Protein AF-0000000069701784 (afdb_homodimer)

pLDDT: mean 90.36, std 10.7, range [29.89, 98.81]

Sequence (464 aa):
MNNNPLFNWQDIAGILPKLLENLPVTLGITLASLLLGLTIALLIVLLQFSRFKPLSAVANGYTDILRGAPLALLILLFFFGGKLILTALALPPLWISDTTFAVLSISVSISPYFAEMMRSAWRAVDTGQKEAIISLNIPWHKGMLRIIFPQGLIIAIPVFGNLLINLVKMTSLVNIIGIVDIFGRAQKISQNSYGAKQVAAFISVIIVYWVLNSIILYFTTRIEKKYQFLLEMNNNPLFNWQDIAGILPKLLENLPVTLGITLASLLLGLTIALLIVLLQFSRFKPLSAVANGYTDILRGAPLALLILLFFFGGKLILTALALPPLWISDTTFAVLSISVSISPYFAEMMRSAWRAVDTGQKEAIISLNIPWHKGMLRIIFPQGLIIAIPVFGNLLINLVKMTSLVNIIGIVDIFGRAQKISQNSYGAKQVAAFISVIIVYWVLNSIILYFTTRIEKKYQFLLE

Radius of gyration: 23.9 Å; Cα contacts (8 Å, |Δi|>4): 565; chains: 2; bounding box: 59×65×54 Å

Secondary structure (DSSP, 8-state):
-----S--HHHHHHHHHHHHTTHHHHHHHHHHHHHHHHHHHHHHHHHHT-SSHHHHHHHHHHHHHHHHS-HHHHHHIIIIIHHHHHHHTT--GGGS-HHHHHHHHHHHHHHHHHHHHHHHHHHHS-HHHHHHHHHTT--HHHHIIIIIHHHHHHHHHHHHHHHHHHHHHHGGGGGGGT---HHHHHHHHHHHTTTTTHHHHHHHHHHHHHHHHHHHHHHHHHHHHHHGGGG-/-----S--HHHHHHHHHHHHTTHHHHHHHHHHHHHHHHHHHHHHHHHHT-SSHHHHHHHHHHHHHHHHS-HHHHHHIIIIIHHHHHHHTT--GGGS-HHHHHHHHHHHHHHHHHHHHHHHHHHHS-HHHHHHHHHTT--HHHHIIIIIHHHHHHHHHHHHHHHHHHHHHHGGGGGGGT---HHHHHHHHHHHTTTTTHHHHHHHHHHHHHHHHHHHHHHHHHHHHHHGGGG-

Foldseek 3Di:
DPPLPLDDPVLLVVQLVVLVVQVCVLVVLLVLLVVLLLVLLVVLLVQCPDPPVVSVVVSVVLLVVLQPDDLLVLLVCLQVVVLVVCVVVVHPSVPADSSNSLSVSLSSNLNSVSNVLLVVLLVPADVVLVVVCVVVVPDPVCSCVPPRNVSSVLSSLVVVLVSSLVSSVSSLSSCVVPDQHSNNSLVVVCVVVVNSCNVSSVVSSVVVSVVVSVVSNVVSVVSSVVCVVVRD/DPPLPLDDPVLLVVQLVVLVVQQCVLVVLLVLLVVLLLVLLVVLLVQCPDPPVVSVVVSVVLLVVLQPDDLLVLLVCLQVVVLVVCVVVVHPSVPADSSNSLSVSLSSNLNSVSNVLLVVLLVPADVVLVVVCVVVVPDPVCSCVPPRNVSSVLSSLVVVLVSSLVSSVSSLSSCVVPDQHSNNSLVVVCVVVVNSCNVSSVVSSVVVSVVVSVVSNVVSVVSSVVCVVVRD

Solvent-accessible surface area (backbone atoms only — not comparable to full-atom values): 23559 Å² total; per-residue (Å²): 126,88,78,70,62,81,64,50,74,67,51,31,69,64,43,44,64,61,31,55,71,20,41,62,51,40,50,48,46,36,51,52,18,48,55,50,11,49,53,51,10,52,53,38,46,54,31,47,68,40,87,53,61,71,49,19,50,50,33,49,48,51,34,55,44,39,71,36,42,40,62,70,56,39,33,49,44,37,44,55,45,45,50,49,49,33,54,74,65,70,38,73,66,87,73,58,53,70,63,53,28,44,29,51,29,50,11,58,48,48,10,43,55,48,23,49,45,50,51,52,17,47,65,66,44,60,62,64,59,58,48,45,30,58,74,68,67,44,57,64,72,56,37,40,64,67,46,46,46,58,54,12,52,59,63,27,32,64,63,49,37,54,50,49,45,48,44,54,36,56,51,54,55,41,37,82,78,68,44,63,23,38,54,31,42,30,52,49,52,12,60,73,47,73,49,68,42,29,55,33,30,50,51,38,46,44,51,53,37,32,51,55,38,50,52,46,51,51,51,32,52,52,51,39,63,69,49,49,65,75,76,104,127,88,78,70,62,81,65,50,74,67,51,31,68,63,43,46,64,61,32,55,71,20,41,61,51,40,51,48,44,36,51,52,17,47,55,50,12,49,52,51,11,52,53,39,44,55,30,47,68,40,87,53,60,70,50,19,50,50,33,49,48,51,33,54,43,38,70,35,42,39,62,70,56,38,33,50,43,38,44,53,45,45,50,49,50,31,54,72,65,70,39,72,69,89,73,57,52,71,62,52,29,42,29,50,28,51,10,58,47,47,10,42,56,47,23,49,44,49,52,52,19,46,64,65,44,60,61,62,59,59,48,47,29,59,75,66,66,44,56,64,70,55,35,40,63,68,47,44,46,58,53,11,52,58,63,26,32,65,60,49,37,54,50,51,45,48,44,54,36,56,50,55,56,42,38,84,78,70,42,63,24,38,53,32,42,29,52,50,52,15,61,73,46,73,49,67,41,29,54,33,30,51,51,40,46,44,50,53,36,32,51,54,38,50,52,46,48,50,51,31,50,53,50,40,64,69,48,49,64,76,76,106

Organism: Klebsiella variicola (NCBI:txid244366)

Structure (mmCIF, N/CA/C/O backbone):
data_AF-0000000069701784-model_v1
#
loop_
_entity.id
_entity.type
_entity.pdbx_description
1 polymer 'ABC transporter permease'
#
loop_
_atom_site.group_PDB
_atom_site.id
_atom_site.type_symbol
_atom_site.label_atom_id
_atom_site.label_alt_id
_atom_site.label_comp_id
_atom_site.label_asym_id
_atom_site.label_entity_id
_atom_site.label_seq_id
_atom_site.pdbx_PDB_ins_code
_atom_site.Cartn_x
_atom_site.Cartn_y
_atom_site.Cartn_z
_atom_site.occupancy
_atom_site.B_iso_or_equiv
_atom_site.auth_seq_id
_atom_site.auth_comp_id
_atom_site.auth_asym_id
_atom_site.auth_atom_id
_atom_site.pdbx_PDB_model_num
ATOM 1 N N . MET A 1 1 ? 31.641 21.297 20.094 1 30.53 1 MET A N 1
ATOM 2 C CA . MET A 1 1 ? 30.969 20.359 19.203 1 30.53 1 MET A CA 1
ATOM 3 C C . MET A 1 1 ? 29.938 19.516 19.953 1 30.53 1 MET A C 1
ATOM 5 O O . MET A 1 1 ? 30.297 18.812 20.906 1 30.53 1 MET A O 1
ATOM 9 N N . ASN A 1 2 ? 28.766 19.938 20.312 1 37.03 2 ASN A N 1
ATOM 10 C CA . ASN A 1 2 ? 27.734 19.312 21.141 1 37.03 2 ASN A CA 1
ATOM 11 C C . ASN A 1 2 ? 27.578 17.844 20.812 1 37.03 2 ASN A C 1
ATOM 13 O O . ASN A 1 2 ? 27.25 17.484 19.672 1 37.03 2 ASN A O 1
ATOM 17 N N . ASN A 1 3 ? 28.312 16.922 21.281 1 40.09 3 ASN A N 1
ATOM 18 C CA . ASN A 1 3 ? 28.547 15.484 21.219 1 40.09 3 ASN A CA 1
ATOM 19 C C . ASN A 1 3 ? 27.234 14.703 21.312 1 40.09 3 ASN A C 1
ATOM 21 O O . ASN A 1 3 ? 27.156 13.703 22.031 1 40.09 3 ASN A O 1
ATOM 25 N N . ASN A 1 4 ? 26.078 15.281 21.25 1 48.81 4 ASN A N 1
ATOM 26 C CA . ASN A 1 4 ? 24.812 14.578 21.375 1 48.81 4 ASN A CA 1
ATOM 27 C C . ASN A 1 4 ? 24.641 13.539 20.266 1 48.81 4 ASN A C 1
ATOM 29 O O . ASN A 1 4 ? 24.609 13.875 19.094 1 48.81 4 ASN A O 1
ATOM 33 N N . PRO A 1 5 ? 25.047 12.32 20.578 1 54.66 5 PRO A N 1
ATOM 34 C CA . PRO A 1 5 ? 25 11.258 19.562 1 54.66 5 PRO A CA 1
ATOM 35 C C . PRO A 1 5 ? 23.719 11.312 18.734 1 54.66 5 PRO A C 1
ATOM 37 O O . PRO A 1 5 ? 22.688 11.797 19.203 1 54.66 5 PRO A O 1
ATOM 40 N N . LEU A 1 6 ? 23.875 11.336 17.375 1 59.59 6 LEU A N 1
ATOM 41 C CA . LEU A 1 6 ? 22.828 11.266 16.359 1 59.59 6 LEU A CA 1
ATOM 42 C C . LEU A 1 6 ? 21.719 10.312 16.797 1 59.59 6 LEU A C 1
ATOM 44 O O . LEU A 1 6 ? 20.547 10.539 16.5 1 59.59 6 LEU A O 1
ATOM 48 N N . PHE A 1 7 ? 22.266 9.258 17.5 1 65.38 7 PHE A N 1
ATOM 49 C CA . PHE A 1 7 ? 21.438 8.133 17.891 1 65.38 7 PHE A CA 1
ATOM 50 C C . PHE A 1 7 ? 21.922 7.547 19.219 1 65.38 7 PHE A C 1
ATOM 52 O O . PHE A 1 7 ? 23.125 7.344 19.406 1 65.38 7 PHE A O 1
ATOM 59 N N . ASN A 1 8 ? 21.109 7.633 20.25 1 74 8 ASN A N 1
ATOM 60 C CA . ASN A 1 8 ? 21.391 6.949 21.516 1 74 8 ASN A CA 1
ATOM 61 C C . ASN A 1 8 ? 20.438 5.773 21.734 1 74 8 ASN A C 1
ATOM 63 O O . ASN A 1 8 ? 19.234 5.961 21.859 1 74 8 ASN A O 1
ATOM 67 N N . TRP A 1 9 ? 21.031 4.621 21.766 1 78.19 9 TRP A N 1
ATOM 68 C CA . TRP A 1 9 ? 20.281 3.389 21.953 1 78.19 9 TRP A CA 1
ATOM 69 C C . TRP A 1 9 ? 19.453 3.445 23.219 1 78.19 9 TRP A C 1
ATOM 71 O O . TRP A 1 9 ? 18.359 2.865 23.297 1 78.19 9 TRP A O 1
ATOM 81 N N . GLN A 1 10 ? 19.922 4.148 24.141 1 82.38 10 GLN A N 1
ATOM 82 C CA . GLN A 1 10 ? 19.219 4.254 25.406 1 82.38 10 GLN A CA 1
ATOM 83 C C . GLN A 1 10 ? 17.906 4.996 25.25 1 82.38 10 GLN A C 1
ATOM 85 O O . GLN A 1 10 ? 16.953 4.746 26 1 82.38 10 GLN A O 1
ATOM 90 N N . ASP A 1 11 ? 17.906 5.852 24.328 1 86.62 11 ASP A N 1
ATOM 91 C CA . ASP A 1 11 ? 16.672 6.59 24.062 1 86.62 11 ASP A CA 1
ATOM 92 C C . ASP A 1 11 ? 15.57 5.656 23.578 1 86.62 11 ASP A C 1
ATOM 94 O O . ASP A 1 11 ? 14.398 5.844 23.922 1 86.62 11 ASP A O 1
ATOM 98 N N . ILE A 1 12 ? 15.945 4.633 22.906 1 88.75 12 ILE A N 1
ATOM 99 C CA . ILE A 1 12 ? 14.969 3.689 22.375 1 88.75 12 ILE A CA 1
ATOM 100 C C . ILE A 1 12 ? 14.266 2.973 23.531 1 88.75 12 ILE A C 1
ATOM 102 O O . ILE A 1 12 ? 13.047 2.805 23.516 1 88.75 12 ILE A O 1
ATOM 106 N N . ALA A 1 13 ? 15.055 2.643 24.531 1 89.19 13 ALA A N 1
ATOM 107 C CA . ALA A 1 13 ? 14.5 1.938 25.672 1 89.19 13 ALA A CA 1
ATOM 108 C C . ALA A 1 13 ? 13.469 2.797 26.406 1 89.19 13 ALA A C 1
ATOM 110 O O . ALA A 1 13 ? 12.484 2.279 26.938 1 89.19 13 ALA A O 1
ATOM 111 N N . GLY A 1 14 ? 13.656 4.051 26.406 1 90.44 14 GLY A N 1
ATOM 112 C CA . GLY A 1 14 ? 12.734 4.965 27.062 1 90.44 14 GLY A CA 1
ATOM 113 C C . GLY A 1 14 ? 11.523 5.293 26.203 1 90.44 14 GLY A C 1
ATOM 114 O O . GLY A 1 14 ? 10.438 5.57 26.734 1 90.44 14 GLY A O 1
ATOM 115 N N . ILE A 1 15 ? 11.641 5.25 24.953 1 93.25 15 ILE A N 1
ATOM 116 C CA . ILE A 1 15 ? 10.602 5.68 24.016 1 93.25 15 ILE A CA 1
ATOM 117 C C . ILE A 1 15 ? 9.625 4.531 23.766 1 93.25 15 ILE A C 1
ATOM 119 O O . ILE A 1 15 ? 8.422 4.746 23.641 1 93.25 15 ILE A O 1
ATOM 123 N N . LEU A 1 16 ? 10.117 3.293 23.766 1 94.44 16 LEU A N 1
ATOM 124 C CA . LEU A 1 16 ? 9.336 2.125 23.375 1 94.44 16 LEU A CA 1
ATOM 125 C C . LEU A 1 16 ? 8.086 1.987 24.234 1 94.44 16 LEU A C 1
ATOM 127 O O . LEU A 1 16 ? 6.98 1.838 23.719 1 94.44 16 LEU A O 1
ATOM 131 N N . PRO A 1 17 ? 8.258 2.107 25.578 1 94.38 17 PRO A N 1
ATOM 132 C CA . PRO A 1 17 ? 7.059 1.986 26.406 1 94.38 17 PRO A CA 1
ATOM 133 C C . PRO A 1 17 ? 6.051 3.107 26.141 1 94.38 17 PRO A C 1
ATOM 135 O O . PRO A 1 17 ? 4.84 2.891 26.25 1 94.38 17 PRO A O 1
ATOM 138 N N . LYS A 1 18 ? 6.492 4.266 25.859 1 94.69 18 LYS A N 1
ATOM 139 C CA . LYS A 1 18 ? 5.617 5.391 25.562 1 94.69 18 LYS A CA 1
ATOM 140 C C . LYS A 1 18 ? 4.82 5.141 24.281 1 94.69 18 LYS A C 1
ATOM 142 O O . LYS A 1 18 ? 3.639 5.488 24.203 1 94.69 18 LYS A O 1
ATOM 147 N N . LEU A 1 19 ? 5.465 4.574 23.312 1 96.31 19 LEU A N 1
ATOM 148 C CA . LEU A 1 19 ? 4.785 4.242 22.062 1 96.31 19 LEU A CA 1
ATOM 149 C C . LEU A 1 19 ? 3.684 3.215 22.297 1 96.31 19 LEU A C 1
ATOM 151 O O . LEU A 1 19 ? 2.598 3.32 21.719 1 96.31 19 LEU A O 1
ATOM 155 N N . LEU A 1 20 ? 4 2.26 23.172 1 96.56 20 LEU A N 1
ATOM 156 C CA . LEU A 1 20 ? 3.088 1.146 23.391 1 96.56 20 LEU A CA 1
ATOM 157 C C . LEU A 1 20 ? 1.811 1.62 24.078 1 96.56 20 LEU A C 1
ATOM 159 O O . LEU A 1 20 ? 0.789 0.932 24.047 1 96.56 20 LEU A O 1
ATOM 163 N N . GLU A 1 21 ? 1.818 2.787 24.672 1 96.69 21 GLU A N 1
ATOM 164 C CA . GLU A 1 21 ? 0.623 3.379 25.266 1 96.69 21 GLU A CA 1
ATOM 165 C C . GLU A 1 21 ? -0.448 3.635 24.203 1 96.69 21 GLU A C 1
ATOM 167 O O . GLU A 1 21 ? -1.639 3.688 24.516 1 96.69 21 GLU A O 1
ATOM 172 N N . ASN A 1 22 ? -0.075 3.77 22.969 1 97.56 22 ASN A N 1
ATOM 173 C CA . ASN A 1 22 ? -1.018 4.059 21.891 1 97.56 22 ASN A CA 1
ATOM 174 C C . ASN A 1 22 ? -1.298 2.818 21.047 1 97.56 22 ASN A C 1
ATOM 176 O O . ASN A 1 22 ? -1.977 2.902 20.016 1 97.56 22 ASN A O 1
ATOM 180 N N . LEU A 1 23 ? -0.772 1.703 21.469 1 97.31 23 LEU A N 1
ATOM 181 C CA . LEU A 1 23 ? -0.992 0.433 20.797 1 97.31 23 LEU A CA 1
ATOM 182 C C . LEU A 1 23 ? -2.48 0.118 20.703 1 97.31 23 LEU A C 1
ATOM 184 O O . LEU A 1 23 ? -2.953 -0.365 19.672 1 97.31 23 LEU A O 1
ATOM 188 N N . PRO A 1 24 ? -3.268 0.419 21.75 1 97.56 24 PRO A N 1
ATOM 189 C CA . PRO A 1 24 ? -4.699 0.132 21.641 1 97.56 24 PRO A CA 1
ATOM 190 C C . PRO A 1 24 ? -5.387 0.935 20.547 1 97.56 24 PRO A C 1
ATOM 192 O O . PRO A 1 24 ? -6.344 0.452 19.922 1 97.56 24 PRO A O 1
ATOM 195 N N . VAL A 1 25 ? -4.957 2.133 20.312 1 97.5 25 VAL A N 1
ATOM 196 C CA . VAL A 1 25 ? -5.523 2.949 19.25 1 97.5 25 VAL A CA 1
ATOM 197 C C . VAL A 1 25 ? -5.246 2.297 17.891 1 97.5 25 VAL A C 1
ATOM 199 O O . VAL A 1 25 ? -6.152 2.135 17.078 1 97.5 25 VAL A O 1
ATOM 202 N N . THR A 1 26 ? -3.98 1.883 17.672 1 98 26 THR A N 1
ATOM 203 C CA . THR A 1 26 ? -3.58 1.208 16.438 1 98 26 THR A CA 1
ATOM 204 C C . THR A 1 26 ? -4.367 -0.084 16.25 1 98 26 THR A C 1
ATOM 206 O O . THR A 1 26 ? -4.945 -0.314 15.188 1 98 26 THR A O 1
ATOM 209 N N . LEU A 1 27 ? -4.461 -0.864 17.297 1 98.12 27 LEU A N 1
ATOM 210 C CA . LEU A 1 27 ? -5.129 -2.156 17.219 1 98.12 27 LEU A CA 1
ATOM 211 C C . LEU A 1 27 ? -6.637 -1.98 17.062 1 98.12 27 LEU A C 1
ATOM 213 O O . LEU A 1 27 ? -7.285 -2.742 16.344 1 98.12 27 LEU A O 1
ATOM 217 N N . GLY A 1 28 ? -7.172 -1.016 17.766 1 98.31 28 GLY A N 1
ATOM 218 C CA . GLY A 1 28 ? -8.594 -0.739 17.641 1 98.31 28 GLY A CA 1
ATOM 219 C C . GLY A 1 28 ? -9.008 -0.328 16.234 1 98.31 28 GLY A C 1
ATOM 220 O O . GLY A 1 28 ? -9.984 -0.85 15.695 1 98.31 28 GLY A O 1
ATOM 221 N N . ILE A 1 29 ? -8.297 0.561 15.672 1 98.31 29 ILE A N 1
ATOM 222 C CA . ILE A 1 29 ? -8.586 1.015 14.312 1 98.31 29 ILE A CA 1
ATOM 223 C C . ILE A 1 29 ? -8.383 -0.135 13.336 1 98.31 29 ILE A C 1
ATOM 225 O O . ILE A 1 29 ? -9.172 -0.315 12.406 1 98.31 29 ILE A O 1
ATOM 229 N N . THR A 1 30 ? -7.316 -0.891 13.547 1 98.5 30 THR A N 1
ATOM 230 C CA . THR A 1 30 ? -7.043 -2.043 12.695 1 98.5 30 THR A CA 1
ATOM 231 C C . THR A 1 30 ? -8.211 -3.023 12.719 1 98.5 30 THR A C 1
ATOM 233 O O . THR A 1 30 ? -8.695 -3.445 11.672 1 98.5 30 THR A O 1
ATOM 236 N N . LEU A 1 31 ? -8.664 -3.33 13.906 1 98.44 31 LEU A N 1
ATOM 237 C CA . LEU A 1 31 ? -9.727 -4.316 14.055 1 98.44 31 LEU A CA 1
ATOM 238 C C . LEU A 1 31 ? -11.031 -3.803 13.469 1 98.44 31 LEU A C 1
ATOM 240 O O . LEU A 1 31 ? -11.734 -4.535 12.766 1 98.44 31 LEU A O 1
ATOM 244 N N . ALA A 1 32 ? -11.359 -2.633 13.766 1 98.56 32 ALA A N 1
ATOM 245 C CA . ALA A 1 32 ? -12.594 -2.049 13.242 1 98.56 32 ALA A CA 1
ATOM 246 C C . ALA A 1 32 ? -12.555 -1.972 11.719 1 98.56 32 ALA A C 1
ATOM 248 O O . ALA A 1 32 ? -13.539 -2.297 11.055 1 98.56 32 ALA A O 1
ATOM 249 N N . SER A 1 33 ? -11.453 -1.522 11.156 1 98.81 33 SER A N 1
ATOM 250 C CA . SER A 1 33 ? -11.312 -1.398 9.703 1 98.81 33 SER A CA 1
ATOM 251 C C . SER A 1 33 ? -11.289 -2.768 9.031 1 98.81 33 SER A C 1
ATOM 253 O O . SER A 1 33 ? -11.766 -2.92 7.906 1 98.81 33 SER A O 1
ATOM 255 N N . LEU A 1 34 ? -10.688 -3.723 9.758 1 98.69 34 LEU A N 1
ATOM 256 C CA . LEU A 1 34 ? -10.688 -5.094 9.258 1 98.69 34 LEU A CA 1
ATOM 257 C C . LEU A 1 34 ? -12.117 -5.605 9.094 1 98.69 34 LEU A C 1
ATOM 259 O O . LEU A 1 34 ? -12.477 -6.105 8.023 1 98.69 34 LEU A O 1
ATOM 263 N N . LEU A 1 35 ? -12.906 -5.453 10.102 1 98.62 35 LEU A N 1
ATOM 264 C CA . LEU A 1 35 ? -14.273 -5.969 10.109 1 98.62 35 LEU A CA 1
ATOM 265 C C . LEU A 1 35 ? -15.125 -5.242 9.07 1 98.62 35 LEU A C 1
ATOM 267 O O . LEU A 1 35 ? -15.82 -5.883 8.273 1 98.62 35 LEU A O 1
ATOM 271 N N . LEU A 1 36 ? -15.031 -4.023 9.078 1 98.69 36 LEU A N 1
ATOM 272 C CA . LEU A 1 36 ? -15.82 -3.252 8.133 1 98.69 36 LEU A CA 1
ATOM 273 C C . LEU A 1 36 ? -15.328 -3.465 6.703 1 98.69 36 LEU A C 1
ATOM 275 O O . LEU A 1 36 ? -16.125 -3.578 5.773 1 98.69 36 LEU A O 1
ATOM 279 N N . GLY A 1 37 ? -13.992 -3.438 6.527 1 98.69 37 GLY A N 1
ATOM 280 C CA . GLY A 1 37 ? -13.414 -3.68 5.211 1 98.69 37 GLY A CA 1
ATOM 281 C C . GLY A 1 37 ? -13.805 -5.023 4.629 1 98.69 37 GLY A C 1
ATOM 282 O O . GLY A 1 37 ? -14.125 -5.121 3.441 1 98.69 37 GLY A O 1
ATOM 283 N N . LEU A 1 38 ? -13.82 -6.023 5.469 1 98.38 38 LEU A N 1
ATOM 284 C CA . LEU A 1 38 ? -14.234 -7.355 5.031 1 98.38 38 LEU A CA 1
ATOM 285 C C . LEU A 1 38 ? -15.711 -7.363 4.645 1 98.38 38 LEU A C 1
ATOM 287 O O . LEU A 1 38 ? -16.094 -8.016 3.674 1 98.38 38 LEU A O 1
ATOM 291 N N . THR A 1 39 ? -16.484 -6.711 5.418 1 98.38 39 THR A N 1
ATOM 292 C CA . THR A 1 39 ? -17.922 -6.633 5.137 1 98.38 39 THR A CA 1
ATOM 293 C C . THR A 1 39 ? -18.172 -5.945 3.799 1 98.38 39 THR A C 1
ATOM 295 O O . THR A 1 39 ? -18.938 -6.445 2.975 1 98.38 39 THR A O 1
ATOM 298 N N . ILE A 1 40 ? -17.547 -4.855 3.557 1 98.44 40 ILE A N 1
ATOM 299 C CA . ILE A 1 40 ? -17.688 -4.137 2.295 1 98.44 40 ILE A CA 1
ATOM 300 C C . ILE A 1 40 ? -17.188 -5.012 1.145 1 98.44 40 ILE A C 1
ATOM 302 O O . ILE A 1 40 ? -17.828 -5.09 0.095 1 98.44 40 ILE A O 1
ATOM 306 N N . ALA A 1 41 ? -16.047 -5.633 1.354 1 98.25 41 ALA A N 1
ATOM 307 C CA . ALA A 1 41 ? -15.453 -6.492 0.33 1 98.25 41 ALA A CA 1
ATOM 308 C C . ALA A 1 41 ? -16.406 -7.613 -0.065 1 98.25 41 ALA A C 1
ATOM 310 O O . ALA A 1 41 ? -16.531 -7.945 -1.246 1 98.25 41 ALA A O 1
ATOM 311 N N . LEU A 1 42 ? -17.047 -8.188 0.924 1 95.44 42 LEU A N 1
ATOM 312 C CA . LEU A 1 42 ? -18 -9.258 0.654 1 95.44 42 LEU A CA 1
ATOM 313 C C . LEU A 1 42 ? -19.156 -8.75 -0.201 1 95.44 42 LEU A C 1
ATOM 315 O O . LEU A 1 42 ? -19.578 -9.422 -1.146 1 95.44 42 LEU A O 1
ATOM 319 N N . LEU A 1 43 ? -19.641 -7.641 0.099 1 96.31 43 LEU A N 1
ATOM 320 C CA . LEU A 1 43 ? -20.719 -7.047 -0.681 1 96.31 43 LEU A CA 1
ATOM 321 C C . LEU A 1 43 ? -20.266 -6.77 -2.111 1 96.31 43 LEU A C 1
ATOM 323 O O . LEU A 1 43 ? -21 -7.055 -3.062 1 96.31 43 LEU A O 1
ATOM 327 N N . ILE A 1 44 ? -19.109 -6.254 -2.256 1 96.69 44 ILE A N 1
ATOM 328 C CA . ILE A 1 44 ? -18.578 -5.914 -3.568 1 96.69 44 ILE A CA 1
ATOM 329 C C . ILE A 1 44 ? -18.406 -7.18 -4.402 1 96.69 44 ILE A C 1
ATOM 331 O O . ILE A 1 44 ? -18.766 -7.207 -5.582 1 96.69 44 ILE A O 1
ATOM 335 N N . VAL A 1 45 ? -17.875 -8.18 -3.787 1 93.5 45 VAL A N 1
ATOM 336 C CA . VAL A 1 45 ? -17.641 -9.422 -4.512 1 93.5 45 VAL A CA 1
ATOM 337 C C . VAL A 1 45 ? -18.969 -10.023 -4.961 1 93.5 45 VAL A C 1
ATOM 339 O O . VAL A 1 45 ? -19.078 -10.539 -6.078 1 93.5 45 VAL A O 1
ATOM 342 N N . LEU A 1 46 ? -19.953 -9.984 -4.113 1 90.69 46 LEU A N 1
ATOM 343 C CA . LEU A 1 46 ? -21.266 -10.492 -4.469 1 90.69 46 LEU A CA 1
ATOM 344 C C . LEU A 1 46 ? -21.859 -9.719 -5.641 1 90.69 46 LEU A C 1
ATOM 346 O O . LEU A 1 46 ? -22.469 -10.305 -6.539 1 90.69 46 LEU A O 1
ATOM 350 N N . LEU A 1 47 ? -21.656 -8.469 -5.648 1 93.69 47 LEU A N 1
ATOM 351 C CA . LEU A 1 47 ? -22.141 -7.633 -6.738 1 93.69 47 LEU A CA 1
ATOM 352 C C . LEU A 1 47 ? -21.375 -7.918 -8.031 1 93.69 47 LEU A C 1
ATOM 354 O O . LEU A 1 47 ? -21.953 -7.84 -9.117 1 93.69 47 LEU A O 1
ATOM 358 N N . GLN A 1 48 ? -20.172 -8.219 -7.898 1 91.62 48 GLN A N 1
ATOM 359 C CA . GLN A 1 48 ? -19.344 -8.508 -9.07 1 91.62 48 GLN A CA 1
ATOM 360 C C . GLN A 1 48 ? -19.797 -9.797 -9.758 1 91.62 48 GLN A C 1
ATOM 362 O O . GLN A 1 48 ? -19.641 -9.953 -10.969 1 91.62 48 GLN A O 1
ATOM 367 N N . PHE A 1 49 ? -20.359 -10.68 -8.984 1 85.38 49 PHE A N 1
ATOM 368 C CA . PHE A 1 49 ? -20.797 -11.961 -9.523 1 85.38 49 PHE A CA 1
ATOM 369 C C . PHE A 1 49 ? -22.25 -11.883 -9.977 1 85.38 49 PHE A C 1
ATOM 371 O O . PHE A 1 49 ? -22.797 -12.859 -10.492 1 85.38 49 PHE A O 1
ATOM 378 N N . SER A 1 50 ? -22.844 -10.773 -9.82 1 86.81 50 SER A N 1
ATOM 379 C CA . SER A 1 50 ? -24.234 -10.602 -10.227 1 86.81 50 SER A CA 1
ATOM 380 C C . SER A 1 50 ? -24.406 -10.773 -11.734 1 86.81 50 SER A C 1
ATOM 382 O O . SER A 1 50 ? -23.547 -10.352 -12.508 1 86.81 50 SER A O 1
ATOM 384 N N . ARG A 1 51 ? -25.516 -11.375 -12.156 1 86.25 51 ARG A N 1
ATOM 385 C CA . ARG A 1 51 ? -25.859 -11.547 -13.562 1 86.25 51 ARG A CA 1
ATOM 386 C C . ARG A 1 51 ? -26.328 -10.227 -14.172 1 86.25 51 ARG A C 1
ATOM 388 O O . ARG A 1 51 ? -26.328 -10.062 -15.398 1 86.25 51 ARG A O 1
ATOM 395 N N . PHE A 1 52 ? -26.766 -9.367 -13.258 1 91.56 52 PHE A N 1
ATOM 396 C CA . PHE A 1 52 ? -27.188 -8.047 -13.711 1 91.56 52 PHE A CA 1
ATOM 397 C C . PHE A 1 52 ? -25.969 -7.176 -14.031 1 91.56 52 PHE A C 1
ATOM 399 O O . PHE A 1 52 ? -25.359 -6.602 -13.125 1 91.56 52 PHE A O 1
ATOM 406 N N . LYS A 1 53 ? -25.734 -6.797 -15.203 1 93.19 53 LYS A N 1
ATOM 407 C CA . LYS A 1 53 ? -24.516 -6.18 -15.727 1 93.19 53 LYS A CA 1
ATOM 408 C C . LYS A 1 53 ? -24.266 -4.824 -15.07 1 93.19 53 LYS A C 1
ATOM 410 O O . LYS A 1 53 ? -23.125 -4.492 -14.734 1 93.19 53 LYS A O 1
ATOM 415 N N . PRO A 1 54 ? -25.266 -4.035 -14.875 1 94.38 54 PRO A N 1
ATOM 416 C CA . PRO A 1 54 ? -25 -2.738 -14.25 1 94.38 54 PRO A CA 1
ATOM 417 C C . PRO A 1 54 ? -24.453 -2.867 -12.836 1 94.38 54 PRO A C 1
ATOM 419 O O . PRO A 1 54 ? -23.625 -2.059 -12.414 1 94.38 54 PRO A O 1
ATOM 422 N N . LEU A 1 55 ? -24.875 -3.832 -12.141 1 93.62 55 LEU A N 1
ATOM 423 C CA . LEU A 1 55 ? -24.391 -4.031 -10.781 1 93.62 55 LEU A CA 1
ATOM 424 C C . LEU A 1 55 ? -22.922 -4.469 -10.781 1 93.62 55 LEU A C 1
ATOM 426 O O . LEU A 1 55 ? -22.125 -3.982 -9.984 1 93.62 55 LEU A O 1
ATOM 430 N N . SER A 1 56 ? -22.672 -5.359 -11.617 1 93.75 56 SER A N 1
ATOM 431 C CA . SER A 1 56 ? -21.281 -5.816 -11.734 1 93.75 56 SER A CA 1
ATOM 432 C C . SER A 1 56 ? -20.375 -4.691 -12.211 1 93.75 56 SER A C 1
ATOM 434 O O . SER A 1 56 ? -19.234 -4.586 -11.758 1 93.75 56 SER A O 1
ATOM 436 N N . ALA A 1 57 ? -20.859 -3.857 -13.016 1 94.75 57 ALA A N 1
ATOM 437 C CA . ALA A 1 57 ? -20.078 -2.74 -13.523 1 94.75 57 ALA A CA 1
ATOM 438 C C . ALA A 1 57 ? -19.781 -1.727 -12.422 1 94.75 57 ALA A C 1
ATOM 440 O O . ALA A 1 57 ? -18.672 -1.204 -12.336 1 94.75 57 ALA A O 1
ATOM 441 N N . VAL A 1 58 ? -20.688 -1.514 -11.602 1 95.75 58 VAL A N 1
ATOM 442 C CA . VAL A 1 58 ? -20.516 -0.579 -10.5 1 95.75 58 VAL A CA 1
ATOM 443 C C . VAL A 1 58 ? -19.5 -1.128 -9.508 1 95.75 58 VAL A C 1
ATOM 445 O O . VAL A 1 58 ? -18.625 -0.391 -9.023 1 95.75 58 VAL A O 1
ATOM 448 N N . ALA A 1 59 ? -19.609 -2.373 -9.242 1 96.12 59 ALA A N 1
ATOM 449 C CA . ALA A 1 59 ? -18.688 -3.016 -8.312 1 96.12 59 ALA A CA 1
ATOM 450 C C . ALA A 1 59 ? -17.266 -2.986 -8.852 1 96.12 59 ALA A C 1
ATOM 452 O O . ALA A 1 59 ? -16.312 -2.723 -8.102 1 96.12 59 ALA A O 1
ATOM 453 N N . ASN A 1 60 ? -17.156 -3.176 -10.086 1 93.94 60 ASN A N 1
ATOM 454 C CA . ASN A 1 60 ? -15.836 -3.129 -10.711 1 93.94 60 ASN A CA 1
ATOM 455 C C . ASN A 1 60 ? -15.281 -1.706 -10.75 1 93.94 60 ASN A C 1
ATOM 457 O O . ASN A 1 60 ? -14.086 -1.498 -10.555 1 93.94 60 ASN A O 1
ATOM 461 N N . GLY A 1 61 ? -16.141 -0.783 -11.016 1 94.56 61 GLY A N 1
ATOM 462 C CA . GLY A 1 61 ? -15.734 0.613 -10.961 1 94.56 61 GLY A CA 1
ATOM 463 C C . GLY A 1 61 ? -15.273 1.05 -9.578 1 94.56 61 GLY A C 1
ATOM 464 O O . GLY A 1 61 ? -14.266 1.75 -9.453 1 94.56 61 GLY A O 1
ATOM 465 N N . TYR A 1 62 ? -16.016 0.597 -8.602 1 96.06 62 TYR A N 1
ATOM 466 C CA . TYR A 1 62 ? -15.648 0.844 -7.207 1 96.06 62 TYR A CA 1
ATOM 467 C C . TYR A 1 62 ? -14.242 0.344 -6.922 1 96.06 62 TYR A C 1
ATOM 469 O O . TYR A 1 62 ? -13.406 1.081 -6.383 1 96.06 62 TYR A O 1
ATOM 477 N N . THR A 1 63 ? -13.969 -0.826 -7.301 1 95.12 63 THR A N 1
ATOM 478 C CA . THR A 1 63 ? -12.688 -1.46 -7.02 1 95.12 63 THR A CA 1
ATOM 479 C C . THR A 1 63 ? -11.562 -0.772 -7.797 1 95.12 63 THR A C 1
ATOM 481 O O . THR A 1 63 ? -10.492 -0.508 -7.242 1 95.12 63 THR A O 1
ATOM 484 N N . ASP A 1 64 ? -11.875 -0.386 -9 1 92.5 64 ASP A N 1
ATOM 485 C CA . ASP A 1 64 ? -10.867 0.232 -9.859 1 92.5 64 ASP A CA 1
ATOM 486 C C . ASP A 1 64 ? -10.492 1.625 -9.352 1 92.5 64 ASP A C 1
ATOM 488 O O . ASP A 1 64 ? -9.312 1.98 -9.305 1 92.5 64 ASP A O 1
ATOM 492 N N . ILE A 1 65 ? -11.398 2.33 -8.992 1 94.94 65 ILE A N 1
ATOM 493 C CA . ILE A 1 65 ? -11.18 3.703 -8.547 1 94.94 65 ILE A CA 1
ATOM 494 C C . ILE A 1 65 ? -10.477 3.703 -7.191 1 94.94 65 ILE A C 1
ATOM 496 O O . ILE A 1 65 ? -9.484 4.41 -6.996 1 94.94 65 ILE A O 1
ATOM 500 N N . LEU A 1 66 ? -10.945 2.855 -6.316 1 95.94 66 LEU A N 1
ATOM 501 C CA . LEU A 1 66 ? -10.445 2.893 -4.945 1 95.94 66 LEU A CA 1
ATOM 502 C C . LEU A 1 66 ? -9.055 2.277 -4.855 1 95.94 66 LEU A C 1
ATOM 504 O O . LEU A 1 66 ? -8.25 2.674 -4.008 1 95.94 66 LEU A O 1
ATOM 508 N N . ARG A 1 67 ? -8.734 1.394 -5.684 1 92.75 67 ARG A N 1
ATOM 509 C CA . ARG A 1 67 ? -7.398 0.807 -5.691 1 92.75 67 ARG A CA 1
ATOM 510 C C . ARG A 1 67 ? -6.359 1.819 -6.16 1 92.75 67 ARG A C 1
ATOM 512 O O . ARG A 1 67 ? -5.168 1.667 -5.883 1 92.75 67 ARG A O 1
ATOM 519 N N . GLY A 1 68 ? -6.871 2.855 -6.812 1 92.81 68 GLY A N 1
ATOM 520 C CA . GLY A 1 68 ? -5.953 3.859 -7.328 1 92.81 68 GLY A CA 1
ATOM 521 C C . GLY A 1 68 ? -5.922 5.125 -6.496 1 92.81 68 GLY A C 1
ATOM 522 O O . GLY A 1 68 ? -5.109 6.02 -6.738 1 92.81 68 GLY A O 1
ATOM 523 N N . ALA A 1 69 ? -6.723 5.191 -5.512 1 95.81 69 ALA A N 1
ATOM 524 C CA . ALA A 1 69 ? -6.836 6.402 -4.707 1 95.81 69 ALA A CA 1
ATOM 525 C C . ALA A 1 69 ? -5.891 6.359 -3.51 1 95.81 69 ALA A C 1
ATOM 527 O O . ALA A 1 69 ? -5.902 5.395 -2.74 1 95.81 69 ALA A O 1
ATOM 528 N N . PRO A 1 70 ? -5.074 7.367 -3.346 1 96.25 70 PRO A N 1
ATOM 529 C CA . PRO A 1 70 ? -4.211 7.406 -2.162 1 96.25 70 PRO A CA 1
ATOM 530 C C . PRO A 1 70 ? -5.004 7.422 -0.856 1 96.25 70 PRO A C 1
ATOM 532 O O . PRO A 1 70 ? -6.004 8.141 -0.744 1 96.25 70 PRO A O 1
ATOM 535 N N . LEU A 1 71 ? -4.543 6.676 0.087 1 97.31 71 LEU A N 1
ATOM 536 C CA . LEU A 1 71 ? -5.258 6.582 1.356 1 97.31 71 LEU A CA 1
ATOM 537 C C . LEU A 1 71 ? -5.293 7.934 2.062 1 97.31 71 LEU A C 1
ATOM 539 O O . LEU A 1 71 ? -6.312 8.297 2.654 1 97.31 71 LEU A O 1
ATOM 543 N N . ALA A 1 72 ? -4.176 8.656 2.055 1 96.56 72 ALA A N 1
ATOM 544 C CA . ALA A 1 72 ? -4.141 9.961 2.709 1 96.56 72 ALA A CA 1
ATOM 545 C C . ALA A 1 72 ? -5.25 10.867 2.188 1 96.56 72 ALA A C 1
ATOM 547 O O . ALA A 1 72 ? -5.898 11.578 2.961 1 96.56 72 ALA A O 1
ATOM 548 N N . LEU A 1 73 ? -5.434 10.766 0.916 1 95.75 73 LEU A N 1
ATOM 549 C CA . LEU A 1 73 ? -6.492 11.531 0.27 1 95.75 73 LEU A CA 1
ATOM 550 C C . LEU A 1 73 ? -7.863 11.086 0.761 1 95.75 73 LEU A C 1
ATOM 552 O O . LEU A 1 73 ? -8.719 11.922 1.062 1 95.75 73 LEU A O 1
ATOM 556 N N . LEU A 1 74 ? -8.094 9.836 0.839 1 97.12 74 LEU A N 1
ATOM 557 C CA . LEU A 1 74 ? -9.383 9.305 1.262 1 97.12 74 LEU A CA 1
ATOM 558 C C . LEU A 1 74 ? -9.68 9.688 2.707 1 97.12 74 LEU A C 1
ATOM 560 O O . LEU A 1 74 ? -10.828 10 3.051 1 97.12 74 LEU A O 1
ATOM 564 N N . ILE A 1 75 ? -8.656 9.648 3.498 1 96.81 75 ILE A N 1
ATOM 565 C CA . ILE A 1 75 ? -8.836 10.016 4.898 1 96.81 75 ILE A CA 1
ATOM 566 C C . ILE A 1 75 ? -9.305 11.469 4.992 1 96.81 75 ILE A C 1
ATOM 568 O O . ILE A 1 75 ? -10.281 11.766 5.684 1 96.81 75 ILE A O 1
AT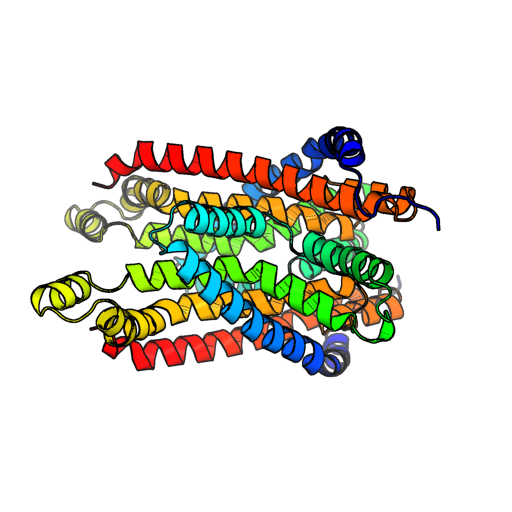OM 572 N N . LEU A 1 76 ? -8.656 12.305 4.293 1 94.38 76 LEU A N 1
ATOM 573 C CA . LEU A 1 76 ? -9.008 13.719 4.336 1 94.38 76 LEU A CA 1
ATOM 574 C C . LEU A 1 76 ? -10.391 13.953 3.723 1 94.38 76 LEU A C 1
ATOM 576 O O . LEU A 1 76 ? -11.172 14.75 4.238 1 94.38 76 LEU A O 1
ATOM 580 N N . LEU A 1 77 ? -10.617 13.273 2.643 1 93.38 77 LEU A N 1
ATOM 581 C CA . LEU A 1 77 ? -11.906 13.406 1.976 1 93.38 77 LEU A CA 1
ATOM 582 C C . LEU A 1 77 ? -13.039 12.969 2.896 1 93.38 77 LEU A C 1
ATOM 584 O O . LEU A 1 77 ? -14.055 13.664 3.008 1 93.38 77 LEU A O 1
ATOM 588 N N . PHE A 1 78 ? -12.906 11.844 3.537 1 94.38 78 PHE A N 1
ATOM 589 C CA . PHE A 1 78 ? -13.938 11.352 4.441 1 94.38 78 PHE A CA 1
ATOM 590 C C . PHE A 1 78 ? -14.055 12.25 5.668 1 94.38 78 PHE A C 1
ATOM 592 O O . PHE A 1 78 ? -15.156 12.445 6.191 1 94.38 78 PHE A O 1
ATOM 599 N N . PHE A 1 79 ? -12.938 12.742 6.152 1 92.81 79 PHE A N 1
ATOM 600 C CA . PHE A 1 79 ? -12.922 13.594 7.34 1 92.81 79 PHE A CA 1
ATOM 601 C C . PHE A 1 79 ? -13.625 14.922 7.059 1 92.81 79 PHE A C 1
ATOM 603 O O . PHE A 1 79 ? -14.625 15.25 7.699 1 92.81 79 PHE A O 1
ATOM 610 N N . PHE A 1 80 ? -13.172 15.594 6.086 1 87.62 80 PHE A N 1
ATOM 611 C CA . PHE A 1 80 ? -13.703 16.922 5.789 1 87.62 80 PHE A CA 1
ATOM 612 C C . PHE A 1 80 ? -15.039 16.812 5.059 1 87.62 80 PHE A C 1
ATOM 614 O O . PHE A 1 80 ? -15.969 17.578 5.34 1 87.62 80 PHE A O 1
ATOM 621 N N . GLY A 1 81 ? -15.102 15.953 4.043 1 86.25 81 GLY A N 1
ATOM 622 C CA . GLY A 1 81 ? -16.359 15.734 3.355 1 86.25 81 GLY A CA 1
ATOM 623 C C . GLY A 1 81 ? -17.469 15.242 4.273 1 86.25 81 GLY A C 1
ATOM 624 O O . GLY A 1 81 ? -18.609 15.672 4.164 1 86.25 81 GLY A O 1
ATOM 625 N N . GLY A 1 82 ? -17.094 14.289 5.109 1 85.5 82 GLY A N 1
ATOM 626 C CA . GLY A 1 82 ? -18.062 13.789 6.07 1 85.5 82 GLY A CA 1
ATOM 627 C C . GLY A 1 82 ? -18.594 14.859 7 1 85.5 82 GLY A C 1
ATOM 628 O O . GLY A 1 82 ? -19.797 14.922 7.273 1 85.5 82 GLY A O 1
ATOM 629 N N . LYS A 1 83 ? -17.734 15.633 7.473 1 84.88 83 LYS A N 1
ATOM 630 C CA . LYS A 1 83 ? -18.156 16.719 8.352 1 84.88 83 LYS A CA 1
ATOM 631 C C . LYS A 1 83 ? -19.062 17.703 7.625 1 84.88 83 LYS A C 1
ATOM 633 O O . LYS A 1 83 ? -20.031 18.203 8.203 1 84.88 83 LYS A O 1
ATOM 638 N N . LEU A 1 84 ? -18.719 17.922 6.367 1 83.19 84 LEU A N 1
ATOM 639 C CA . LEU A 1 84 ? -19.562 18.797 5.551 1 83.19 84 LEU A CA 1
ATOM 640 C C . LEU A 1 84 ? -20.953 18.219 5.371 1 83.19 84 LEU A C 1
ATOM 642 O O . LEU A 1 84 ? -21.953 18.938 5.434 1 83.19 84 LEU A O 1
ATOM 646 N N . ILE A 1 85 ? -20.984 16.953 5.148 1 81.69 85 ILE A N 1
ATOM 647 C CA . ILE A 1 85 ? -22.266 16.281 4.949 1 81.69 85 ILE A CA 1
ATOM 648 C C . ILE A 1 85 ? -23.062 16.297 6.25 1 81.69 85 ILE A C 1
ATOM 650 O O . ILE A 1 85 ? -24.266 16.547 6.238 1 81.69 85 ILE A O 1
ATOM 654 N N . LEU A 1 86 ? -22.391 16.016 7.305 1 80.75 86 LEU A N 1
ATOM 655 C CA . LEU A 1 86 ? -23.062 16.016 8.602 1 80.75 86 LEU A CA 1
ATOM 656 C C . LEU A 1 86 ? -23.594 17.406 8.922 1 80.75 86 LEU A C 1
ATOM 658 O O . LEU A 1 86 ? -24.703 17.547 9.461 1 80.75 86 LEU A O 1
ATOM 662 N N . THR A 1 87 ? -22.828 18.438 8.641 1 78.38 87 THR A N 1
ATOM 663 C CA . THR A 1 87 ? -23.266 19.797 8.859 1 78.38 87 THR A CA 1
ATOM 664 C C . THR A 1 87 ? -24.453 20.141 7.961 1 78.38 87 THR A C 1
ATOM 666 O O . THR A 1 87 ? -25.422 20.75 8.406 1 78.38 87 THR A O 1
ATOM 669 N N . ALA A 1 88 ? -24.359 19.688 6.746 1 79.81 88 ALA A N 1
ATOM 670 C CA . ALA A 1 88 ? -25.422 19.938 5.789 1 79.81 88 ALA A CA 1
ATOM 671 C C . ALA A 1 88 ? -26.719 19.266 6.227 1 79.81 88 ALA A C 1
ATOM 673 O O . ALA A 1 88 ? -27.812 19.797 5.984 1 79.81 88 ALA A O 1
ATOM 674 N N . LEU A 1 89 ? -26.484 18.125 6.82 1 78.31 89 LEU A N 1
ATOM 675 C CA . LEU A 1 89 ? -27.656 17.375 7.25 1 78.31 89 LEU A CA 1
ATOM 676 C C . LEU A 1 89 ? -28.078 17.781 8.656 1 78.31 89 LEU A C 1
ATOM 678 O O . LEU A 1 89 ? -28.984 17.188 9.234 1 78.31 89 LEU A O 1
ATOM 682 N N . ALA A 1 90 ? -27.5 18.859 9.211 1 77.5 90 ALA A N 1
ATOM 683 C CA . ALA A 1 90 ? -27.812 19.375 10.539 1 77.5 90 ALA A CA 1
ATOM 684 C C . ALA A 1 90 ? -27.688 18.297 11.602 1 77.5 90 ALA A C 1
ATOM 686 O O . ALA A 1 90 ? -28.5 18.234 12.539 1 77.5 90 ALA A O 1
ATOM 687 N N . LEU A 1 91 ? -26.797 17.375 11.203 1 71.88 91 LEU A N 1
ATOM 688 C CA . LEU A 1 91 ? -26.547 16.344 12.211 1 71.88 91 LEU A CA 1
ATOM 689 C C . LEU A 1 91 ? -25.453 16.781 13.18 1 71.88 91 LEU A C 1
ATOM 691 O O . LEU A 1 91 ? -24.516 17.5 12.797 1 71.88 91 LEU A O 1
ATOM 695 N N . PRO A 1 92 ? -25.734 16.672 14.516 1 64.5 92 PRO A N 1
ATOM 696 C CA . PRO A 1 92 ? -24.719 17.125 15.477 1 64.5 92 PRO A CA 1
ATOM 697 C C . PRO A 1 92 ? -23.344 16.531 15.211 1 64.5 92 PRO A C 1
ATOM 699 O O . PRO A 1 92 ? -23.219 15.344 14.938 1 64.5 92 PRO A O 1
ATOM 702 N N . PRO A 1 93 ? -22.406 17.406 14.891 1 60.31 93 PRO A N 1
ATOM 703 C CA . PRO A 1 93 ? -21.031 16.969 14.602 1 60.31 93 PRO A CA 1
ATOM 704 C C . PRO A 1 93 ? -20.484 16.016 15.656 1 60.31 93 PRO A C 1
ATOM 706 O O . PRO A 1 93 ? -19.656 15.156 15.344 1 60.31 93 PRO A O 1
ATOM 709 N N . LEU A 1 94 ? -20.922 16.281 16.984 1 57.81 94 LEU A N 1
ATOM 710 C CA . LEU A 1 94 ? -20.328 15.664 18.156 1 57.81 94 LEU A CA 1
ATOM 711 C C . LEU A 1 94 ? -20.547 14.156 18.156 1 57.81 94 LEU A C 1
ATOM 713 O O . LEU A 1 94 ? -19.906 13.422 18.922 1 57.81 94 LEU A O 1
ATOM 717 N N . TRP A 1 95 ? -21.25 13.703 17.156 1 59.25 95 TRP A N 1
ATOM 718 C CA . TRP A 1 95 ? -21.625 12.305 17.344 1 59.25 95 TRP A CA 1
ATOM 719 C C . TRP A 1 95 ? -20.703 11.383 16.578 1 59.25 95 TRP A C 1
ATOM 721 O O . TRP A 1 95 ? -20.562 10.203 16.906 1 59.25 95 TRP A O 1
ATOM 731 N N . ILE A 1 96 ? -19.891 11.984 15.758 1 76.44 96 ILE A N 1
ATOM 732 C CA . ILE A 1 96 ? -19.062 11.047 15.023 1 76.44 96 ILE A CA 1
ATOM 733 C C . ILE A 1 96 ? -17.578 11.352 15.289 1 76.44 96 ILE A C 1
ATOM 735 O O . ILE A 1 96 ? -17.125 12.469 15.039 1 76.44 96 ILE A O 1
ATOM 739 N N . SER A 1 97 ? -17.016 10.516 16.031 1 87.19 97 SER A N 1
ATOM 740 C CA . SER A 1 97 ? -15.602 10.672 16.375 1 87.19 97 SER A CA 1
ATOM 741 C C . SER A 1 97 ? -14.727 10.695 15.133 1 87.19 97 SER A C 1
ATOM 743 O O . SER A 1 97 ? -15.109 10.156 14.086 1 87.19 97 SER A O 1
ATOM 745 N N . ASP A 1 98 ? -13.625 11.461 15.188 1 92.06 98 ASP A N 1
ATOM 746 C CA . ASP A 1 98 ? -12.641 11.469 14.109 1 92.06 98 ASP A CA 1
ATOM 747 C C . ASP A 1 98 ? -12.203 10.047 13.758 1 92.06 98 ASP A C 1
ATOM 749 O O . ASP A 1 98 ? -11.922 9.75 12.594 1 92.06 98 ASP A O 1
ATOM 753 N N . THR A 1 99 ? -12.297 9.219 14.781 1 94.62 99 THR A N 1
ATOM 754 C CA . THR A 1 99 ? -11.914 7.82 14.602 1 94.62 99 THR A CA 1
ATOM 755 C C . THR A 1 99 ? -12.852 7.121 13.625 1 94.62 99 THR A C 1
ATOM 757 O O . THR A 1 99 ? -12.43 6.25 12.859 1 94.62 99 THR A O 1
ATOM 760 N N . THR A 1 100 ? -14.07 7.516 13.602 1 95.06 100 THR A N 1
ATOM 761 C CA . THR A 1 100 ? -15.047 6.93 12.688 1 95.06 100 THR A CA 1
ATOM 762 C C . THR A 1 100 ? -14.648 7.199 11.234 1 95.06 100 THR A C 1
ATOM 764 O O . THR A 1 100 ? -14.711 6.301 10.391 1 95.06 100 THR A O 1
ATOM 767 N N . PHE A 1 101 ? -14.234 8.414 10.945 1 95.44 101 PHE A N 1
ATOM 768 C CA . PHE A 1 101 ? -13.828 8.766 9.594 1 95.44 101 PHE A CA 1
ATOM 769 C C . PHE A 1 101 ? -12.562 8.023 9.188 1 95.44 101 PHE A C 1
ATOM 771 O O . PHE A 1 101 ? -12.414 7.625 8.031 1 95.44 101 PHE A O 1
ATOM 778 N N . ALA A 1 102 ? -11.664 7.863 10.164 1 97.31 102 ALA A N 1
ATOM 779 C CA . ALA A 1 102 ? -10.445 7.094 9.914 1 97.31 102 ALA A CA 1
ATOM 780 C C . ALA A 1 102 ? -10.773 5.648 9.562 1 97.31 102 ALA A C 1
ATOM 782 O O . ALA A 1 102 ? -10.273 5.117 8.562 1 97.31 102 ALA A O 1
ATOM 783 N N . VAL A 1 103 ? -11.656 5.062 10.344 1 98.12 103 VAL A N 1
ATOM 784 C CA . VAL A 1 103 ? -12.039 3.668 10.141 1 98.12 103 VAL A CA 1
ATOM 785 C C . VAL A 1 103 ? -12.758 3.516 8.805 1 98.12 103 VAL A C 1
ATOM 787 O O . VAL A 1 103 ? -12.469 2.59 8.039 1 98.12 103 VAL A O 1
ATOM 790 N N . LEU A 1 104 ? -13.617 4.387 8.5 1 97.62 104 LEU A N 1
ATOM 791 C CA . LEU A 1 104 ? -14.359 4.328 7.25 1 97.62 104 LEU A CA 1
ATOM 792 C C . LEU A 1 104 ? -13.422 4.441 6.055 1 97.62 104 LEU A C 1
ATOM 794 O O . LEU A 1 104 ? -13.539 3.672 5.094 1 97.62 104 LEU A O 1
ATOM 798 N N . SER A 1 105 ? -12.539 5.418 6.078 1 98.06 105 SER A N 1
ATOM 799 C CA . SER A 1 105 ? -11.633 5.652 4.965 1 98.06 105 SER A CA 1
ATOM 800 C C . SER A 1 105 ? -10.703 4.461 4.75 1 98.06 105 SER A C 1
ATOM 802 O O . SER A 1 105 ? -10.5 4.02 3.619 1 98.06 105 SER A O 1
ATOM 804 N N . ILE A 1 106 ? -10.172 3.9 5.852 1 98.62 106 ILE A N 1
ATOM 805 C CA . ILE A 1 106 ? -9.266 2.758 5.766 1 98.62 106 ILE A CA 1
ATOM 806 C C . ILE A 1 106 ? -10.031 1.531 5.273 1 98.62 106 ILE A C 1
ATOM 808 O O . ILE A 1 106 ? -9.539 0.778 4.434 1 98.62 106 ILE A O 1
ATOM 812 N N . SER A 1 107 ? -11.227 1.375 5.75 1 98.75 107 SER A N 1
ATOM 813 C CA . SER A 1 107 ? -12.055 0.245 5.344 1 98.75 107 SER A CA 1
ATOM 814 C C . SER A 1 107 ? -12.367 0.291 3.854 1 98.75 107 SER A C 1
ATOM 816 O O . SER A 1 107 ? -12.242 -0.72 3.156 1 98.75 107 SER A O 1
ATOM 818 N N . VAL A 1 108 ? -12.734 1.416 3.406 1 98.25 108 VAL A N 1
ATOM 819 C CA . VAL A 1 108 ? -13.062 1.601 1.996 1 98.25 108 VAL A CA 1
ATOM 820 C C . VAL A 1 108 ? -11.812 1.397 1.145 1 98.25 108 VAL A C 1
ATOM 822 O O . VAL A 1 108 ? -11.883 0.848 0.043 1 98.25 108 VAL A O 1
ATOM 825 N N . SER A 1 109 ? -10.719 1.82 1.667 1 98.19 109 SER A N 1
ATOM 826 C CA . SER A 1 109 ? -9.461 1.744 0.93 1 98.19 109 SER A CA 1
ATOM 827 C C . SER A 1 109 ? -8.977 0.303 0.811 1 98.19 109 SER A C 1
ATOM 829 O O . SER A 1 109 ? -8.43 -0.089 -0.222 1 98.19 109 SER A O 1
ATOM 831 N N . ILE A 1 110 ? -9.156 -0.509 1.834 1 98.31 110 ILE A N 1
ATOM 832 C CA . ILE A 1 110 ? -8.602 -1.856 1.85 1 98.31 110 ILE A CA 1
ATOM 833 C C . ILE A 1 110 ? -9.602 -2.838 1.252 1 98.31 110 ILE A C 1
ATOM 835 O O . ILE A 1 110 ? -9.234 -3.939 0.837 1 98.31 110 ILE A O 1
ATOM 839 N N . SER A 1 111 ? -10.859 -2.486 1.165 1 98.56 111 SER A N 1
ATOM 840 C CA . SER A 1 111 ? -11.93 -3.398 0.786 1 98.56 111 SER A CA 1
ATOM 841 C C . SER A 1 111 ? -11.734 -3.932 -0.628 1 98.56 111 SER A C 1
ATOM 843 O O . SER A 1 111 ? -12.008 -5.102 -0.9 1 98.56 111 SER A O 1
ATOM 845 N N . PRO A 1 112 ? -11.312 -3.109 -1.585 1 97.62 112 PRO A N 1
ATOM 846 C CA . PRO A 1 112 ? -11.094 -3.672 -2.92 1 97.62 112 PRO A CA 1
ATOM 847 C C . PRO A 1 112 ? -10.031 -4.77 -2.932 1 97.62 112 PRO A C 1
ATOM 849 O O . PRO A 1 112 ? -10.109 -5.703 -3.73 1 97.62 112 PRO A O 1
ATOM 852 N N . TYR A 1 113 ? -9.078 -4.66 -2.102 1 96.81 113 TYR A N 1
ATOM 853 C CA . TYR A 1 113 ? -8.039 -5.68 -2.018 1 96.81 113 TYR A CA 1
ATOM 854 C C . TYR A 1 113 ? -8.57 -6.953 -1.375 1 96.81 113 TYR A C 1
ATOM 856 O O . TYR A 1 113 ? -8.227 -8.062 -1.798 1 96.81 113 TYR A O 1
ATOM 864 N N . PHE A 1 114 ? -9.383 -6.766 -0.386 1 98 114 PHE A N 1
ATOM 865 C CA . PHE A 1 114 ? -10.062 -7.922 0.188 1 98 114 PHE A CA 1
ATOM 866 C C . PHE A 1 114 ? -10.938 -8.602 -0.851 1 98 114 PHE A C 1
ATOM 868 O O . PHE A 1 114 ? -10.992 -9.836 -0.918 1 98 114 PHE A O 1
ATOM 875 N N . ALA A 1 115 ? -11.625 -7.828 -1.61 1 97.06 115 ALA A N 1
ATOM 876 C CA . ALA A 1 115 ? -12.492 -8.375 -2.652 1 97.06 115 ALA A CA 1
ATOM 877 C C . ALA A 1 115 ? -11.672 -9.156 -3.684 1 97.06 115 ALA A C 1
ATOM 879 O O . ALA A 1 115 ? -12.062 -10.258 -4.082 1 97.06 115 ALA A O 1
ATOM 880 N N . GLU A 1 116 ? -10.609 -8.555 -4.062 1 94.31 116 GLU A N 1
ATOM 881 C CA . GLU A 1 116 ? -9.734 -9.227 -5.012 1 94.31 116 GLU A CA 1
ATOM 882 C C . GLU A 1 116 ? -9.18 -10.523 -4.43 1 94.31 116 GLU A C 1
ATOM 884 O O . GLU A 1 116 ? -9.055 -11.523 -5.137 1 94.31 116 GLU A O 1
ATOM 889 N N . MET A 1 117 ? -8.781 -10.492 -3.205 1 95.62 117 MET A N 1
ATOM 890 C CA . MET A 1 117 ? -8.312 -11.695 -2.518 1 95.62 117 MET A CA 1
ATOM 891 C C . MET A 1 117 ? -9.383 -12.789 -2.545 1 95.62 117 MET A C 1
ATOM 893 O O . MET A 1 117 ? -9.086 -13.938 -2.863 1 95.62 117 MET A O 1
ATOM 897 N N . MET A 1 118 ? -10.594 -12.414 -2.309 1 95.12 118 MET A N 1
ATOM 898 C CA . MET A 1 118 ? -11.695 -13.367 -2.295 1 95.12 118 MET A CA 1
ATOM 899 C C . MET A 1 118 ? -11.938 -13.938 -3.688 1 95.12 118 MET A C 1
ATOM 901 O O . MET A 1 118 ? -12.047 -15.156 -3.852 1 95.12 118 MET A O 1
ATOM 905 N N . ARG A 1 119 ? -11.961 -13.094 -4.562 1 92.44 119 ARG A N 1
ATOM 906 C CA . ARG A 1 119 ? -12.195 -13.531 -5.934 1 92.44 119 ARG A CA 1
ATOM 907 C C . ARG A 1 119 ? -11.086 -14.461 -6.414 1 92.44 119 ARG A C 1
ATOM 909 O O . ARG A 1 119 ? -11.352 -15.508 -6.996 1 92.44 119 ARG A O 1
ATOM 916 N N . SER A 1 120 ? -9.883 -14.031 -6.191 1 91 120 SER A N 1
ATOM 917 C CA . SER A 1 120 ? -8.742 -14.836 -6.613 1 91 120 SER A CA 1
ATOM 918 C C . SER A 1 120 ? -8.719 -16.188 -5.902 1 91 120 SER A C 1
ATOM 920 O O . SER A 1 120 ? -8.43 -17.203 -6.516 1 91 120 SER A O 1
ATOM 922 N N . ALA A 1 121 ? -9.016 -16.188 -4.668 1 92.44 121 ALA A N 1
ATOM 923 C CA . ALA A 1 121 ? -9.023 -17.422 -3.879 1 92.44 121 ALA A CA 1
ATOM 924 C C . ALA A 1 121 ? -10.133 -18.359 -4.344 1 92.44 121 ALA A C 1
ATOM 926 O O . ALA A 1 121 ? -9.922 -19.562 -4.453 1 92.44 121 ALA A O 1
ATOM 927 N N . TRP A 1 122 ? -11.242 -17.828 -4.648 1 90 122 TRP A N 1
ATOM 928 C CA . TRP A 1 122 ? -12.383 -18.625 -5.098 1 90 122 TRP A CA 1
ATOM 929 C C . TRP A 1 122 ? -12.125 -19.203 -6.484 1 90 122 TRP A C 1
ATOM 931 O O . TRP A 1 122 ? -12.492 -20.344 -6.762 1 90 122 TRP A O 1
ATOM 941 N N . ARG A 1 123 ? -11.461 -18.469 -7.25 1 88.25 123 ARG A N 1
ATOM 942 C CA . ARG A 1 123 ? -11.141 -18.922 -8.594 1 88.25 123 ARG A CA 1
ATOM 943 C C . ARG A 1 123 ? -10.039 -19.984 -8.57 1 88.25 123 ARG A C 1
ATOM 945 O O . ARG A 1 123 ? -9.969 -20.828 -9.453 1 88.25 123 ARG A O 1
ATOM 952 N N . ALA A 1 124 ? -9.281 -19.906 -7.555 1 89.38 124 ALA A N 1
ATOM 953 C CA . ALA A 1 124 ? -8.141 -20.812 -7.457 1 89.38 124 ALA A CA 1
ATOM 954 C C . ALA A 1 124 ? -8.578 -22.203 -7.004 1 89.38 124 ALA A C 1
ATOM 956 O O . ALA A 1 124 ? -7.82 -23.172 -7.117 1 89.38 124 ALA A O 1
ATOM 957 N N . VAL A 1 125 ? -9.812 -22.344 -6.594 1 91.12 125 VAL A N 1
ATOM 958 C CA . VAL A 1 125 ? -10.328 -23.656 -6.215 1 91.12 125 VAL A CA 1
ATOM 959 C C . VAL A 1 125 ? -10.406 -24.547 -7.445 1 91.12 125 VAL A C 1
ATOM 961 O O . VAL A 1 125 ? -10.758 -24.094 -8.531 1 91.12 125 VAL A O 1
ATOM 964 N N . ASP A 1 126 ? -10.109 -25.812 -7.27 1 90.06 126 ASP A N 1
ATOM 965 C CA . ASP A 1 126 ? -10.039 -26.797 -8.344 1 90.06 126 ASP A CA 1
ATOM 966 C C . ASP A 1 126 ? -11.312 -26.781 -9.188 1 90.06 126 ASP A C 1
ATOM 968 O O . ASP A 1 126 ? -12.422 -26.797 -8.641 1 90.06 126 ASP A O 1
ATOM 972 N N . THR A 1 127 ? -11.039 -26.797 -10.391 1 88.94 127 THR A N 1
ATOM 973 C CA . THR A 1 127 ? -12.164 -26.781 -11.32 1 88.94 127 THR A CA 1
ATOM 974 C C . THR A 1 127 ? -13.016 -28.031 -11.172 1 88.94 127 THR A C 1
ATOM 976 O O . THR A 1 127 ? -14.219 -28 -11.414 1 88.94 127 THR A O 1
ATOM 979 N N . GLY A 1 128 ? -12.352 -29.062 -10.852 1 89.62 128 GLY A N 1
ATOM 980 C CA . GLY A 1 128 ? -13.07 -30.312 -10.633 1 89.62 128 GLY A CA 1
ATOM 981 C C . GLY A 1 128 ? -14.18 -30.188 -9.602 1 89.62 128 GLY A C 1
ATOM 982 O O . GLY A 1 128 ? -15.234 -30.797 -9.734 1 89.62 128 GLY A O 1
ATOM 983 N N . GLN A 1 129 ? -13.914 -29.422 -8.609 1 91 129 GLN A N 1
ATOM 984 C CA . GLN A 1 129 ? -14.93 -29.172 -7.586 1 91 129 GLN A CA 1
ATOM 985 C C . GLN A 1 129 ? -16.141 -28.469 -8.18 1 91 129 GLN A C 1
ATOM 987 O O . GLN A 1 129 ? -17.281 -28.828 -7.879 1 91 129 GLN A O 1
ATOM 992 N N . LYS A 1 130 ? -15.906 -27.516 -9.023 1 89.69 130 LYS A N 1
ATOM 993 C CA . LYS A 1 130 ? -16.984 -26.781 -9.68 1 89.69 130 LYS A CA 1
ATOM 994 C C . LYS A 1 130 ? -17.766 -27.672 -10.633 1 89.69 130 LYS A C 1
ATOM 996 O O . LYS A 1 130 ? -19 -27.625 -10.688 1 89.69 130 LYS A O 1
ATOM 1001 N N . GLU A 1 131 ? -16.984 -28.516 -11.32 1 92.69 131 GLU A N 1
ATOM 1002 C CA . GLU A 1 131 ? -17.609 -29.484 -12.227 1 92.69 131 GLU A CA 1
ATOM 1003 C C . GLU A 1 131 ? -18.438 -30.5 -11.453 1 92.69 131 GLU A C 1
ATOM 1005 O O . GLU A 1 131 ? -19.516 -30.891 -11.906 1 92.69 131 GLU A O 1
ATOM 1010 N N . ALA A 1 132 ? -17.891 -30.891 -10.406 1 93.31 132 ALA A N 1
ATOM 1011 C CA . ALA A 1 132 ? -18.609 -31.859 -9.57 1 93.31 132 ALA A CA 1
ATOM 1012 C C . ALA A 1 132 ? -19.922 -31.281 -9.07 1 93.31 132 ALA A C 1
ATOM 1014 O O . ALA A 1 132 ? -20.938 -32 -9.008 1 93.31 132 ALA A O 1
ATOM 1015 N N . ILE A 1 133 ? -19.938 -30.094 -8.727 1 91.88 133 ILE A N 1
ATOM 1016 C CA . ILE A 1 133 ? -21.156 -29.438 -8.25 1 91.88 133 ILE A CA 1
ATOM 1017 C C . ILE A 1 133 ? -22.219 -29.453 -9.344 1 91.88 133 ILE A C 1
ATOM 1019 O O . ILE A 1 133 ? -23.375 -29.766 -9.078 1 91.88 133 ILE A O 1
ATOM 1023 N N . ILE A 1 134 ? -21.766 -29.266 -10.547 1 91.44 134 ILE A N 1
ATOM 1024 C CA . ILE A 1 134 ? -22.672 -29.25 -11.695 1 91.44 134 ILE A CA 1
ATOM 1025 C C . ILE A 1 134 ? -23.109 -30.672 -12.016 1 91.44 134 ILE A C 1
ATOM 1027 O O . ILE A 1 134 ? -24.297 -30.922 -12.211 1 91.44 134 ILE A O 1
ATOM 1031 N N . SER A 1 135 ? -22.203 -31.516 -12.078 1 95.06 135 SER A N 1
ATOM 1032 C CA . SER A 1 135 ? -22.484 -32.906 -12.453 1 95.06 135 SER A CA 1
ATOM 1033 C C . SER A 1 135 ? -23.422 -33.562 -11.469 1 95.06 135 SER A C 1
ATOM 1035 O O . SER A 1 135 ? -24.234 -34.438 -11.844 1 95.06 135 SER A O 1
ATOM 1037 N N . LEU A 1 136 ? -23.312 -33.25 -10.227 1 95.25 136 LEU A N 1
ATOM 1038 C CA . LEU A 1 136 ? -24.109 -33.875 -9.172 1 95.25 136 LEU A CA 1
ATOM 1039 C C . LEU A 1 136 ? -25.391 -33.125 -8.93 1 95.25 136 LEU A C 1
ATOM 1041 O O . LEU A 1 136 ? -26.156 -33.438 -8.016 1 95.25 136 LEU A O 1
ATOM 1045 N N . ASN A 1 137 ? -25.656 -32.094 -9.711 1 93.69 137 ASN A N 1
ATOM 1046 C CA . ASN A 1 137 ? -26.859 -31.281 -9.648 1 93.69 137 ASN A CA 1
ATOM 1047 C C . ASN A 1 137 ? -27.047 -30.656 -8.273 1 93.69 137 ASN A C 1
ATOM 1049 O O . ASN A 1 137 ? -28.156 -30.609 -7.754 1 93.69 137 ASN A O 1
ATOM 1053 N N . ILE A 1 138 ? -25.969 -30.344 -7.691 1 93 138 ILE A N 1
ATOM 1054 C CA . ILE A 1 138 ? -26.016 -29.562 -6.465 1 93 138 ILE A CA 1
ATOM 1055 C C . ILE A 1 138 ? -26.359 -28.109 -6.793 1 93 138 ILE A C 1
ATOM 1057 O O . ILE A 1 138 ? -25.781 -27.516 -7.715 1 93 138 ILE A O 1
ATOM 1061 N N . PRO A 1 139 ? -27.359 -27.609 -6.039 1 92.81 139 PRO A N 1
ATOM 1062 C CA . PRO A 1 139 ? -27.625 -26.188 -6.27 1 92.81 139 PRO A CA 1
ATOM 1063 C C . PRO A 1 139 ? -26.391 -25.312 -6.098 1 92.81 139 PRO A C 1
ATOM 1065 O O . PRO A 1 139 ? -25.625 -25.5 -5.148 1 92.81 139 PRO A O 1
ATOM 1068 N N . TRP A 1 140 ? -26.188 -24.328 -6.98 1 87.19 140 TRP A N 1
ATOM 1069 C CA . TRP A 1 140 ? -24.969 -23.547 -7.066 1 87.19 140 TRP A CA 1
ATOM 1070 C C . TRP A 1 140 ? -24.688 -22.828 -5.75 1 87.19 140 TRP A C 1
ATOM 1072 O O . TRP A 1 140 ? -23.547 -22.812 -5.273 1 87.19 140 TRP A O 1
ATOM 1082 N N . HIS A 1 141 ? -25.734 -22.312 -5.168 1 87.06 141 HIS A N 1
ATOM 1083 C CA . HIS A 1 141 ? -25.547 -21.562 -3.926 1 87.06 141 HIS A CA 1
ATOM 1084 C C . HIS A 1 141 ? -25.062 -22.484 -2.805 1 87.06 141 HIS A C 1
ATOM 1086 O O . HIS A 1 141 ? -24.266 -22.078 -1.959 1 87.06 141 HIS A O 1
ATOM 1092 N N . LYS A 1 142 ? -25.484 -23.75 -2.842 1 91.5 142 LYS A N 1
ATOM 1093 C CA . LYS A 1 142 ? -25.047 -24.719 -1.849 1 91.5 142 LYS A CA 1
ATOM 1094 C C . LYS A 1 142 ? -23.594 -25.141 -2.109 1 91.5 142 LYS A C 1
ATOM 1096 O O . LYS A 1 142 ? -22.812 -25.297 -1.174 1 91.5 142 LYS A O 1
ATOM 1101 N N . GLY A 1 143 ? -23.344 -25.328 -3.34 1 91.44 143 GLY A N 1
ATOM 1102 C CA . GLY A 1 143 ? -21.984 -25.672 -3.727 1 91.44 143 GLY A CA 1
ATOM 1103 C C . GLY A 1 143 ? -20.969 -24.594 -3.4 1 91.44 143 GLY A C 1
ATOM 1104 O O . GLY A 1 143 ? -19.906 -24.891 -2.855 1 91.44 143 GLY A O 1
ATOM 1105 N N . MET A 1 144 ? -21.375 -23.391 -3.664 1 87.88 144 MET A N 1
ATOM 1106 C CA . MET A 1 144 ? -20.5 -22.266 -3.389 1 87.88 144 MET A CA 1
ATOM 1107 C C . MET A 1 144 ? -20.25 -22.125 -1.891 1 87.88 144 MET A C 1
ATOM 1109 O O . MET A 1 144 ? -19.109 -21.969 -1.456 1 87.88 144 MET A O 1
ATOM 1113 N N . LEU A 1 145 ? -21.281 -22.234 -1.143 1 89.44 145 LEU A N 1
ATOM 1114 C CA . LEU A 1 145 ? -21.203 -21.953 0.289 1 89.44 145 LEU A CA 1
ATOM 1115 C C . LEU A 1 145 ? -20.547 -23.109 1.029 1 89.44 145 LEU A C 1
ATOM 1117 O O . LEU A 1 145 ? -19.828 -22.891 2.008 1 89.44 145 LEU A O 1
ATOM 1121 N N . ARG A 1 146 ? -20.688 -24.359 0.511 1 91.31 146 ARG A N 1
ATOM 1122 C CA . ARG A 1 146 ? -20.266 -25.516 1.285 1 91.31 146 ARG A CA 1
ATOM 1123 C C . ARG A 1 146 ? -18.953 -26.078 0.759 1 91.31 146 ARG A C 1
ATOM 1125 O O . ARG A 1 146 ? -18.234 -26.797 1.474 1 91.31 146 ARG A O 1
ATOM 1132 N N . ILE A 1 147 ? -18.688 -25.75 -0.401 1 91.12 147 ILE A N 1
ATOM 1133 C CA . ILE A 1 147 ? -17.516 -26.406 -0.989 1 91.12 147 ILE A CA 1
ATOM 1134 C C . ILE A 1 147 ? -16.5 -25.344 -1.417 1 91.12 147 ILE A C 1
ATOM 1136 O O . ILE A 1 147 ? -15.391 -25.297 -0.879 1 91.12 147 ILE A O 1
ATOM 1140 N N . ILE A 1 148 ? -16.875 -24.438 -2.234 1 90.44 148 ILE A N 1
ATOM 1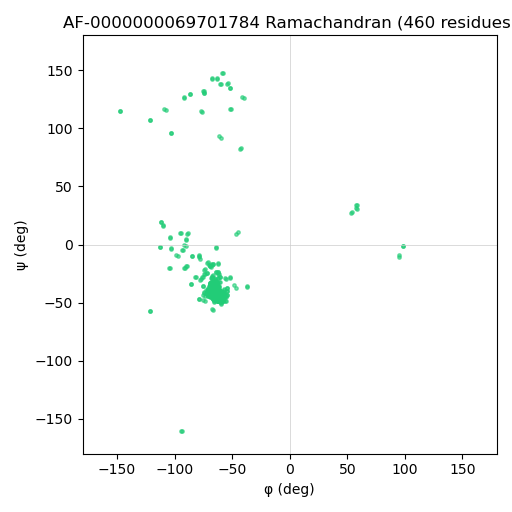141 C CA . ILE A 1 148 ? -15.938 -23.516 -2.873 1 90.44 148 ILE A CA 1
ATOM 1142 C C . ILE A 1 148 ? -15.461 -22.484 -1.861 1 90.44 148 ILE A C 1
ATOM 1144 O O . ILE A 1 148 ? -14.258 -22.25 -1.718 1 90.44 148 ILE A O 1
ATOM 1148 N N . PHE A 1 149 ? -16.359 -21.953 -1.096 1 89.56 149 PHE A N 1
ATOM 1149 C CA . PHE A 1 149 ? -16 -20.859 -0.201 1 89.56 149 PHE A CA 1
ATOM 1150 C C . PHE A 1 149 ? -15.086 -21.328 0.912 1 89.56 149 PHE A C 1
ATOM 1152 O O . PHE A 1 149 ? -14.047 -20.719 1.176 1 89.56 149 PHE A O 1
ATOM 1159 N N . PRO A 1 150 ? -15.414 -22.453 1.503 1 90.69 150 PRO A N 1
ATOM 1160 C CA . PRO A 1 150 ? -14.508 -22.938 2.549 1 90.69 150 PRO A CA 1
ATOM 1161 C C . PRO A 1 150 ? -13.102 -23.25 2.023 1 90.69 150 PRO A C 1
ATOM 1163 O O . PRO A 1 150 ? -12.109 -22.906 2.676 1 90.69 150 PRO A O 1
ATOM 1166 N N . GLN A 1 151 ? -13 -23.828 0.899 1 92.56 151 GLN A N 1
ATOM 1167 C CA . GLN A 1 151 ? -11.703 -24.125 0.3 1 92.56 151 GLN A CA 1
ATOM 1168 C C . GLN A 1 151 ? -10.984 -22.844 -0.101 1 92.56 151 GLN A C 1
ATOM 1170 O O . GLN A 1 151 ? -9.766 -22.734 0.079 1 92.56 151 GLN A O 1
ATOM 1175 N N . GLY A 1 152 ? -11.766 -21.922 -0.591 1 93.81 152 GLY A N 1
ATOM 1176 C CA . GLY A 1 152 ? -11.211 -20.625 -0.958 1 93.81 152 GLY A CA 1
ATOM 1177 C C . GLY A 1 152 ? -10.641 -19.859 0.222 1 93.81 152 GLY A C 1
ATOM 1178 O O . GLY A 1 152 ? -9.641 -19.156 0.083 1 93.81 152 GLY A O 1
ATOM 1179 N N . LEU A 1 153 ? -11.25 -20.047 1.338 1 92.19 153 LEU A N 1
ATOM 1180 C CA . LEU A 1 153 ? -10.781 -19.359 2.541 1 92.19 153 LEU A CA 1
ATOM 1181 C C . LEU A 1 153 ? -9.383 -19.844 2.926 1 92.19 153 LEU A C 1
ATOM 1183 O O . LEU A 1 153 ? -8.555 -19.062 3.389 1 92.19 153 LEU A O 1
ATOM 1187 N N . ILE A 1 154 ? -9.172 -21.078 2.717 1 92.5 154 ILE A N 1
ATOM 1188 C CA . ILE A 1 154 ? -7.867 -21.656 3.029 1 92.5 154 ILE A CA 1
ATOM 1189 C C . ILE A 1 154 ? -6.824 -21.125 2.045 1 92.5 154 ILE A C 1
ATOM 1191 O O . ILE A 1 154 ? -5.719 -20.75 2.443 1 92.5 154 ILE A O 1
ATOM 1195 N N . ILE A 1 155 ? -7.238 -21.031 0.839 1 92.19 155 ILE A N 1
ATOM 1196 C CA . ILE A 1 155 ? -6.352 -20.562 -0.217 1 92.19 155 ILE A CA 1
ATOM 1197 C C . ILE A 1 155 ? -6.012 -19.078 0.02 1 92.19 155 ILE A C 1
ATOM 1199 O O . ILE A 1 155 ? -4.898 -18.641 -0.271 1 92.19 155 ILE A O 1
ATOM 1203 N N . ALA A 1 156 ? -6.859 -18.375 0.668 1 95.44 156 ALA A N 1
ATOM 1204 C CA . ALA A 1 156 ? -6.746 -16.922 0.835 1 95.44 156 ALA A CA 1
ATOM 1205 C C . ALA A 1 156 ? -5.852 -16.578 2.02 1 95.44 156 ALA A C 1
ATOM 1207 O O . ALA A 1 156 ? -5.43 -15.422 2.17 1 95.44 156 ALA A O 1
ATOM 1208 N N . ILE A 1 157 ? -5.48 -17.5 2.82 1 94.69 157 ILE A N 1
ATOM 1209 C CA . ILE A 1 157 ? -4.871 -17.266 4.121 1 94.69 157 ILE A CA 1
ATOM 1210 C C . ILE A 1 157 ? -3.574 -16.484 3.947 1 94.69 157 ILE A C 1
ATOM 1212 O O . ILE A 1 157 ? -3.371 -15.453 4.602 1 94.69 157 ILE A O 1
ATOM 1216 N N . PRO A 1 158 ? -2.66 -16.844 3.076 1 92.81 158 PRO A N 1
ATOM 1217 C CA . PRO A 1 158 ? -1.411 -16.094 2.943 1 92.81 158 PRO A CA 1
ATOM 1218 C C . PRO A 1 158 ? -1.638 -14.648 2.49 1 92.81 158 PRO A C 1
ATOM 1220 O O . PRO A 1 158 ? -1.029 -13.727 3.035 1 92.81 158 PRO A O 1
ATOM 1223 N N . VAL A 1 159 ? -2.5 -14.492 1.529 1 94.12 159 VAL A N 1
ATOM 1224 C CA . VAL A 1 159 ? -2.807 -13.156 1.02 1 94.12 159 VAL A CA 1
ATOM 1225 C C . VAL A 1 159 ? -3.48 -12.328 2.111 1 94.12 159 VAL A C 1
ATOM 1227 O O . VAL A 1 159 ? -3.223 -11.133 2.238 1 94.12 159 VAL A O 1
ATOM 1230 N N . PHE A 1 160 ? -4.316 -12.992 2.887 1 96.81 160 PHE A N 1
ATOM 1231 C CA . PHE A 1 160 ? -4.988 -12.32 3.994 1 96.81 160 PHE A CA 1
ATOM 1232 C C . PHE A 1 160 ? -3.971 -11.789 5 1 96.81 160 PHE A C 1
ATOM 1234 O O . PHE A 1 160 ? -4.094 -10.664 5.484 1 96.81 160 PHE A O 1
ATOM 1241 N N . GLY A 1 161 ? -3.014 -12.617 5.344 1 96.06 161 GLY A N 1
ATOM 1242 C CA . GLY A 1 161 ? -1.95 -12.18 6.23 1 96.06 161 GLY A CA 1
ATOM 1243 C C . GLY A 1 161 ? -1.241 -10.93 5.742 1 96.06 161 GLY A C 1
ATOM 1244 O O . GLY A 1 161 ? -1.011 -9.992 6.516 1 96.06 161 GLY A O 1
ATOM 1245 N N . ASN A 1 162 ? -0.944 -10.875 4.465 1 94.62 162 ASN A N 1
ATOM 1246 C CA . ASN A 1 162 ? -0.288 -9.719 3.875 1 94.62 162 ASN A CA 1
ATOM 1247 C C . ASN A 1 162 ? -1.179 -8.477 3.936 1 94.62 162 ASN A C 1
ATOM 1249 O O . ASN A 1 162 ? -0.693 -7.367 4.172 1 94.62 162 ASN A O 1
ATOM 1253 N N . LEU A 1 163 ? -2.451 -8.672 3.711 1 97.38 163 LEU A N 1
ATOM 1254 C CA . LEU A 1 163 ? -3.381 -7.551 3.762 1 97.38 163 LEU A CA 1
ATOM 1255 C C . LEU A 1 163 ? -3.541 -7.043 5.191 1 97.38 163 LEU A C 1
ATOM 1257 O O . LEU A 1 163 ? -3.732 -5.844 5.41 1 97.38 163 LEU A O 1
ATOM 1261 N N . LEU A 1 164 ? -3.451 -7.957 6.133 1 97.69 164 LEU A N 1
ATOM 1262 C CA . LEU A 1 164 ? -3.492 -7.547 7.531 1 97.69 164 LEU A CA 1
ATOM 1263 C C . LEU A 1 164 ? -2.283 -6.688 7.883 1 97.69 164 LEU A C 1
ATOM 1265 O O . LEU A 1 164 ? -2.406 -5.699 8.609 1 97.69 164 LEU A O 1
ATOM 1269 N N . ILE A 1 165 ? -1.156 -7.09 7.438 1 96.75 165 ILE A N 1
ATOM 1270 C CA . ILE A 1 165 ? 0.06 -6.312 7.641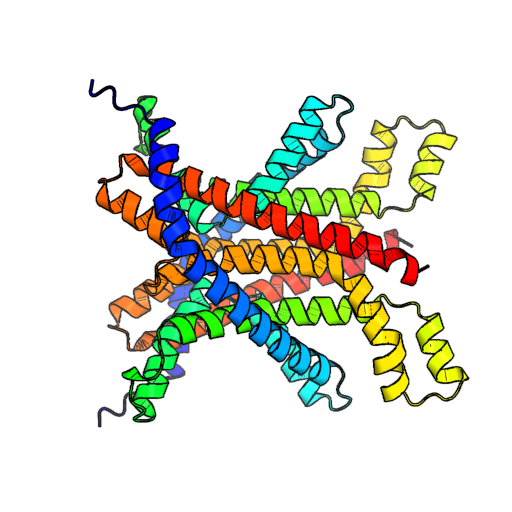 1 96.75 165 ILE A CA 1
ATOM 1271 C C . ILE A 1 165 ? -0.102 -4.93 7.02 1 96.75 165 ILE A C 1
ATOM 1273 O O . ILE A 1 165 ? 0.267 -3.92 7.629 1 96.75 165 ILE A O 1
ATOM 1277 N N . ASN A 1 166 ? -0.648 -4.836 5.844 1 96.5 166 ASN A N 1
ATOM 1278 C CA . ASN A 1 166 ? -0.917 -3.566 5.184 1 96.5 166 ASN A CA 1
ATOM 1279 C C . ASN A 1 166 ? -1.882 -2.705 5.992 1 96.5 166 ASN A C 1
ATOM 1281 O O . ASN A 1 166 ? -1.71 -1.488 6.082 1 96.5 166 ASN A O 1
ATOM 1285 N N . LEU A 1 167 ? -2.871 -3.365 6.508 1 97.81 167 LEU A N 1
ATOM 1286 C CA . LEU A 1 167 ? -3.871 -2.668 7.309 1 97.81 167 LEU A CA 1
ATOM 1287 C C . LEU A 1 167 ? -3.229 -1.993 8.516 1 97.81 167 LEU A C 1
ATOM 1289 O O . LEU A 1 167 ? -3.557 -0.85 8.844 1 97.81 167 LEU A O 1
ATOM 1293 N N . VAL A 1 168 ? -2.355 -2.689 9.164 1 97.38 168 VAL A N 1
ATOM 1294 C CA . VAL A 1 168 ? -1.648 -2.137 10.312 1 97.38 168 VAL A CA 1
ATOM 1295 C C . VAL A 1 168 ? -0.861 -0.9 9.891 1 97.38 168 VAL A C 1
ATOM 1297 O O . VAL A 1 168 ? -0.914 0.136 10.562 1 97.38 168 VAL A O 1
ATOM 1300 N N . LYS A 1 169 ? -0.189 -0.951 8.812 1 95.94 169 LYS A N 1
ATOM 1301 C CA . LYS A 1 169 ? 0.615 0.171 8.336 1 95.94 169 LYS A CA 1
ATOM 1302 C C . LYS A 1 169 ? -0.268 1.341 7.91 1 95.94 169 LYS A C 1
ATOM 1304 O O . LYS A 1 169 ? 0.114 2.502 8.062 1 95.94 169 LYS A O 1
ATOM 1309 N N . MET A 1 170 ? -1.424 0.987 7.406 1 97.5 170 MET A N 1
ATOM 1310 C CA . MET A 1 170 ? -2.359 2.02 6.969 1 97.5 170 MET A CA 1
ATOM 1311 C C . MET A 1 170 ? -2.787 2.898 8.141 1 97.5 170 MET A C 1
ATOM 1313 O O . MET A 1 170 ? -3.039 4.094 7.965 1 97.5 170 MET A O 1
ATOM 1317 N N . THR A 1 171 ? -2.799 2.328 9.359 1 97.69 171 THR A N 1
ATOM 1318 C CA . THR A 1 171 ? -3.215 3.092 10.531 1 97.69 171 THR A CA 1
ATOM 1319 C C . THR A 1 171 ? -2.254 4.246 10.789 1 97.69 171 THR A C 1
ATOM 1321 O O . THR A 1 171 ? -2.623 5.238 11.422 1 97.69 171 THR A O 1
ATOM 1324 N N . SER A 1 172 ? -1.052 4.145 10.32 1 97.06 172 SER A N 1
ATOM 1325 C CA . SER A 1 172 ? -0.047 5.172 10.562 1 97.06 172 SER A CA 1
ATOM 1326 C C . SER A 1 172 ? -0.465 6.508 9.953 1 97.06 172 SER A C 1
ATOM 1328 O O . SER A 1 172 ? 0.046 7.559 10.336 1 97.06 172 SER A O 1
ATOM 1330 N N . LEU A 1 173 ? -1.42 6.543 9.055 1 97.5 173 LEU A N 1
ATOM 1331 C CA . LEU A 1 173 ? -1.772 7.754 8.32 1 97.5 173 LEU A CA 1
ATOM 1332 C C . LEU A 1 173 ? -2.898 8.508 9.023 1 97.5 173 LEU A C 1
ATOM 1334 O O . LEU A 1 173 ? -3.238 9.625 8.633 1 97.5 173 LEU A O 1
ATOM 1338 N N . VAL A 1 174 ? -3.426 7.93 10.078 1 97.25 174 VAL A N 1
ATOM 1339 C CA . VAL A 1 174 ? -4.586 8.555 10.703 1 97.25 174 VAL A CA 1
ATOM 1340 C C . VAL A 1 174 ? -4.164 9.836 11.414 1 97.25 174 VAL A C 1
ATOM 1342 O O . VAL A 1 174 ? -5.004 10.68 11.742 1 97.25 174 VAL A O 1
ATOM 1345 N N . ASN A 1 175 ? -2.906 10.016 11.633 1 94.88 175 ASN A N 1
ATOM 1346 C CA . ASN A 1 175 ? -2.422 11.211 12.32 1 94.88 175 ASN A CA 1
ATOM 1347 C C . ASN A 1 175 ? -2.645 12.469 11.484 1 94.88 175 ASN A C 1
ATOM 1349 O O . ASN A 1 175 ? -2.562 13.586 12 1 94.88 175 ASN A O 1
ATOM 1353 N N . ILE A 1 176 ? -2.893 12.305 10.203 1 93.19 176 ILE A N 1
ATOM 1354 C CA . ILE A 1 176 ? -3.131 13.453 9.328 1 93.19 176 ILE A CA 1
ATOM 1355 C C . ILE A 1 176 ? -4.375 14.203 9.797 1 93.19 176 ILE A C 1
ATOM 1357 O O . ILE A 1 176 ? -4.523 15.398 9.531 1 93.19 176 ILE A O 1
ATOM 1361 N N . ILE A 1 177 ? -5.266 13.453 10.477 1 94.19 177 ILE A N 1
ATOM 1362 C CA . ILE A 1 177 ? -6.461 14.117 10.977 1 94.19 177 ILE A CA 1
ATOM 1363 C C . ILE A 1 177 ? -6.402 14.219 12.5 1 94.19 177 ILE A C 1
ATOM 1365 O O . ILE A 1 177 ? -7.438 14.32 13.164 1 94.19 177 ILE A O 1
ATOM 1369 N N . GLY A 1 178 ? -5.254 14.047 13.078 1 94 178 GLY A N 1
ATOM 1370 C CA . GLY A 1 178 ? -5.02 14.383 14.477 1 94 178 GLY A CA 1
ATOM 1371 C C . GLY A 1 178 ? -5.109 13.188 15.406 1 94 178 GLY A C 1
ATOM 1372 O O . GLY A 1 178 ? -4.965 13.328 16.625 1 94 178 GLY A O 1
ATOM 1373 N N . ILE A 1 179 ? -5.398 12.016 14.906 1 96.44 179 ILE A N 1
ATOM 1374 C CA . ILE A 1 179 ? -5.453 10.812 15.734 1 96.44 179 ILE A CA 1
ATOM 1375 C C . ILE A 1 179 ? -4.035 10.352 16.0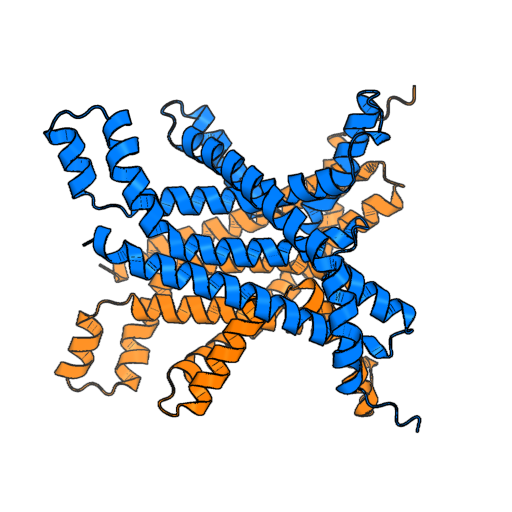78 1 96.44 179 ILE A C 1
ATOM 1377 O O . ILE A 1 179 ? -3.176 10.281 15.188 1 96.44 179 ILE A O 1
ATOM 1381 N N . VAL A 1 180 ? -3.822 10.078 17.344 1 96.88 180 VAL A N 1
ATOM 1382 C CA . VAL A 1 180 ? -2.479 9.719 17.781 1 96.88 180 VAL A CA 1
ATOM 1383 C C . VAL A 1 180 ? -2.391 8.211 18 1 96.88 180 VAL A C 1
ATOM 1385 O O . VAL A 1 180 ? -2.721 7.707 19.078 1 96.88 180 VAL A O 1
ATOM 1388 N N . ASP A 1 181 ? -1.924 7.562 17 1 97.5 181 ASP A N 1
ATOM 1389 C CA . ASP A 1 181 ? -1.597 6.145 17.125 1 97.5 181 ASP A CA 1
ATOM 1390 C C . ASP A 1 181 ? -0.122 5.949 17.484 1 97.5 181 ASP A C 1
ATOM 1392 O O . ASP A 1 181 ? 0.523 6.863 18 1 97.5 181 ASP A O 1
ATOM 1396 N N . ILE A 1 182 ? 0.429 4.797 17.266 1 96.88 182 ILE A N 1
ATOM 1397 C CA . ILE A 1 182 ? 1.821 4.52 17.609 1 96.88 182 ILE A CA 1
ATOM 1398 C C . ILE A 1 182 ? 2.736 5.477 16.844 1 96.88 182 ILE A C 1
ATOM 1400 O O . ILE A 1 182 ? 3.643 6.074 17.438 1 96.88 182 ILE A O 1
ATOM 1404 N N . PHE A 1 183 ? 2.494 5.598 15.547 1 95.62 183 PHE A N 1
ATOM 1405 C CA . PHE A 1 183 ? 3.309 6.496 14.727 1 95.62 183 PHE A CA 1
ATOM 1406 C C . PHE A 1 183 ? 3.094 7.945 15.141 1 95.62 183 PHE A C 1
ATOM 1408 O O . PHE A 1 183 ? 4.051 8.719 15.234 1 95.62 183 PHE A O 1
ATOM 1415 N N . GLY A 1 184 ? 1.886 8.305 15.383 1 95.44 184 GLY A N 1
ATOM 1416 C CA . GLY A 1 184 ? 1.594 9.648 15.852 1 95.44 184 GLY A CA 1
ATOM 1417 C C . GLY A 1 184 ? 2.287 9.992 17.156 1 95.44 184 GLY A C 1
ATOM 1418 O O . GLY A 1 184 ? 2.746 11.117 17.359 1 95.44 184 GLY A O 1
ATOM 1419 N N . ARG A 1 185 ? 2.289 9.07 18.031 1 95.62 185 ARG A N 1
ATOM 1420 C CA . ARG A 1 185 ? 2.975 9.289 19.297 1 95.62 185 ARG A CA 1
ATOM 1421 C C . ARG A 1 185 ? 4.465 9.539 19.078 1 95.62 185 ARG A C 1
ATOM 1423 O O . ARG A 1 185 ? 5.059 10.383 19.75 1 95.62 185 ARG A O 1
ATOM 1430 N N . ALA A 1 186 ? 5.055 8.781 18.203 1 94.19 186 ALA A N 1
ATOM 1431 C CA . ALA A 1 186 ? 6.461 8.992 17.875 1 94.19 186 ALA A CA 1
ATOM 1432 C C . ALA A 1 186 ? 6.695 10.391 17.312 1 94.19 186 ALA A C 1
ATOM 1434 O O . ALA A 1 186 ? 7.695 11.031 17.625 1 94.19 186 ALA A O 1
ATOM 1435 N N . GLN A 1 187 ? 5.777 10.805 16.453 1 92.81 187 GLN A N 1
ATOM 1436 C CA . GLN A 1 187 ? 5.883 12.148 15.898 1 92.81 187 GLN A CA 1
ATOM 1437 C C . GLN A 1 187 ? 5.801 13.203 17 1 92.81 187 GLN A C 1
ATOM 1439 O O . GLN A 1 187 ? 6.531 14.203 16.969 1 92.81 187 GLN A O 1
ATOM 1444 N N . LYS A 1 188 ? 4.945 13.008 17.922 1 93.06 188 LYS A N 1
ATOM 1445 C CA . LYS A 1 188 ? 4.809 13.938 19.031 1 93.06 188 LYS A CA 1
ATOM 1446 C C . LYS A 1 188 ? 6.074 13.961 19.891 1 93.06 188 LYS A C 1
ATOM 1448 O O . LYS A 1 188 ? 6.523 15.031 20.312 1 93.06 188 LYS A O 1
ATOM 1453 N N . ILE A 1 189 ? 6.559 12.797 20.172 1 90.88 189 ILE A N 1
ATOM 1454 C CA . ILE A 1 189 ? 7.789 12.695 20.938 1 90.88 189 ILE A CA 1
ATOM 1455 C C . ILE A 1 189 ? 8.914 13.43 20.219 1 90.88 189 ILE A C 1
ATOM 1457 O O . ILE A 1 189 ? 9.695 14.148 20.844 1 90.88 189 ILE A O 1
ATOM 1461 N N . SER A 1 190 ? 9.008 13.234 18.891 1 86.81 190 SER A N 1
ATOM 1462 C CA . SER A 1 190 ? 10.008 13.914 18.078 1 86.81 190 SER A CA 1
ATOM 1463 C C . SER A 1 190 ? 9.836 15.43 18.141 1 86.81 190 SER A C 1
ATOM 1465 O O . SER A 1 190 ? 10.812 16.172 18.297 1 86.81 190 SER A O 1
ATOM 1467 N N . GLN A 1 191 ? 8.633 15.891 18.047 1 85.38 191 GLN A N 1
ATOM 1468 C CA . GLN A 1 191 ? 8.336 17.312 18.062 1 85.38 191 GLN A CA 1
ATOM 1469 C C . GLN A 1 191 ? 8.633 17.922 19.438 1 85.38 191 GLN A C 1
ATOM 1471 O O . GLN A 1 191 ? 9.18 19.031 19.531 1 85.38 191 GLN A O 1
ATOM 1476 N N . ASN A 1 192 ? 8.305 17.172 20.438 1 84.5 192 ASN A N 1
ATOM 1477 C CA . ASN A 1 192 ? 8.469 17.656 21.797 1 84.5 192 ASN A CA 1
ATOM 1478 C C . ASN A 1 192 ? 9.938 17.719 22.203 1 84.5 192 ASN A C 1
ATOM 1480 O O . ASN A 1 192 ? 10.305 18.438 23.141 1 84.5 192 ASN A O 1
ATOM 1484 N N . SER A 1 193 ? 10.719 16.953 21.594 1 78.5 193 SER A N 1
ATOM 1485 C CA . SER A 1 193 ? 12.141 16.969 21.906 1 78.5 193 SER A CA 1
ATOM 1486 C C . SER A 1 193 ? 12.914 17.891 20.953 1 78.5 193 SER A C 1
ATOM 1488 O O . SER A 1 193 ? 14.133 17.781 20.828 1 78.5 193 SER A O 1
ATOM 1490 N N . TYR A 1 194 ? 12.211 18.578 20.25 1 73.75 194 TYR A N 1
ATOM 1491 C CA . TYR A 1 194 ? 12.773 19.516 19.281 1 73.75 194 TYR A CA 1
ATOM 1492 C C . TYR A 1 194 ? 13.672 18.781 18.297 1 73.75 194 TYR A C 1
ATOM 1494 O O . TYR A 1 194 ? 14.75 19.266 17.953 1 73.75 194 TYR A O 1
ATOM 1502 N N . GLY A 1 195 ? 13.328 17.625 18.078 1 74.81 195 GLY A N 1
ATOM 1503 C CA . GLY A 1 195 ? 13.992 16.859 17.031 1 74.81 195 GLY A CA 1
ATOM 1504 C C . GLY A 1 195 ? 15.133 16 17.547 1 74.81 195 GLY A C 1
ATOM 1505 O O . GLY A 1 195 ? 15.633 15.133 16.844 1 74.81 195 GLY A O 1
ATOM 1506 N N . ALA A 1 196 ? 15.555 16.125 18.766 1 73.62 196 ALA A N 1
ATOM 1507 C CA . ALA A 1 196 ? 16.734 15.445 19.312 1 73.62 196 ALA A CA 1
ATOM 1508 C C . ALA A 1 196 ? 16.516 13.938 19.359 1 73.62 196 ALA A C 1
ATOM 1510 O O . ALA A 1 196 ? 17.453 13.164 19.188 1 73.62 196 ALA A O 1
ATOM 1511 N N . LYS A 1 197 ? 15.312 13.578 19.5 1 83.69 197 LYS A N 1
ATOM 1512 C CA . LYS A 1 197 ? 15.031 12.148 19.656 1 83.69 197 LYS A CA 1
ATOM 1513 C C . LYS A 1 197 ? 14.289 11.602 18.453 1 83.69 197 LYS A C 1
ATOM 1515 O O . LYS A 1 197 ? 13.703 10.516 18.5 1 83.69 197 LYS A O 1
ATOM 1520 N N . GLN A 1 198 ? 14.359 12.281 17.422 1 85.44 198 GLN A N 1
ATOM 1521 C CA . GLN A 1 198 ? 13.539 11.969 16.25 1 85.44 198 GLN A CA 1
ATOM 1522 C C . GLN A 1 198 ? 13.93 10.617 15.648 1 85.44 198 GLN A C 1
ATOM 1524 O O . GLN A 1 198 ? 13.078 9.758 15.438 1 85.44 198 GLN A O 1
ATOM 1529 N N . VAL A 1 199 ? 15.227 10.453 15.453 1 86.38 199 VAL A N 1
ATOM 1530 C CA . VAL A 1 199 ? 15.703 9.227 14.82 1 86.38 199 VAL A CA 1
ATOM 1531 C C . VAL A 1 199 ? 15.414 8.031 15.727 1 86.38 199 VAL A C 1
ATOM 1533 O O . VAL A 1 199 ? 14.922 6.996 15.266 1 86.38 199 VAL A O 1
ATOM 1536 N N . ALA A 1 200 ? 15.617 8.219 16.984 1 89 200 ALA A N 1
ATOM 1537 C CA . ALA A 1 200 ? 15.344 7.16 17.953 1 89 200 ALA A CA 1
ATOM 1538 C C . ALA A 1 200 ? 13.852 6.816 17.984 1 89 200 ALA A C 1
ATOM 1540 O O . ALA A 1 200 ? 13.484 5.645 18.078 1 89 200 ALA A O 1
ATOM 1541 N N . ALA A 1 201 ? 13.031 7.848 17.938 1 91.56 201 ALA A N 1
ATOM 1542 C CA . ALA A 1 201 ? 11.578 7.648 17.953 1 91.56 201 ALA A CA 1
ATOM 1543 C C . ALA A 1 201 ? 11.125 6.867 16.719 1 91.56 201 ALA A C 1
ATOM 1545 O O . ALA A 1 201 ? 10.328 5.93 16.828 1 91.56 201 ALA A O 1
ATOM 1546 N N . PHE A 1 202 ? 11.688 7.199 15.617 1 92.38 202 PHE A N 1
ATOM 1547 C CA . PHE A 1 202 ? 11.258 6.574 14.367 1 92.38 202 PHE A CA 1
ATOM 1548 C C . PHE A 1 202 ? 11.789 5.148 14.266 1 92.38 202 PHE A C 1
ATOM 1550 O O . PHE A 1 202 ? 11.094 4.254 13.773 1 92.38 202 PHE A O 1
ATOM 1557 N N . ILE A 1 203 ? 12.93 4.891 14.734 1 92.25 203 ILE A N 1
ATOM 1558 C CA . ILE A 1 203 ? 13.461 3.531 14.781 1 92.25 203 ILE A CA 1
ATOM 1559 C C . ILE A 1 203 ? 12.609 2.678 15.719 1 92.25 203 ILE A C 1
ATOM 1561 O O . ILE A 1 203 ? 12.352 1.505 15.438 1 92.25 203 ILE A O 1
ATOM 1565 N N . SER A 1 204 ? 12.234 3.299 16.812 1 94.06 204 SER A N 1
ATOM 1566 C CA . SER A 1 204 ? 11.375 2.594 17.75 1 94.06 204 SER A CA 1
ATOM 1567 C C . SER A 1 204 ? 10.07 2.168 17.094 1 94.06 204 SER A C 1
ATOM 1569 O O . SER A 1 204 ? 9.57 1.071 17.359 1 94.06 204 SER A O 1
ATOM 1571 N N . VAL A 1 205 ? 9.508 3.021 16.281 1 95.81 205 VAL A N 1
ATOM 1572 C CA . VAL A 1 205 ? 8.273 2.697 15.562 1 95.81 205 VAL A CA 1
ATOM 1573 C C . VAL A 1 205 ? 8.523 1.512 14.633 1 95.81 205 VAL A C 1
ATOM 1575 O O . VAL A 1 205 ? 7.688 0.605 14.539 1 95.81 205 VAL A O 1
ATOM 1578 N N . ILE A 1 206 ? 9.641 1.497 13.938 1 95.38 206 ILE A N 1
ATOM 1579 C CA . ILE A 1 206 ? 9.992 0.409 13.031 1 95.38 206 ILE A CA 1
ATOM 1580 C C . ILE A 1 206 ? 10.023 -0.911 13.797 1 95.38 206 ILE A C 1
ATOM 1582 O O . ILE A 1 206 ? 9.516 -1.928 13.312 1 95.38 206 ILE A O 1
ATOM 1586 N N . ILE A 1 207 ? 10.57 -0.868 14.93 1 94.81 207 ILE A N 1
ATOM 1587 C CA . ILE A 1 207 ? 10.68 -2.062 15.758 1 94.81 207 ILE A CA 1
ATOM 1588 C C . ILE A 1 207 ? 9.289 -2.549 16.141 1 94.81 207 ILE A C 1
ATOM 1590 O O . ILE A 1 207 ? 8.984 -3.738 16.031 1 94.81 207 ILE A O 1
ATOM 1594 N N . VAL A 1 208 ? 8.461 -1.66 16.609 1 96.5 208 VAL A N 1
ATOM 1595 C CA . VAL A 1 208 ? 7.117 -2.025 17.047 1 96.5 208 VAL A CA 1
ATOM 1596 C C . VAL A 1 208 ? 6.336 -2.617 15.883 1 96.5 208 VAL A C 1
ATOM 1598 O O . VAL A 1 208 ? 5.695 -3.664 16.016 1 96.5 208 VAL A O 1
ATOM 1601 N N . TYR A 1 209 ? 6.391 -1.937 14.766 1 96.31 209 TYR A N 1
ATOM 1602 C CA . TYR A 1 209 ? 5.668 -2.436 13.602 1 96.31 209 TYR A CA 1
ATOM 1603 C C . TYR A 1 209 ? 6.23 -3.779 13.148 1 96.31 209 TYR A C 1
ATOM 1605 O O . TYR A 1 209 ? 5.477 -4.66 12.727 1 96.31 209 TYR A O 1
ATOM 1613 N N . TRP A 1 210 ? 7.492 -3.891 13.18 1 95.44 210 TRP A N 1
ATOM 1614 C CA . TRP A 1 210 ? 8.117 -5.152 12.789 1 95.44 210 TRP A CA 1
ATOM 1615 C C . TRP A 1 210 ? 7.641 -6.289 13.688 1 95.44 210 TRP A C 1
ATOM 1617 O O . TRP A 1 210 ? 7.359 -7.391 13.203 1 95.44 210 TRP A O 1
ATOM 1627 N N . VAL A 1 211 ? 7.598 -6.047 14.945 1 95.81 211 VAL A N 1
ATOM 1628 C CA . VAL A 1 211 ? 7.133 -7.051 15.898 1 95.81 211 VAL A CA 1
ATOM 1629 C C . VAL A 1 211 ? 5.676 -7.406 15.602 1 95.81 211 VAL A C 1
ATOM 1631 O O . VAL A 1 211 ? 5.316 -8.586 15.555 1 95.81 211 VAL A O 1
ATOM 1634 N N . LEU A 1 212 ? 4.832 -6.434 15.445 1 96.19 212 LEU A N 1
ATOM 1635 C CA . LEU A 1 212 ? 3.426 -6.668 15.141 1 96.19 212 LEU A CA 1
ATOM 1636 C C . LEU A 1 212 ? 3.279 -7.5 13.867 1 96.19 212 LEU A C 1
ATOM 1638 O O . LEU A 1 212 ? 2.502 -8.453 13.836 1 96.19 212 LEU A O 1
ATOM 1642 N N . ASN A 1 213 ? 4.02 -7.141 12.891 1 94.62 213 ASN A N 1
ATOM 1643 C CA . ASN A 1 213 ? 3.941 -7.852 11.617 1 94.62 213 ASN A CA 1
ATOM 1644 C C . ASN A 1 213 ? 4.453 -9.289 11.75 1 94.62 213 ASN A C 1
ATOM 1646 O O . ASN A 1 213 ? 3.939 -10.195 11.086 1 94.62 213 ASN A O 1
ATOM 1650 N N . SER A 1 214 ? 5.5 -9.438 12.562 1 95.12 214 SER A N 1
ATOM 1651 C CA . SER A 1 214 ? 6.027 -10.773 12.812 1 95.12 214 SER A CA 1
ATOM 1652 C C . SER A 1 214 ? 4.988 -11.656 13.492 1 95.12 214 SER A C 1
ATOM 1654 O O . SER A 1 214 ? 4.895 -12.852 13.203 1 95.12 214 SER A O 1
ATOM 1656 N N . ILE A 1 215 ? 4.242 -11.086 14.32 1 96.44 215 ILE A N 1
ATOM 1657 C CA . ILE A 1 215 ? 3.174 -11.812 15 1 96.44 215 ILE A CA 1
ATOM 1658 C C . ILE A 1 215 ? 2.111 -12.234 13.984 1 96.44 215 ILE A C 1
ATOM 1660 O O . ILE A 1 215 ? 1.664 -13.383 13.984 1 96.44 215 ILE A O 1
ATOM 1664 N N . ILE A 1 216 ? 1.739 -11.359 13.125 1 96 216 ILE A N 1
ATOM 1665 C CA . ILE A 1 216 ? 0.74 -11.641 12.102 1 96 216 ILE A CA 1
ATOM 1666 C C . ILE A 1 216 ? 1.242 -12.758 11.18 1 96 216 ILE A C 1
ATOM 1668 O O . ILE A 1 216 ? 0.511 -13.703 10.891 1 96 216 ILE A O 1
ATOM 1672 N N . LEU A 1 217 ? 2.465 -12.594 10.766 1 93.06 217 LEU A N 1
ATOM 1673 C CA . LEU A 1 217 ? 3.051 -13.586 9.875 1 93.06 217 LEU A CA 1
ATOM 1674 C C . LEU A 1 217 ? 3.109 -14.953 10.547 1 93.06 217 LEU A C 1
ATOM 1676 O O . LEU A 1 217 ? 2.865 -15.977 9.898 1 93.06 217 LEU A O 1
ATOM 1680 N N . TYR A 1 218 ? 3.453 -14.93 11.797 1 94.12 218 TYR A N 1
ATOM 1681 C CA . TYR A 1 218 ? 3.533 -16.172 12.547 1 94.12 218 TYR A CA 1
ATOM 1682 C C . TYR A 1 218 ? 2.184 -16.875 12.57 1 94.12 218 TYR A C 1
ATOM 1684 O O . TYR A 1 218 ? 2.092 -18.062 12.234 1 94.12 218 TYR A O 1
ATOM 1692 N N . PHE A 1 219 ? 1.192 -16.203 12.852 1 94.88 219 PHE A N 1
ATOM 1693 C CA . PHE A 1 219 ? -0.131 -16.812 12.953 1 94.88 219 PHE A CA 1
ATOM 1694 C C . PHE A 1 219 ? -0.659 -17.203 11.578 1 94.88 219 PHE A C 1
ATOM 1696 O O . PHE A 1 219 ? -1.282 -18.25 11.422 1 94.88 219 PHE A O 1
ATOM 1703 N N . THR A 1 220 ? -0.473 -16.359 10.648 1 93.88 220 THR A N 1
ATOM 1704 C CA . THR A 1 220 ? -0.946 -16.672 9.297 1 93.88 220 THR A CA 1
ATOM 1705 C C . THR A 1 220 ? -0.267 -17.922 8.758 1 93.88 220 THR A C 1
ATOM 1707 O O . THR A 1 220 ? -0.923 -18.797 8.18 1 93.88 220 THR A O 1
ATOM 1710 N N . THR A 1 221 ? 1.022 -18.016 8.961 1 92.12 221 THR A N 1
ATOM 1711 C CA . THR A 1 221 ? 1.765 -19.188 8.492 1 92.12 221 THR A CA 1
ATOM 1712 C C . THR A 1 221 ? 1.323 -20.438 9.242 1 92.12 221 THR A C 1
ATOM 1714 O O . THR A 1 221 ? 1.209 -21.516 8.648 1 92.12 221 THR A O 1
ATOM 1717 N N . ARG A 1 222 ? 1.109 -20.344 10.477 1 93.44 222 ARG A N 1
ATOM 1718 C CA . ARG A 1 222 ? 0.666 -21.484 11.281 1 93.44 222 ARG A CA 1
ATOM 1719 C C . ARG A 1 222 ? -0.706 -21.969 10.828 1 93.44 222 ARG A C 1
ATOM 1721 O O . ARG A 1 222 ? -0.943 -23.172 10.742 1 93.44 222 ARG A O 1
ATOM 1728 N N . ILE A 1 223 ? -1.548 -21.062 10.562 1 93.25 223 ILE A N 1
ATOM 1729 C CA . ILE A 1 223 ? -2.891 -21.406 10.109 1 93.25 223 ILE A CA 1
ATOM 1730 C C . ILE A 1 223 ? -2.822 -22.031 8.719 1 93.25 223 ILE A C 1
ATOM 1732 O O . ILE A 1 223 ? -3.52 -23.016 8.438 1 93.25 223 ILE A O 1
ATOM 1736 N N . GLU A 1 224 ? -2.037 -21.438 7.918 1 89.88 224 GLU A N 1
ATOM 1737 C CA . GLU A 1 224 ? -1.845 -21.984 6.574 1 89.88 224 GLU A CA 1
ATOM 1738 C C . GLU A 1 224 ? -1.378 -23.438 6.617 1 89.88 224 GLU A C 1
ATOM 1740 O O . GLU A 1 224 ? -1.915 -24.281 5.906 1 89.88 224 GLU A O 1
ATOM 1745 N N . LYS A 1 225 ? -0.453 -23.75 7.441 1 90.12 225 LYS A N 1
ATOM 1746 C CA . LYS A 1 225 ? 0.104 -25.094 7.547 1 90.12 225 LYS A CA 1
ATOM 1747 C C . LYS A 1 225 ? -0.915 -26.062 8.133 1 90.12 225 LYS A C 1
ATOM 1749 O O . LYS A 1 225 ? -0.958 -27.234 7.746 1 90.12 225 LYS A O 1
ATOM 1754 N N . LYS A 1 226 ? -1.669 -25.578 8.984 1 90.38 226 LYS A N 1
ATOM 1755 C CA . LYS A 1 226 ? -2.66 -26.422 9.641 1 90.38 226 LYS A CA 1
ATOM 1756 C C . LYS A 1 226 ? -3.744 -26.859 8.664 1 90.38 226 LYS A C 1
ATOM 1758 O O . LYS A 1 226 ? -4.258 -27.984 8.766 1 90.38 226 LYS A O 1
ATOM 1763 N N . TYR A 1 227 ? -4.047 -26.016 7.727 1 86.75 227 TYR A N 1
ATOM 1764 C CA . TYR A 1 227 ? -5.211 -26.312 6.898 1 86.75 227 TYR A CA 1
ATOM 1765 C C . TYR A 1 227 ? -4.797 -26.625 5.465 1 86.75 227 TYR A C 1
ATOM 1767 O O . TYR A 1 227 ? -5.637 -26.953 4.625 1 86.75 227 TYR A O 1
ATOM 1775 N N . GLN A 1 228 ? -3.586 -26.531 5.234 1 81.88 228 GLN A N 1
ATOM 1776 C CA . GLN A 1 228 ? -3.086 -26.766 3.885 1 81.88 228 GLN A CA 1
ATOM 1777 C C . GLN A 1 228 ? -3.408 -28.188 3.422 1 81.88 228 GLN A C 1
ATOM 1779 O O . GLN A 1 228 ? -3.625 -28.422 2.23 1 81.88 228 GLN A O 1
ATOM 1784 N N . PHE A 1 229 ? -3.531 -29.141 4.379 1 77.38 229 PHE A N 1
ATOM 1785 C CA . PHE A 1 229 ? -3.801 -30.531 4.051 1 77.38 229 PHE A CA 1
ATOM 1786 C C . PHE A 1 229 ? -5.211 -30.703 3.502 1 77.38 229 PHE A C 1
ATOM 1788 O O . PHE A 1 229 ? -5.484 -31.641 2.748 1 77.38 229 PHE A O 1
ATOM 1795 N N . LEU A 1 230 ? -6.059 -29.719 3.762 1 74.44 230 LEU A N 1
ATOM 1796 C CA . LEU A 1 230 ? -7.441 -29.812 3.309 1 74.44 230 LEU A CA 1
ATOM 1797 C C . LEU A 1 230 ? -7.547 -29.469 1.824 1 74.44 230 LEU A C 1
ATOM 1799 O O . LEU A 1 230 ? -8.57 -29.766 1.19 1 74.44 230 LEU A O 1
ATOM 1803 N N . LEU A 1 231 ? -6.492 -28.953 1.265 1 73.44 231 LEU A N 1
ATOM 1804 C CA . LEU A 1 231 ? -6.484 -28.594 -0.15 1 73.44 231 LEU A CA 1
ATOM 1805 C C . LEU A 1 231 ? -5.973 -29.75 -1 1 73.44 231 LEU A C 1
ATOM 1807 O O . LEU A 1 231 ? -6.129 -29.75 -2.223 1 73.44 231 LEU A O 1
ATOM 1811 N N . GLU A 1 232 ? -5.246 -30.703 -0.449 1 65.44 232 GLU A N 1
ATOM 1812 C CA . GLU A 1 232 ? -4.762 -31.906 -1.127 1 65.44 232 GLU A CA 1
ATOM 1813 C C . GLU A 1 232 ? -5.836 -33 -1.161 1 65.44 232 GLU A C 1
ATOM 1815 O O . GLU A 1 232 ? -6.613 -33.125 -0.217 1 65.44 232 GLU A O 1
ATOM 1820 N N . MET B 1 1 ? -28.875 31.641 4.742 1 29.89 1 MET B N 1
ATOM 1821 C CA . MET B 1 1 ? -28.359 30.281 4.617 1 29.89 1 MET B CA 1
ATOM 1822 C C . MET B 1 1 ? -27.375 30.172 3.463 1 29.89 1 MET B C 1
ATOM 1824 O O . MET B 1 1 ? -27.719 30.453 2.312 1 29.89 1 MET B O 1
ATOM 1828 N N . ASN B 1 2 ? -26.125 30.609 3.498 1 36.72 2 ASN B N 1
ATOM 1829 C CA . ASN B 1 2 ? -25.109 30.734 2.459 1 36.72 2 ASN B CA 1
ATOM 1830 C C . ASN B 1 2 ? -25.078 29.484 1.565 1 36.72 2 ASN B C 1
ATOM 1832 O O . ASN B 1 2 ? -24.812 28.391 2.041 1 36.72 2 ASN B O 1
ATOM 1836 N N . ASN B 1 3 ? -25.875 29.297 0.603 1 39.75 3 ASN B N 1
ATOM 1837 C CA . ASN B 1 3 ? -26.203 28.328 -0.429 1 39.75 3 ASN B CA 1
ATOM 1838 C C . ASN B 1 3 ? -24.953 27.797 -1.124 1 39.75 3 ASN B C 1
ATOM 1840 O O . ASN B 1 3 ? -24.922 27.672 -2.352 1 39.75 3 ASN B O 1
ATOM 1844 N N . ASN B 1 4 ? -23.766 28.016 -0.707 1 48.38 4 ASN B N 1
ATOM 1845 C CA . ASN B 1 4 ? -22.547 27.562 -1.352 1 48.38 4 ASN B CA 1
ATOM 1846 C C . ASN B 1 4 ? -22.5 26.047 -1.47 1 48.38 4 ASN B C 1
ATOM 1848 O O . ASN B 1 4 ? -22.516 25.328 -0.459 1 48.38 4 ASN B O 1
ATOM 1852 N N . PRO B 1 5 ? -23 25.547 -2.6 1 54.38 5 PRO B N 1
ATOM 1853 C CA . PRO B 1 5 ? -23.062 24.094 -2.781 1 54.38 5 PRO B CA 1
ATOM 1854 C C . PRO B 1 5 ? -21.828 23.375 -2.252 1 54.38 5 PRO B C 1
ATOM 1856 O O . PRO B 1 5 ? -20.734 23.969 -2.207 1 54.38 5 PRO B O 1
ATOM 1859 N N . LEU B 1 6 ? -22.047 22.344 -1.349 1 59.19 6 LEU B N 1
ATOM 1860 C CA . LEU B 1 6 ? -21.047 21.438 -0.797 1 59.19 6 LEU B CA 1
ATOM 1861 C C . LEU B 1 6 ? -20 21.094 -1.844 1 59.19 6 LEU B C 1
ATOM 1863 O O . LEU B 1 6 ? -18.828 20.906 -1.515 1 59.19 6 LEU B O 1
ATOM 1867 N N . PHE B 1 7 ? -20.594 20.984 -3.086 1 65.38 7 PHE B N 1
ATOM 1868 C CA . PHE B 1 7 ? -19.828 20.516 -4.234 1 65.38 7 PHE B CA 1
ATOM 1869 C C . PHE B 1 7 ? -20.312 21.188 -5.516 1 65.38 7 PHE B C 1
ATOM 1871 O O . PHE B 1 7 ? -21.516 21.297 -5.758 1 65.38 7 PHE B O 1
ATOM 1878 N N . ASN B 1 8 ? -19.469 21.984 -6.141 1 73.81 8 ASN B N 1
ATOM 1879 C CA . ASN B 1 8 ? -19.75 22.531 -7.465 1 73.81 8 ASN B CA 1
ATOM 1880 C C . ASN B 1 8 ? -18.891 21.875 -8.539 1 73.81 8 ASN B C 1
ATOM 1882 O O . ASN B 1 8 ? -17.656 22 -8.516 1 73.81 8 ASN B O 1
ATOM 1886 N N . TRP B 1 9 ? -19.562 21.203 -9.422 1 77.94 9 TRP B N 1
ATOM 1887 C CA . TRP B 1 9 ? -18.891 20.5 -10.508 1 77.94 9 TRP B CA 1
ATOM 1888 C C . TRP B 1 9 ? -18.016 21.453 -11.312 1 77.94 9 TRP B C 1
ATOM 1890 O O . TRP B 1 9 ? -16.969 21.062 -11.844 1 77.94 9 TRP B O 1
ATOM 1900 N N . GLN B 1 10 ? -18.406 22.641 -11.336 1 82.06 10 GLN B N 1
ATOM 1901 C CA . GLN B 1 10 ? -17.656 23.625 -12.102 1 82.06 10 GLN B CA 1
ATOM 1902 C C . GLN B 1 10 ? -16.297 23.875 -11.469 1 82.06 10 GLN B C 1
ATOM 1904 O O . GLN B 1 10 ? -15.336 24.219 -12.172 1 82.06 10 GLN B O 1
ATOM 1909 N N . ASP B 1 11 ? -16.266 23.703 -10.227 1 86.44 11 ASP B N 1
ATOM 1910 C CA . ASP B 1 11 ? -14.992 23.891 -9.531 1 86.44 11 ASP B CA 1
ATOM 1911 C C . ASP B 1 11 ? -13.969 22.844 -9.977 1 86.44 11 ASP B C 1
ATOM 1913 O O . ASP B 1 11 ? -12.781 23.141 -10.094 1 86.44 11 ASP B O 1
ATOM 1917 N N . ILE B 1 12 ? -14.445 21.719 -10.32 1 88.56 12 ILE B N 1
ATOM 1918 C CA . ILE B 1 12 ? -13.562 20.625 -10.742 1 88.56 12 ILE B CA 1
ATOM 1919 C C . ILE B 1 12 ? -12.875 21.016 -12.047 1 88.56 12 ILE B C 1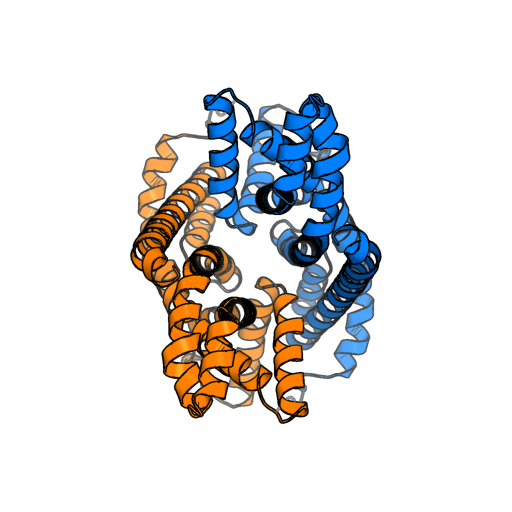
ATOM 1921 O O . ILE B 1 12 ? -11.672 20.797 -12.211 1 88.56 12 ILE B O 1
ATOM 1925 N N . ALA B 1 13 ? -13.641 21.625 -12.922 1 89 13 ALA B N 1
ATOM 1926 C CA . ALA B 1 13 ? -13.102 22.016 -14.219 1 89 13 ALA B CA 1
ATOM 1927 C C . ALA B 1 13 ? -11.984 23.047 -14.055 1 89 13 ALA B C 1
ATOM 1929 O O . ALA B 1 13 ? -11.023 23.047 -14.836 1 89 13 ALA B O 1
ATOM 1930 N N . GLY B 1 14 ? -12.078 23.844 -13.094 1 90.25 14 GLY B N 1
ATOM 1931 C CA . GLY B 1 14 ? -11.062 24.859 -12.836 1 90.25 14 GLY B CA 1
ATOM 1932 C C . GLY B 1 14 ? -9.859 24.328 -12.086 1 90.25 14 GLY B C 1
ATOM 1933 O O . GLY B 1 14 ? -8.75 24.828 -12.25 1 90.25 14 GLY B O 1
ATOM 1934 N N . ILE B 1 15 ? -10.023 23.344 -11.312 1 93.06 15 ILE B N 1
ATOM 1935 C CA . ILE B 1 15 ? -8.992 22.828 -10.422 1 93.06 15 ILE B CA 1
ATOM 1936 C C . ILE B 1 15 ? -8.117 21.828 -11.18 1 93.06 15 ILE B C 1
ATOM 1938 O O . ILE B 1 15 ? -6.898 21.781 -10.984 1 93.06 15 ILE B O 1
ATOM 1942 N N . LEU B 1 16 ? -8.695 21.078 -12.117 1 94.31 16 LEU B N 1
ATOM 1943 C CA . LEU B 1 16 ? -8.016 19.969 -12.789 1 94.31 16 LEU B CA 1
ATOM 1944 C C . LEU B 1 16 ? -6.758 20.453 -13.492 1 94.31 16 LEU B C 1
ATOM 1946 O O . LEU B 1 16 ? -5.68 19.875 -13.312 1 94.31 16 LEU B O 1
ATOM 1950 N N . PRO B 1 17 ? -6.871 21.594 -14.25 1 94.19 17 PRO B N 1
ATOM 1951 C CA . PRO B 1 17 ? -5.648 22.062 -14.914 1 94.19 17 PRO B CA 1
ATOM 1952 C C . PRO B 1 17 ? -4.57 22.5 -13.922 1 94.19 17 PRO B C 1
ATOM 1954 O O . PRO B 1 17 ? -3.379 22.344 -14.195 1 94.19 17 PRO B O 1
ATOM 1957 N N . LYS B 1 18 ? -4.934 23.047 -12.836 1 94.5 18 LYS B N 1
ATOM 1958 C CA . LYS B 1 18 ? -3.982 23.469 -11.812 1 94.5 18 LYS B CA 1
ATOM 1959 C C . LYS B 1 18 ? -3.252 22.266 -11.219 1 94.5 18 LYS B C 1
ATOM 1961 O O . LYS B 1 18 ? -2.053 22.328 -10.938 1 94.5 18 LYS B O 1
ATOM 1966 N N . LEU B 1 19 ? -3.979 21.203 -11.008 1 96.06 19 LEU B N 1
ATOM 1967 C CA . LEU B 1 19 ? -3.371 19.969 -10.484 1 96.06 19 LEU B CA 1
ATOM 1968 C C . LEU B 1 19 ? -2.346 19.422 -11.469 1 96.06 19 LEU B C 1
ATOM 1970 O O . LEU B 1 19 ? -1.277 18.953 -11.062 1 96.06 19 LEU B O 1
ATOM 1974 N N . LEU B 1 20 ? -2.695 19.5 -12.75 1 96.31 20 LEU B N 1
ATOM 1975 C CA . LEU B 1 20 ? -1.863 18.906 -13.789 1 96.31 20 LEU B CA 1
ATOM 1976 C C . LEU B 1 20 ? -0.528 19.641 -13.906 1 96.31 20 LEU B C 1
ATOM 1978 O O . LEU B 1 20 ? 0.437 19.094 -14.445 1 96.31 20 LEU B O 1
ATOM 1982 N N . GLU B 1 21 ? -0.428 20.828 -13.383 1 96.56 21 GLU B N 1
ATOM 1983 C CA . GLU B 1 21 ? 0.83 21.578 -13.344 1 96.56 21 GLU B CA 1
ATOM 1984 C C . GLU B 1 21 ? 1.877 20.844 -12.508 1 96.56 21 GLU B C 1
ATOM 1986 O O . GLU B 1 21 ? 3.078 21.016 -12.711 1 96.56 21 GLU B O 1
ATOM 1991 N N . ASN B 1 22 ? 1.47 20 -11.594 1 97.44 22 ASN B N 1
ATOM 1992 C CA . ASN B 1 22 ? 2.391 19.281 -10.719 1 97.44 22 ASN B CA 1
ATOM 1993 C C . ASN B 1 22 ? 2.543 17.828 -11.141 1 97.44 22 ASN B C 1
ATOM 1995 O O . ASN B 1 22 ? 3.188 17.031 -10.445 1 97.44 22 ASN B O 1
ATOM 1999 N N . LEU B 1 23 ? 1.95 17.484 -12.258 1 97.19 23 LEU B N 1
ATOM 2000 C CA . LEU B 1 23 ? 2.049 16.141 -12.805 1 97.19 23 LEU B CA 1
ATOM 2001 C C . LEU B 1 23 ? 3.504 15.758 -13.039 1 97.19 23 LEU B C 1
ATOM 2003 O O . LEU B 1 23 ? 3.9 14.617 -12.766 1 97.19 23 LEU B O 1
ATOM 2007 N N . PRO B 1 24 ? 4.352 16.688 -13.5 1 97.5 24 PRO B N 1
ATOM 2008 C CA . PRO B 1 24 ? 5.754 16.312 -13.703 1 97.5 24 PRO B CA 1
ATOM 2009 C C . PRO B 1 24 ? 6.461 15.93 -12.406 1 97.5 24 PRO B C 1
ATOM 2011 O O . PRO B 1 24 ? 7.355 15.078 -12.422 1 97.5 24 PRO B O 1
ATOM 2014 N N . VAL B 1 25 ? 6.109 16.547 -11.328 1 97.44 25 VAL B N 1
ATOM 2015 C CA . VAL B 1 25 ? 6.699 16.203 -10.039 1 97.44 25 VAL B CA 1
ATOM 2016 C C . VAL B 1 25 ? 6.324 14.766 -9.664 1 97.44 25 VAL B C 1
ATOM 2018 O O . VAL B 1 25 ? 7.191 13.969 -9.305 1 97.44 25 VAL B O 1
ATOM 2021 N N . THR B 1 26 ? 5.027 14.43 -9.805 1 97.94 26 THR B N 1
ATOM 2022 C CA . THR B 1 26 ? 4.535 13.086 -9.531 1 97.94 26 THR B CA 1
ATOM 2023 C C . THR B 1 26 ? 5.219 12.062 -10.43 1 97.94 26 THR B C 1
ATOM 2025 O O . THR B 1 26 ? 5.738 11.055 -9.953 1 97.94 26 THR B O 1
ATOM 2028 N N . LEU B 1 27 ? 5.285 12.367 -11.695 1 98.06 27 LEU B N 1
ATOM 2029 C CA . LEU B 1 27 ? 5.852 11.43 -12.664 1 98.06 27 LEU B CA 1
ATOM 2030 C C . LEU B 1 27 ? 7.363 11.312 -12.484 1 98.06 27 LEU B C 1
ATOM 2032 O O . LEU B 1 27 ? 7.926 10.227 -12.633 1 98.06 27 LEU B O 1
ATOM 2036 N N . GLY B 1 28 ? 7.992 12.422 -12.211 1 98.25 28 GLY B N 1
ATOM 2037 C CA . GLY B 1 28 ? 9.422 12.398 -11.977 1 98.25 28 GLY B CA 1
ATOM 2038 C C . GLY B 1 28 ? 9.82 11.555 -10.781 1 98.25 28 GLY B C 1
ATOM 2039 O O . GLY B 1 28 ? 10.734 10.727 -10.867 1 98.25 28 GLY B O 1
ATOM 2040 N N . ILE B 1 29 ? 9.156 11.734 -9.703 1 98.25 29 ILE B N 1
ATOM 2041 C CA . ILE B 1 29 ? 9.43 10.953 -8.5 1 98.25 29 ILE B CA 1
ATOM 2042 C C . ILE B 1 29 ? 9.109 9.484 -8.75 1 98.25 29 ILE B C 1
ATOM 2044 O O . ILE B 1 29 ? 9.852 8.594 -8.328 1 98.25 29 ILE B O 1
ATOM 2048 N N . THR B 1 30 ? 7.992 9.242 -9.43 1 98.5 30 THR B N 1
ATOM 2049 C CA . THR B 1 30 ? 7.605 7.879 -9.766 1 98.5 30 THR B CA 1
ATOM 2050 C C . THR B 1 30 ? 8.703 7.191 -10.578 1 98.5 30 THR B C 1
ATOM 2052 O O . THR B 1 30 ? 9.117 6.078 -10.25 1 98.5 30 THR B O 1
ATOM 2055 N N . LEU B 1 31 ? 9.164 7.875 -11.586 1 98.44 31 LEU B N 1
ATOM 2056 C CA . LEU B 1 31 ? 10.156 7.289 -12.484 1 98.44 31 LEU B CA 1
ATOM 2057 C C . LEU B 1 31 ? 11.477 7.062 -11.758 1 98.44 31 LEU B C 1
ATOM 2059 O O . LEU B 1 31 ? 12.094 6.004 -11.898 1 98.44 31 LEU B O 1
ATOM 2063 N N . ALA B 1 32 ? 11.906 8.016 -11.062 1 98.56 32 ALA B N 1
ATOM 2064 C CA . ALA B 1 32 ? 13.164 7.891 -10.32 1 98.56 32 ALA B CA 1
ATOM 2065 C C . ALA B 1 32 ? 13.078 6.766 -9.289 1 98.56 32 ALA B C 1
ATOM 2067 O O . ALA B 1 32 ? 14.008 5.973 -9.148 1 98.56 32 ALA B O 1
ATOM 2068 N N . SER B 1 33 ? 11.984 6.688 -8.547 1 98.81 33 SER B N 1
ATOM 2069 C CA . SER B 1 33 ? 11.805 5.664 -7.523 1 98.81 33 SER B CA 1
ATOM 2070 C C . SER B 1 33 ? 11.656 4.281 -8.148 1 98.81 33 SER B C 1
ATOM 2072 O O . SER B 1 33 ? 12.078 3.279 -7.566 1 98.81 33 SER B O 1
ATOM 2074 N N . LEU B 1 34 ? 11.016 4.285 -9.32 1 98.69 34 LEU B N 1
ATOM 2075 C CA . LEU B 1 34 ? 10.898 3.031 -10.062 1 98.69 34 LEU B CA 1
ATOM 2076 C C . LEU B 1 34 ? 12.273 2.471 -10.398 1 98.69 34 LEU B C 1
ATOM 2078 O O . LEU B 1 34 ? 12.562 1.305 -10.117 1 98.69 34 LEU B O 1
ATOM 2082 N N . LEU B 1 35 ? 13.102 3.291 -10.961 1 98.62 35 LEU B N 1
ATOM 2083 C CA . LEU B 1 35 ? 14.43 2.865 -11.406 1 98.62 35 LEU B CA 1
ATOM 2084 C C . LEU B 1 35 ? 15.297 2.463 -10.219 1 98.62 35 LEU B C 1
ATOM 2086 O O . LEU B 1 35 ? 15.914 1.396 -10.234 1 98.62 35 LEU B O 1
ATOM 2090 N N . LEU B 1 36 ? 15.297 3.244 -9.273 1 98.69 36 LEU B N 1
ATOM 2091 C CA . LEU B 1 36 ? 16.109 2.943 -8.102 1 98.69 36 LEU B CA 1
ATOM 2092 C C . LEU B 1 36 ? 15.555 1.747 -7.344 1 98.69 36 LEU B C 1
ATOM 2094 O O . LEU B 1 36 ? 16.312 0.897 -6.871 1 98.69 36 LEU B O 1
ATOM 2098 N N . GLY B 1 37 ? 14.211 1.733 -7.168 1 98.69 37 GLY B N 1
ATOM 2099 C CA . GLY B 1 37 ? 13.578 0.611 -6.496 1 98.69 37 GLY B CA 1
ATOM 2100 C C . GLY B 1 37 ? 13.844 -0.719 -7.172 1 98.69 37 GLY B C 1
ATOM 2101 O O . GLY B 1 37 ? 14.117 -1.719 -6.504 1 98.69 37 GLY B O 1
ATOM 2102 N N . LEU B 1 38 ? 13.812 -0.71 -8.477 1 98.38 38 LEU B N 1
ATOM 2103 C CA . LEU B 1 38 ? 14.109 -1.919 -9.242 1 98.38 38 LEU B CA 1
ATOM 2104 C C . LEU B 1 38 ? 15.562 -2.334 -9.055 1 98.38 38 LEU B C 1
ATOM 2106 O O . LEU B 1 38 ? 15.867 -3.525 -8.945 1 98.38 38 LEU B O 1
ATOM 2110 N N . THR B 1 39 ? 16.422 -1.387 -9.062 1 98.38 39 THR B N 1
ATOM 2111 C CA . THR B 1 39 ? 17.844 -1.661 -8.883 1 98.38 39 THR B CA 1
ATOM 2112 C C . THR B 1 39 ? 18.094 -2.277 -7.508 1 98.38 39 THR B C 1
ATOM 2114 O O . THR B 1 39 ? 18.797 -3.287 -7.395 1 98.38 39 THR B O 1
ATOM 2117 N N . ILE B 1 40 ? 17.547 -1.734 -6.488 1 98.44 40 ILE B N 1
ATOM 2118 C CA . ILE B 1 40 ? 17.688 -2.262 -5.137 1 98.44 40 ILE B CA 1
ATOM 2119 C C . ILE B 1 40 ? 17.094 -3.664 -5.062 1 98.44 40 ILE B C 1
ATOM 2121 O O . ILE B 1 40 ? 17.688 -4.57 -4.477 1 98.44 40 ILE B O 1
ATOM 2125 N N . ALA B 1 41 ? 15.914 -3.803 -5.633 1 98.25 41 ALA B N 1
ATOM 2126 C CA . ALA B 1 41 ? 15.227 -5.09 -5.621 1 98.25 41 ALA B CA 1
ATOM 2127 C C . ALA B 1 41 ? 16.078 -6.176 -6.27 1 98.25 41 ALA B C 1
ATOM 2129 O O . ALA B 1 41 ? 16.141 -7.305 -5.777 1 98.25 41 ALA B O 1
ATOM 2130 N N . LEU B 1 42 ? 16.703 -5.824 -7.375 1 95.38 42 LEU B N 1
ATOM 2131 C CA . LEU B 1 42 ? 17.562 -6.777 -8.062 1 95.38 42 LEU B CA 1
ATOM 2132 C C . LEU B 1 42 ? 18.719 -7.203 -7.168 1 95.38 42 LEU B C 1
ATOM 2134 O O . LEU B 1 42 ? 19.062 -8.391 -7.102 1 95.38 42 LEU B O 1
ATOM 2138 N N . LEU B 1 43 ? 19.297 -6.309 -6.516 1 96.25 43 LEU B N 1
ATOM 2139 C CA . LEU B 1 43 ? 20.391 -6.617 -5.602 1 96.25 43 LEU B CA 1
ATOM 2140 C C . LEU B 1 43 ? 19.922 -7.512 -4.461 1 96.25 43 LEU B C 1
ATOM 2142 O O . LEU B 1 43 ? 20.594 -8.477 -4.102 1 96.25 43 LEU B O 1
ATOM 2146 N N . ILE B 1 44 ? 18.781 -7.203 -3.928 1 96.69 44 ILE B N 1
ATOM 2147 C CA . ILE B 1 44 ? 18.234 -7.961 -2.811 1 96.69 44 ILE B CA 1
ATOM 2148 C C . ILE B 1 44 ? 17.938 -9.398 -3.25 1 96.69 44 ILE B C 1
ATOM 2150 O O . ILE B 1 44 ? 18.266 -10.344 -2.535 1 96.69 44 ILE B O 1
ATOM 2154 N N . VAL B 1 45 ? 17.359 -9.516 -4.395 1 93.44 45 VAL B N 1
ATOM 2155 C CA . VAL B 1 45 ? 17 -10.844 -4.887 1 93.44 45 VAL B CA 1
ATOM 2156 C C . VAL B 1 45 ? 18.266 -11.672 -5.109 1 93.44 45 VAL B C 1
ATOM 2158 O O . VAL B 1 45 ? 18.297 -12.867 -4.797 1 93.44 45 VAL B O 1
ATOM 2161 N N . LEU B 1 46 ? 19.281 -11.07 -5.656 1 90.56 46 LEU B N 1
ATOM 2162 C CA . LEU B 1 46 ? 20.547 -11.758 -5.867 1 90.56 46 LEU B CA 1
ATOM 2163 C C . LEU B 1 46 ? 21.141 -12.219 -4.543 1 90.56 46 LEU B C 1
ATOM 2165 O O . LEU B 1 46 ? 21.672 -13.328 -4.441 1 90.56 46 LEU B O 1
ATOM 2169 N N . LEU B 1 47 ? 21.031 -11.414 -3.564 1 93.69 47 LEU B N 1
ATOM 2170 C CA . LEU B 1 47 ? 21.547 -11.766 -2.244 1 93.69 47 LEU B CA 1
ATOM 2171 C C . LEU B 1 47 ? 20.719 -12.883 -1.619 1 93.69 47 LEU B C 1
ATOM 2173 O O . LEU B 1 47 ? 21.25 -13.719 -0.883 1 93.69 47 LEU B O 1
ATOM 2177 N N . GLN B 1 48 ? 19.5 -12.883 -1.898 1 91.56 48 GLN B N 1
ATOM 2178 C CA . GLN B 1 48 ? 18.609 -13.906 -1.345 1 91.56 48 GLN B CA 1
ATOM 2179 C C . GLN B 1 48 ? 18.938 -15.281 -1.919 1 91.56 48 GLN B C 1
ATOM 2181 O O . GLN B 1 48 ? 18.719 -16.297 -1.263 1 91.56 48 GLN B O 1
ATOM 2186 N N . PHE B 1 49 ? 19.453 -15.297 -3.113 1 85.25 49 PHE B N 1
ATOM 2187 C CA . PHE B 1 49 ? 19.781 -16.547 -3.77 1 85.25 49 PHE B CA 1
ATOM 2188 C C . PHE B 1 49 ? 21.203 -16.969 -3.461 1 85.25 49 PHE B C 1
ATOM 2190 O O . PHE B 1 49 ? 21.656 -18.031 -3.895 1 85.25 49 PHE B O 1
ATOM 2197 N N . SER B 1 50 ? 21.891 -16.188 -2.725 1 86.75 50 SER B N 1
ATOM 2198 C CA . SER B 1 50 ? 23.281 -16.5 -2.375 1 86.75 50 SER B CA 1
ATOM 2199 C C . SER B 1 50 ? 23.359 -17.781 -1.549 1 86.75 50 SER B C 1
ATOM 2201 O O . SER B 1 50 ? 22.516 -18.031 -0.698 1 86.75 50 SER B O 1
ATOM 2203 N N . ARG B 1 51 ? 24.406 -18.594 -1.792 1 86.06 51 ARG B N 1
ATOM 2204 C CA . ARG B 1 51 ? 24.672 -19.797 -1.033 1 86.06 51 ARG B CA 1
ATOM 2205 C C . ARG B 1 51 ? 25.219 -19.469 0.352 1 86.06 51 ARG B C 1
ATOM 2207 O O . ARG B 1 51 ? 25.188 -20.312 1.254 1 86.06 51 ARG B O 1
ATOM 2214 N N . PHE B 1 52 ? 25.75 -18.25 0.418 1 91.62 52 PHE B N 1
ATOM 2215 C CA . PHE B 1 52 ? 26.266 -17.797 1.709 1 91.62 52 PHE B CA 1
ATOM 2216 C C . PHE B 1 52 ? 25.109 -17.391 2.629 1 91.62 52 PHE B C 1
ATOM 2218 O O . PHE B 1 52 ? 24.578 -16.281 2.512 1 91.62 52 PHE B O 1
ATOM 2225 N N . LYS B 1 53 ? 24.875 -18.031 3.674 1 93.12 53 LYS B N 1
ATOM 2226 C CA . LYS B 1 53 ? 23.688 -17.953 4.527 1 93.12 53 LYS B CA 1
ATOM 2227 C C . LYS B 1 53 ? 23.562 -16.562 5.16 1 93.12 53 LYS B C 1
ATOM 2229 O O . LYS B 1 53 ? 22.469 -16.016 5.238 1 93.12 53 LYS B O 1
ATOM 2234 N N . PRO B 1 54 ? 24.625 -16 5.602 1 94.38 54 PRO B N 1
ATOM 2235 C CA . PRO B 1 54 ? 24.484 -14.68 6.211 1 94.38 54 PRO B CA 1
ATOM 2236 C C . PRO B 1 54 ? 23.984 -13.625 5.227 1 94.38 54 PRO B C 1
ATOM 2238 O O . PRO B 1 54 ? 23.219 -12.727 5.613 1 94.38 54 PRO B O 1
ATOM 2241 N N . LEU B 1 55 ? 24.359 -13.734 4.023 1 93.56 55 LEU B N 1
ATOM 2242 C CA . LEU B 1 55 ? 23.906 -12.773 3.02 1 93.56 55 LEU B CA 1
ATOM 2243 C C . LEU B 1 55 ? 22.422 -12.945 2.732 1 93.56 55 LEU B C 1
ATOM 2245 O O . LEU B 1 55 ? 21.688 -11.961 2.625 1 93.56 55 LEU B O 1
ATOM 2249 N N . SER B 1 56 ? 22.062 -14.133 2.598 1 93.69 56 SER B N 1
ATOM 2250 C CA . SER B 1 56 ? 20.641 -14.406 2.369 1 93.69 56 SER B CA 1
ATOM 2251 C C . SER B 1 56 ? 19.797 -13.992 3.568 1 93.69 56 SER B C 1
ATOM 2253 O O . SER B 1 56 ? 18.688 -13.492 3.404 1 93.69 56 SER B O 1
ATOM 2255 N N . ALA B 1 57 ? 20.328 -14.125 4.699 1 94.75 57 ALA B N 1
ATOM 2256 C CA . ALA B 1 57 ? 19.609 -13.75 5.914 1 94.75 57 ALA B CA 1
ATOM 2257 C C . ALA B 1 57 ? 19.422 -12.234 6.004 1 94.75 57 ALA B C 1
ATOM 2259 O O . ALA B 1 57 ? 18.359 -11.758 6.391 1 94.75 57 ALA B O 1
ATOM 2260 N N . VAL B 1 58 ? 20.375 -11.539 5.621 1 95.88 58 VAL B N 1
ATOM 2261 C CA . VAL B 1 58 ? 20.328 -10.078 5.641 1 95.88 58 VAL B CA 1
ATOM 2262 C C . VAL B 1 58 ? 19.297 -9.586 4.621 1 95.88 58 VAL B C 1
ATOM 2264 O O . VAL B 1 58 ? 18.516 -8.68 4.914 1 95.88 58 VAL B O 1
ATOM 2267 N N . ALA B 1 59 ? 19.328 -10.18 3.488 1 96.12 59 ALA B N 1
ATOM 2268 C CA . ALA B 1 59 ? 18.391 -9.797 2.434 1 96.12 59 ALA B CA 1
ATOM 2269 C C . ALA B 1 59 ? 16.953 -10.086 2.85 1 96.12 59 ALA B C 1
ATOM 2271 O O . ALA B 1 59 ? 16.062 -9.266 2.613 1 96.12 59 ALA B O 1
ATOM 2272 N N . ASN B 1 60 ? 16.781 -11.148 3.498 1 94.06 60 ASN B N 1
ATOM 2273 C CA . ASN B 1 60 ? 15.453 -11.5 3.98 1 94.06 60 ASN B CA 1
ATOM 2274 C C . ASN B 1 60 ? 15.008 -10.586 5.117 1 94.06 60 ASN B C 1
ATOM 2276 O O . ASN B 1 60 ? 13.836 -10.211 5.199 1 94.06 60 ASN B O 1
ATOM 2280 N N . GLY B 1 61 ? 15.914 -10.273 5.969 1 94.69 61 GLY B N 1
ATOM 2281 C CA . GLY B 1 61 ? 15.617 -9.32 7.023 1 94.69 61 GLY B CA 1
ATOM 2282 C C . GLY B 1 6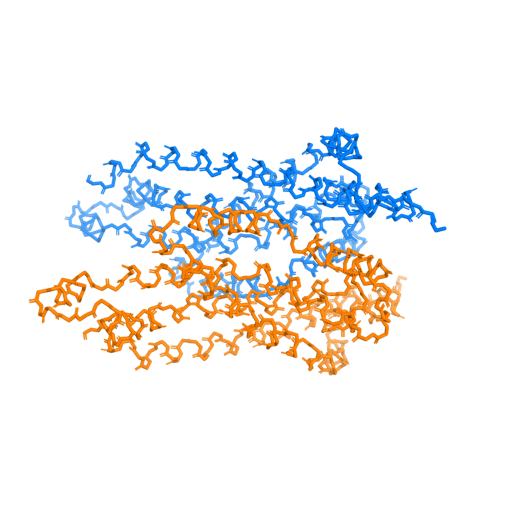1 ? 15.25 -7.945 6.5 1 94.69 61 GLY B C 1
ATOM 2283 O O . GLY B 1 61 ? 14.305 -7.324 6.988 1 94.69 61 GLY B O 1
ATOM 2284 N N . TYR B 1 62 ? 15.992 -7.531 5.496 1 96.06 62 TYR B N 1
ATOM 2285 C CA . TYR B 1 62 ? 15.695 -6.273 4.816 1 96.06 62 TYR B CA 1
ATOM 2286 C C . TYR B 1 62 ? 14.258 -6.266 4.297 1 96.06 62 TYR B C 1
ATOM 2288 O O . TYR B 1 62 ? 13.508 -5.32 4.547 1 96.06 62 TYR B O 1
ATOM 2296 N N . THR B 1 63 ? 13.891 -7.277 3.645 1 95.19 63 THR B N 1
ATOM 2297 C CA . THR B 1 63 ? 12.57 -7.363 3.023 1 95.19 63 THR B CA 1
ATOM 2298 C C . THR B 1 63 ? 11.477 -7.438 4.086 1 95.19 63 THR B C 1
ATOM 2300 O O . THR B 1 63 ? 10.453 -6.766 3.977 1 95.19 63 THR B O 1
ATOM 2303 N N . ASP B 1 64 ? 11.766 -8.148 5.145 1 92.62 64 ASP B N 1
ATOM 2304 C CA . ASP B 1 64 ? 10.773 -8.336 6.199 1 92.62 64 ASP B CA 1
ATOM 2305 C C . ASP B 1 64 ? 10.531 -7.039 6.965 1 92.62 64 ASP B C 1
ATOM 2307 O O . ASP B 1 64 ? 9.391 -6.684 7.246 1 92.62 64 ASP B O 1
ATOM 2311 N N . ILE B 1 65 ? 11.5 -6.387 7.242 1 95.06 65 ILE B N 1
ATOM 2312 C CA . ILE B 1 65 ? 11.406 -5.16 8.023 1 95.06 65 ILE B CA 1
ATOM 2313 C C . ILE B 1 65 ? 10.758 -4.059 7.188 1 95.06 65 ILE B C 1
ATOM 2315 O O . ILE B 1 65 ? 9.828 -3.385 7.645 1 95.06 65 ILE B O 1
ATOM 2319 N N . LEU B 1 66 ? 11.188 -3.955 5.961 1 96.06 66 LEU B N 1
ATOM 2320 C CA . LEU B 1 66 ? 10.75 -2.836 5.133 1 96.06 66 LEU B CA 1
ATOM 2321 C C . LEU B 1 66 ? 9.32 -3.045 4.648 1 96.06 66 LEU B C 1
ATOM 2323 O O . LEU B 1 66 ? 8.578 -2.08 4.449 1 96.06 66 LEU B O 1
ATOM 2327 N N . ARG B 1 67 ? 8.898 -4.223 4.504 1 92.94 67 ARG B N 1
ATOM 2328 C CA . ARG B 1 67 ? 7.527 -4.492 4.102 1 92.94 67 ARG B CA 1
ATOM 2329 C C . ARG B 1 67 ? 6.551 -4.141 5.219 1 92.94 67 ARG B C 1
ATOM 2331 O O . ARG B 1 67 ? 5.359 -3.936 4.969 1 92.94 67 ARG B O 1
ATOM 2338 N N . GLY B 1 68 ? 7.121 -4.027 6.41 1 93.06 68 GLY B N 1
ATOM 2339 C CA . GLY B 1 68 ? 6.266 -3.725 7.547 1 93.06 68 GLY B CA 1
ATOM 2340 C C . GLY B 1 68 ? 6.359 -2.277 7.992 1 93.06 68 GLY B C 1
ATOM 2341 O O . GLY B 1 68 ? 5.605 -1.843 8.867 1 93.06 68 GLY B O 1
ATOM 2342 N N . ALA B 1 69 ? 7.191 -1.538 7.395 1 95.94 69 ALA B N 1
ATOM 2343 C CA . ALA B 1 69 ? 7.426 -0.159 7.812 1 95.94 69 ALA B CA 1
ATOM 2344 C C . ALA B 1 69 ? 6.523 0.807 7.055 1 95.94 69 ALA B C 1
ATOM 2346 O O . ALA B 1 69 ? 6.488 0.793 5.82 1 95.94 69 ALA B O 1
ATOM 2347 N N . PRO B 1 70 ? 5.785 1.631 7.754 1 96.38 70 PRO B N 1
ATOM 2348 C CA . PRO B 1 70 ? 4.973 2.635 7.062 1 96.38 70 PRO B CA 1
ATOM 2349 C C . PRO B 1 70 ? 5.809 3.59 6.215 1 96.38 70 PRO B C 1
ATOM 2351 O O . PRO B 1 70 ? 6.863 4.055 6.66 1 96.38 70 PRO B O 1
ATOM 2354 N N . LEU B 1 71 ? 5.328 3.883 5.062 1 97.38 71 LEU B N 1
ATOM 2355 C CA . LEU B 1 71 ? 6.078 4.742 4.156 1 97.38 71 LEU B CA 1
ATOM 2356 C C . LEU B 1 71 ? 6.246 6.141 4.742 1 97.38 71 LEU B C 1
ATOM 2358 O O . LEU B 1 71 ? 7.309 6.75 4.613 1 97.38 71 LEU B O 1
ATOM 2362 N N . ALA B 1 72 ? 5.184 6.676 5.344 1 96.56 72 ALA B N 1
ATOM 2363 C CA . ALA B 1 72 ? 5.27 8.008 5.934 1 96.56 72 ALA B CA 1
ATOM 2364 C C . ALA B 1 72 ? 6.426 8.094 6.926 1 96.56 72 ALA B C 1
ATOM 2366 O O . ALA B 1 72 ? 7.152 9.094 6.957 1 96.56 72 ALA B O 1
ATOM 2367 N N . LEU B 1 73 ? 6.559 7.039 7.645 1 95.81 73 LEU B N 1
ATOM 2368 C CA . LEU B 1 73 ? 7.648 6.945 8.609 1 95.81 73 LEU B CA 1
ATOM 2369 C C . LEU B 1 73 ? 9 6.941 7.902 1 95.81 73 LEU B C 1
ATOM 2371 O O . LEU B 1 73 ? 9.93 7.633 8.328 1 95.81 73 LEU B O 1
ATOM 2375 N N . LEU B 1 74 ? 9.133 6.199 6.879 1 97.19 74 LEU B N 1
ATOM 2376 C CA . LEU B 1 74 ? 10.391 6.094 6.156 1 97.19 74 LEU B CA 1
ATOM 2377 C C . LEU B 1 74 ? 10.766 7.426 5.52 1 97.19 74 LEU B C 1
ATOM 2379 O O . LEU B 1 74 ? 11.945 7.801 5.5 1 97.19 74 LEU B O 1
ATOM 2383 N N . ILE B 1 75 ? 9.773 8.086 5.027 1 96.88 75 ILE B N 1
ATOM 2384 C CA . ILE B 1 75 ? 10.023 9.383 4.414 1 96.88 75 ILE B CA 1
ATOM 2385 C C . ILE B 1 75 ? 10.609 10.344 5.453 1 96.88 75 ILE B C 1
ATOM 2387 O O . ILE B 1 75 ? 11.625 10.992 5.207 1 96.88 75 ILE B O 1
ATOM 2391 N N . LEU B 1 76 ? 10 10.375 6.562 1 94.44 76 LEU B N 1
ATOM 2392 C CA . LEU B 1 76 ? 10.453 11.281 7.613 1 94.44 76 LEU B CA 1
ATOM 2393 C C . LEU B 1 76 ? 11.828 10.859 8.141 1 94.44 76 LEU B C 1
ATOM 2395 O O . LEU B 1 76 ? 12.688 11.703 8.398 1 94.44 76 LEU B O 1
ATOM 2399 N N . LEU B 1 77 ? 11.961 9.57 8.289 1 93.5 77 LEU B N 1
ATOM 2400 C CA . LEU B 1 77 ? 13.234 9.047 8.773 1 93.5 77 LEU B CA 1
ATOM 2401 C C . LEU B 1 77 ? 14.367 9.398 7.812 1 93.5 77 LEU B C 1
ATOM 2403 O O . LEU B 1 77 ? 15.43 9.852 8.242 1 93.5 77 LEU B O 1
ATOM 2407 N N . PHE B 1 78 ? 14.172 9.195 6.547 1 94.44 78 PHE B N 1
ATOM 2408 C CA . PHE B 1 78 ? 15.195 9.5 5.551 1 94.44 78 PHE B CA 1
ATOM 2409 C C . PHE B 1 78 ? 15.422 11.008 5.457 1 94.44 78 PHE B C 1
ATOM 2411 O O . PHE B 1 78 ? 16.547 11.453 5.242 1 94.44 78 PHE B O 1
ATOM 2418 N N . PHE B 1 79 ? 14.367 11.773 5.582 1 92.75 79 PHE B N 1
ATOM 2419 C CA . PHE B 1 79 ? 14.461 13.227 5.484 1 92.75 79 PHE B CA 1
ATOM 2420 C C . PHE B 1 79 ? 15.242 13.805 6.656 1 92.75 79 PHE B C 1
ATOM 2422 O O . PHE B 1 79 ? 16.281 14.438 6.469 1 92.75 79 PHE B O 1
ATOM 2429 N N . PHE B 1 80 ? 14.82 13.508 7.801 1 87.56 80 PHE B N 1
ATOM 2430 C CA . PHE B 1 80 ? 15.438 14.078 8.992 1 87.56 80 PHE B CA 1
ATOM 2431 C C . PHE B 1 80 ? 16.734 13.352 9.328 1 87.56 80 PHE B C 1
ATOM 2433 O O . PHE B 1 80 ? 17.719 13.977 9.703 1 87.56 80 PHE B O 1
ATOM 2440 N N . GLY B 1 81 ? 16.688 12.016 9.312 1 86.19 81 GLY B N 1
ATOM 2441 C CA . GLY B 1 81 ? 17.906 11.258 9.539 1 86.19 81 GLY B CA 1
ATOM 2442 C C . GLY B 1 81 ? 19 11.562 8.531 1 86.19 81 GLY B C 1
ATOM 2443 O O . GLY B 1 81 ? 20.172 11.672 8.891 1 86.19 81 GLY B O 1
ATOM 2444 N N . GLY B 1 82 ? 18.578 11.633 7.281 1 85.38 82 GLY B N 1
ATOM 2445 C CA . GLY B 1 82 ? 19.547 11.984 6.246 1 85.38 82 GLY B CA 1
ATOM 2446 C C . GLY B 1 82 ? 20.188 13.344 6.461 1 85.38 82 GLY B C 1
ATOM 2447 O O . GLY B 1 82 ? 21.391 13.5 6.285 1 85.38 82 GLY B O 1
ATOM 2448 N N . LYS B 1 83 ? 19.406 14.266 6.781 1 84.69 83 LYS B N 1
ATOM 2449 C CA . LYS B 1 83 ? 19.938 15.602 7.043 1 84.69 83 LYS B CA 1
ATOM 2450 C C . LYS B 1 83 ? 20.891 15.586 8.227 1 84.69 83 LYS B C 1
ATOM 2452 O O . LYS B 1 83 ? 21.922 16.281 8.211 1 84.69 83 LYS B O 1
ATOM 2457 N N . LEU B 1 84 ? 20.516 14.781 9.211 1 83.06 84 LEU B N 1
ATOM 2458 C CA . LEU B 1 84 ? 21.391 14.648 10.383 1 83.06 84 LEU B CA 1
ATOM 2459 C C . LEU B 1 84 ? 22.734 14.031 9.992 1 83.06 84 LEU B C 1
ATOM 2461 O O . LEU B 1 84 ? 23.781 14.461 10.469 1 83.06 84 LEU B O 1
ATOM 2465 N N . ILE B 1 85 ? 22.672 13.062 9.18 1 81.62 85 ILE B N 1
ATOM 2466 C CA . ILE B 1 85 ? 23.875 12.383 8.727 1 81.62 85 ILE B CA 1
ATOM 2467 C C . ILE B 1 85 ? 24.734 13.336 7.891 1 81.62 85 ILE B C 1
ATOM 2469 O O . ILE B 1 85 ? 25.953 13.391 8.047 1 81.62 85 ILE B O 1
ATOM 2473 N N . LEU B 1 86 ? 24.078 14.016 7.027 1 80.5 86 LEU B N 1
ATOM 2474 C CA . LEU B 1 86 ? 24.781 14.977 6.191 1 80.5 86 LEU B CA 1
ATOM 2475 C C . LEU B 1 86 ? 25.453 16.062 7.039 1 80.5 86 LEU B C 1
ATOM 2477 O O . LEU B 1 86 ? 26.578 16.469 6.762 1 80.5 86 LEU B O 1
ATOM 2481 N N . THR B 1 87 ? 24.734 16.531 8.023 1 78.69 87 THR B N 1
ATOM 2482 C CA . THR B 1 87 ? 25.281 17.531 8.93 1 78.69 87 THR B CA 1
ATOM 2483 C C . THR B 1 87 ? 26.453 16.953 9.719 1 78.69 87 THR B C 1
ATOM 2485 O O . THR B 1 87 ? 27.484 17.625 9.883 1 78.69 87 THR B O 1
ATOM 2488 N N . ALA B 1 88 ? 26.266 15.742 10.148 1 79 88 ALA B N 1
ATOM 2489 C CA . ALA B 1 88 ? 27.312 15.086 10.922 1 79 88 ALA B CA 1
ATOM 2490 C C . ALA B 1 88 ? 28.578 14.898 10.078 1 79 88 ALA B C 1
ATOM 2492 O O . ALA B 1 88 ? 29.688 14.953 10.602 1 79 88 ALA B O 1
ATOM 2493 N N . LEU B 1 89 ? 28.312 14.656 8.805 1 78.75 89 LEU B N 1
ATOM 2494 C CA . LEU B 1 89 ? 29.438 14.422 7.914 1 78.75 89 LEU B CA 1
ATOM 2495 C C . LEU B 1 89 ? 29.938 15.727 7.312 1 78.75 89 LEU B C 1
ATOM 2497 O O . LEU B 1 89 ? 30.828 15.727 6.457 1 78.75 89 LEU B O 1
ATOM 2501 N N . ALA B 1 90 ? 29.453 16.859 7.793 1 77 90 ALA B N 1
ATOM 2502 C CA . ALA B 1 90 ? 29.844 18.188 7.336 1 77 90 ALA B CA 1
ATOM 2503 C C . ALA B 1 90 ? 29.672 18.328 5.824 1 77 90 ALA B C 1
ATOM 2505 O O . ALA B 1 90 ? 30.5 18.953 5.152 1 77 90 ALA B O 1
ATOM 2506 N N . LEU B 1 91 ? 28.703 17.516 5.418 1 71.62 91 LEU B N 1
ATOM 2507 C CA . LEU B 1 91 ? 28.406 17.656 3.994 1 71.62 91 LEU B CA 1
ATOM 2508 C C . LEU B 1 91 ? 27.391 18.766 3.752 1 71.62 91 LEU B C 1
ATOM 2510 O O . LEU B 1 91 ? 26.5 18.984 4.578 1 71.62 91 LEU B O 1
ATOM 2514 N N . PRO B 1 92 ? 27.703 19.703 2.795 1 64.19 92 PRO B N 1
ATOM 2515 C CA . PRO B 1 92 ? 26.781 20.812 2.574 1 64.19 92 PRO B CA 1
ATOM 2516 C C . PRO B 1 92 ? 25.344 20.344 2.348 1 64.19 92 PRO B C 1
ATOM 2518 O O . PRO B 1 92 ? 25.109 19.375 1.616 1 64.19 92 PRO B O 1
ATOM 2521 N N . PRO B 1 93 ? 24.469 20.734 3.273 1 60.09 93 PRO B N 1
ATOM 2522 C CA . PRO B 1 93 ? 23.062 20.359 3.193 1 60.09 93 PRO B CA 1
ATOM 2523 C C . PRO B 1 93 ? 22.469 20.578 1.808 1 60.09 93 PRO B C 1
ATOM 2525 O O . PRO B 1 93 ? 21.562 19.859 1.392 1 60.09 93 PRO B O 1
ATOM 2528 N N . LEU B 1 94 ? 22.938 21.766 1.124 1 57.31 94 LEU B N 1
ATOM 2529 C CA . LEU B 1 94 ? 22.328 22.312 -0.083 1 57.31 94 LEU B CA 1
ATOM 2530 C C . LEU B 1 94 ? 22.453 21.328 -1.246 1 57.31 94 LEU B C 1
ATOM 2532 O O . LEU B 1 94 ? 21.781 21.484 -2.268 1 57.31 94 LEU B O 1
ATOM 2536 N N . TRP B 1 95 ? 23.125 20.219 -0.972 1 59 95 TRP B N 1
ATOM 2537 C CA . TRP B 1 95 ? 23.406 19.438 -2.176 1 59 95 TRP B CA 1
ATOM 2538 C C . TRP B 1 95 ? 22.375 18.328 -2.359 1 59 95 TRP B C 1
ATOM 2540 O O . TRP B 1 95 ? 22.156 17.859 -3.477 1 59 95 TRP B O 1
ATOM 2550 N N . ILE B 1 96 ? 21.594 18.141 -1.352 1 76.38 96 ILE B N 1
ATOM 2551 C CA . ILE B 1 96 ? 20.656 17.047 -1.584 1 76.38 96 ILE B CA 1
ATOM 2552 C C . ILE B 1 96 ? 19.219 17.562 -1.47 1 76.38 96 ILE B C 1
ATOM 2554 O O . ILE B 1 96 ? 18.828 18.109 -0.438 1 76.38 96 ILE B O 1
ATOM 2558 N N . SER B 1 97 ? 18.609 17.656 -2.562 1 87.12 97 SER B N 1
ATOM 2559 C CA . SER B 1 97 ? 17.219 18.125 -2.623 1 87.12 97 SER B CA 1
ATOM 2560 C C . SER B 1 97 ? 16.312 17.234 -1.783 1 87.12 97 SER B C 1
ATOM 2562 O O . SER B 1 97 ? 16.609 16.062 -1.538 1 87.12 97 SER B O 1
ATOM 2564 N N . ASP B 1 98 ? 15.266 17.859 -1.199 1 92.06 98 ASP B N 1
ATOM 2565 C CA . ASP B 1 98 ? 14.242 17.109 -0.478 1 92.06 98 ASP B CA 1
ATOM 2566 C C . ASP B 1 98 ? 13.695 15.969 -1.333 1 92.06 98 ASP B C 1
ATOM 2568 O O . ASP B 1 98 ? 13.344 14.906 -0.812 1 92.06 98 ASP B O 1
ATOM 2572 N N . THR B 1 99 ? 13.766 16.234 -2.619 1 94.62 99 THR B N 1
ATOM 2573 C CA . THR B 1 99 ? 13.273 15.234 -3.568 1 94.62 99 THR B CA 1
ATOM 2574 C C . THR B 1 99 ? 14.125 13.969 -3.518 1 94.62 99 THR B C 1
ATOM 2576 O O . THR B 1 99 ? 13.617 12.859 -3.688 1 94.62 99 THR B O 1
ATOM 2579 N N . THR B 1 100 ? 15.375 14.109 -3.238 1 95 100 THR B N 1
ATOM 2580 C CA . THR B 1 100 ? 16.266 12.961 -3.139 1 95 100 THR B CA 1
ATOM 2581 C C . THR B 1 100 ? 15.844 12.039 -1.995 1 95 100 THR B C 1
ATOM 2583 O O . THR B 1 100 ? 15.797 10.82 -2.154 1 95 100 THR B O 1
ATOM 2586 N N . PHE B 1 101 ? 15.5 12.625 -0.859 1 95.38 101 PHE B N 1
ATOM 2587 C CA . PHE B 1 101 ? 15.086 11.828 0.291 1 95.38 101 PHE B CA 1
ATOM 2588 C C . PHE B 1 101 ? 13.75 11.148 0.017 1 95.38 101 PHE B C 1
ATOM 2590 O O . PHE B 1 101 ? 13.523 10.016 0.449 1 95.38 101 PHE B O 1
ATOM 2597 N N . ALA B 1 102 ? 12.875 11.867 -0.694 1 97.31 102 ALA B N 1
ATOM 2598 C CA . ALA B 1 102 ? 11.594 11.281 -1.084 1 97.31 102 ALA B CA 1
ATOM 2599 C C . ALA B 1 102 ? 11.805 10.07 -1.983 1 97.31 102 ALA B C 1
ATOM 2601 O O . ALA B 1 102 ? 11.227 9 -1.74 1 97.31 102 ALA B O 1
ATOM 2602 N N . VAL B 1 103 ? 12.656 10.227 -2.969 1 98.12 103 VAL B N 1
ATOM 2603 C CA . VAL B 1 103 ? 12.922 9.164 -3.928 1 98.12 103 VAL B CA 1
ATOM 2604 C C . VAL B 1 103 ? 13.578 7.98 -3.217 1 98.12 103 VAL B C 1
ATOM 2606 O O . VAL B 1 103 ? 13.203 6.828 -3.436 1 98.12 103 VAL B O 1
ATOM 2609 N N . LEU B 1 104 ? 14.492 8.234 -2.379 1 97.62 104 LEU B N 1
ATOM 2610 C CA . LEU B 1 104 ? 15.188 7.176 -1.654 1 97.62 104 LEU B CA 1
ATOM 2611 C C . LEU B 1 104 ? 14.219 6.398 -0.772 1 97.62 104 LEU B C 1
ATOM 2613 O O . LEU B 1 104 ? 14.234 5.164 -0.759 1 97.62 104 LEU B O 1
ATOM 2617 N N . SER B 1 105 ? 13.414 7.105 -0.01 1 98.06 105 SER B N 1
ATOM 2618 C CA . SER B 1 105 ? 12.484 6.461 0.913 1 98.06 105 SER B CA 1
ATOM 2619 C C . SER B 1 105 ? 11.461 5.613 0.164 1 98.06 105 SER B C 1
ATOM 2621 O O . SER B 1 105 ? 11.188 4.477 0.554 1 98.06 105 SER B O 1
ATOM 2623 N N . ILE B 1 106 ? 10.938 6.145 -0.947 1 98.62 106 ILE B N 1
ATOM 2624 C CA . ILE B 1 106 ? 9.945 5.422 -1.74 1 98.62 106 ILE B CA 1
ATOM 2625 C C . ILE B 1 106 ? 10.602 4.207 -2.398 1 98.62 106 ILE B C 1
ATOM 2627 O O . ILE B 1 106 ? 10.016 3.121 -2.424 1 98.62 106 ILE B O 1
ATOM 2631 N N . SER B 1 107 ? 11.797 4.391 -2.869 1 98.75 107 SER B N 1
ATOM 2632 C CA . SER B 1 107 ? 12.523 3.301 -3.512 1 98.75 107 SER B CA 1
ATOM 2633 C C . SER B 1 107 ? 12.781 2.158 -2.537 1 98.75 107 SER B C 1
ATOM 2635 O O . SER B 1 107 ? 12.562 0.991 -2.867 1 98.75 107 SER B O 1
ATOM 2637 N N . VAL B 1 108 ? 13.211 2.502 -1.397 1 98.31 108 VAL B N 1
ATOM 2638 C CA . VAL B 1 108 ? 13.508 1.509 -0.369 1 98.31 108 VAL B CA 1
ATOM 2639 C C . VAL B 1 108 ? 12.211 0.817 0.061 1 98.31 108 VAL B C 1
ATOM 2641 O O . VAL B 1 108 ? 12.211 -0.385 0.336 1 98.31 108 VAL B O 1
ATOM 2644 N N . SER B 1 109 ? 11.18 1.566 0.093 1 98.19 109 SER B N 1
ATOM 2645 C CA . SER B 1 109 ? 9.898 1.042 0.546 1 98.19 109 SER B CA 1
ATOM 2646 C C . SER B 1 109 ? 9.305 0.074 -0.472 1 98.19 109 SER B C 1
ATOM 2648 O O . SER B 1 109 ? 8.695 -0.933 -0.099 1 98.19 109 SER B O 1
ATOM 2650 N N . ILE B 1 110 ? 9.445 0.332 -1.755 1 98.31 110 ILE B N 1
ATOM 2651 C CA . ILE B 1 110 ? 8.789 -0.467 -2.785 1 98.31 110 ILE B CA 1
ATOM 2652 C C . ILE B 1 110 ? 9.695 -1.626 -3.193 1 98.31 110 ILE B C 1
ATOM 2654 O O . ILE B 1 110 ? 9.234 -2.615 -3.764 1 98.31 110 ILE B O 1
ATOM 2658 N N . SER B 1 111 ? 10.977 -1.561 -2.912 1 98.56 111 SER B N 1
ATOM 2659 C CA . SER B 1 111 ? 11.969 -2.51 -3.408 1 98.56 111 SER B CA 1
ATOM 2660 C C . SER B 1 111 ? 11.68 -3.922 -2.912 1 98.56 111 SER B C 1
ATOM 2662 O O . SER B 1 111 ? 11.852 -4.895 -3.65 1 98.56 111 SER B O 1
ATOM 2664 N N . PRO B 1 112 ? 11.273 -4.105 -1.654 1 97.69 112 PRO B N 1
ATOM 2665 C CA . PRO B 1 112 ? 10.969 -5.473 -1.229 1 97.69 112 PRO B CA 1
ATOM 2666 C C . PRO B 1 112 ? 9.828 -6.098 -2.027 1 97.69 112 PRO B C 1
ATOM 2668 O O . PRO B 1 112 ? 9.812 -7.312 -2.246 1 97.69 112 PRO B O 1
ATOM 2671 N N . TYR B 1 113 ? 8.914 -5.32 -2.439 1 96.88 113 TYR B N 1
ATOM 2672 C CA . TYR B 1 113 ? 7.809 -5.824 -3.242 1 96.88 113 TYR B CA 1
ATOM 2673 C C . TYR B 1 113 ? 8.273 -6.18 -4.648 1 96.88 113 TYR B C 1
ATOM 2675 O O . TYR B 1 113 ? 7.832 -7.184 -5.219 1 96.88 113 TYR B O 1
ATOM 2683 N N . PHE B 1 114 ? 9.125 -5.355 -5.164 1 98.06 114 PHE B N 1
ATOM 2684 C CA . PHE B 1 114 ? 9.734 -5.695 -6.441 1 98.06 114 PHE B CA 1
ATOM 2685 C C . PHE B 1 114 ? 10.523 -6.996 -6.336 1 98.06 114 PHE B C 1
ATOM 2687 O O . PHE B 1 114 ? 10.477 -7.828 -7.242 1 98.06 114 PHE B O 1
ATOM 2694 N N . ALA B 1 115 ? 11.242 -7.145 -5.273 1 97.12 115 ALA B N 1
ATOM 2695 C CA . ALA B 1 115 ? 12.023 -8.359 -5.062 1 97.12 115 ALA B CA 1
ATOM 2696 C C . ALA B 1 115 ? 11.109 -9.586 -4.977 1 97.12 115 ALA B C 1
ATOM 2698 O O . ALA B 1 115 ? 11.398 -10.625 -5.582 1 97.12 115 ALA B O 1
ATOM 2699 N N . GLU B 1 116 ? 10.086 -9.414 -4.238 1 94.31 116 GLU B N 1
ATOM 2700 C CA . GLU B 1 116 ? 9.125 -10.508 -4.125 1 94.31 116 GLU B CA 1
ATOM 2701 C C . GLU B 1 116 ? 8.5 -10.836 -5.477 1 94.31 116 GLU B C 1
ATOM 2703 O O . GLU B 1 116 ? 8.273 -12.008 -5.789 1 94.31 116 GLU B O 1
ATOM 2708 N N . MET B 1 117 ? 8.148 -9.844 -6.219 1 95.56 117 MET B N 1
ATOM 2709 C CA . MET B 1 117 ? 7.621 -10.039 -7.566 1 95.56 117 MET B CA 1
ATOM 2710 C C . MET B 1 117 ? 8.602 -10.828 -8.422 1 95.56 117 MET B C 1
ATOM 2712 O O . MET B 1 117 ? 8.211 -11.789 -9.094 1 95.56 117 MET B O 1
ATOM 2716 N N . MET B 1 118 ? 9.844 -10.5 -8.328 1 95.12 118 MET B N 1
ATOM 2717 C CA . MET B 1 118 ? 10.875 -11.172 -9.109 1 95.12 118 MET B CA 1
ATOM 2718 C C . MET B 1 118 ? 11.023 -12.625 -8.672 1 95.12 118 MET B C 1
ATOM 2720 O O . MET B 1 118 ? 11.039 -13.531 -9.508 1 95.12 118 MET B O 1
ATOM 2724 N N . ARG B 1 119 ? 11.078 -12.773 -7.469 1 92.44 119 ARG B N 1
ATOM 2725 C CA . ARG B 1 119 ? 11.234 -14.125 -6.941 1 92.44 119 ARG B CA 1
ATOM 2726 C C . ARG B 1 119 ? 10.039 -15 -7.309 1 92.44 119 ARG B C 1
ATOM 2728 O O . ARG B 1 119 ? 10.211 -16.125 -7.758 1 92.44 119 ARG B O 1
ATOM 2735 N N . SER B 1 120 ? 8.883 -14.469 -7.078 1 90.94 120 SER B N 1
ATOM 2736 C CA . SER B 1 120 ? 7.672 -15.211 -7.387 1 90.94 120 SER B CA 1
ATOM 2737 C C . SER B 1 120 ? 7.574 -15.516 -8.883 1 90.94 120 SER B C 1
ATOM 2739 O O . SER B 1 120 ? 7.188 -16.625 -9.273 1 90.94 120 SER B O 1
ATOM 2741 N N . ALA B 1 121 ? 7.91 -14.594 -9.68 1 92.38 121 ALA B N 1
ATOM 2742 C CA . ALA B 1 121 ? 7.852 -14.766 -11.133 1 92.38 121 ALA B CA 1
ATOM 2743 C C . ALA B 1 121 ? 8.875 -15.805 -11.594 1 92.38 121 ALA B C 1
ATOM 2745 O O . ALA B 1 121 ? 8.57 -16.641 -12.453 1 92.38 121 ALA B O 1
ATOM 2746 N N . TRP B 1 122 ? 10 -15.789 -11.031 1 90.06 122 TRP B N 1
ATOM 2747 C CA . TRP B 1 122 ? 11.062 -16.719 -11.398 1 90.06 122 TRP B CA 1
ATOM 2748 C C . TRP B 1 122 ? 10.711 -18.141 -10.953 1 90.06 122 TRP B C 1
ATOM 2750 O O . TRP B 1 122 ? 10.992 -19.109 -11.664 1 90.06 122 TRP B O 1
ATOM 2760 N N . ARG B 1 123 ? 10.086 -18.219 -9.867 1 88.25 123 ARG B N 1
ATOM 2761 C CA . ARG B 1 123 ? 9.68 -19.516 -9.352 1 88.25 123 ARG B CA 1
ATOM 2762 C C . ARG B 1 123 ? 8.508 -20.078 -10.141 1 88.25 123 ARG B C 1
ATOM 2764 O O . ARG B 1 123 ? 8.336 -21.297 -10.227 1 88.25 123 ARG B O 1
ATOM 2771 N N . ALA B 1 124 ? 7.801 -19.203 -10.711 1 89.25 124 ALA B N 1
ATOM 2772 C CA . ALA B 1 124 ? 6.598 -19.609 -11.438 1 89.25 124 ALA B CA 1
ATOM 2773 C C . ALA B 1 124 ? 6.949 -20.172 -12.805 1 89.25 124 ALA B C 1
ATOM 2775 O O . ALA B 1 124 ? 6.117 -20.812 -13.453 1 89.25 124 ALA B O 1
ATOM 2776 N N . VAL B 1 125 ? 8.18 -20.047 -13.219 1 91.12 125 VAL B N 1
ATOM 2777 C CA . VAL B 1 125 ? 8.609 -20.625 -14.492 1 91.12 125 VAL B CA 1
ATOM 2778 C C . VAL B 1 125 ? 8.57 -22.141 -14.398 1 91.12 125 VAL B C 1
ATOM 2780 O O . VAL B 1 125 ? 8.922 -22.719 -13.367 1 91.12 125 VAL B O 1
ATOM 2783 N N . ASP B 1 126 ? 8.172 -22.781 -15.469 1 90.12 126 ASP B N 1
ATOM 2784 C CA . ASP B 1 126 ? 7.992 -24.219 -15.539 1 90.12 126 ASP B CA 1
ATOM 2785 C C . ASP B 1 126 ? 9.242 -24.953 -15.047 1 90.12 126 ASP B C 1
ATOM 2787 O O . ASP B 1 126 ? 10.359 -24.625 -15.445 1 90.12 126 ASP B O 1
ATOM 2791 N N . THR B 1 127 ? 8.93 -25.891 -14.266 1 88.94 127 THR B N 1
ATOM 2792 C CA . THR B 1 127 ? 10.023 -26.672 -13.703 1 88.94 127 THR B CA 1
ATOM 2793 C C . THR B 1 127 ? 10.781 -27.406 -14.797 1 88.94 127 THR B C 1
ATOM 2795 O O . THR B 1 127 ? 11.984 -27.656 -14.664 1 88.94 127 THR B O 1
ATOM 2798 N N . GLY B 1 128 ? 10.055 -27.766 -15.766 1 89.75 128 GLY B N 1
ATOM 2799 C CA . GLY B 1 128 ? 10.688 -28.422 -16.891 1 89.75 128 GLY B CA 1
ATOM 2800 C C . GLY B 1 128 ? 11.836 -27.625 -17.484 1 89.75 128 GLY B C 1
ATOM 2801 O O . GLY B 1 128 ? 12.836 -28.203 -17.906 1 89.75 128 GLY B O 1
ATOM 2802 N N . GLN B 1 129 ? 11.664 -26.359 -17.516 1 91 129 GLN B N 1
ATOM 2803 C CA . GLN B 1 129 ? 12.734 -25.5 -18.016 1 91 129 GLN B CA 1
ATOM 2804 C C . GLN B 1 129 ? 13.977 -25.594 -17.125 1 91 129 GLN B C 1
ATOM 2806 O O . GLN B 1 129 ? 15.094 -25.672 -17.641 1 91 129 GLN B O 1
ATOM 2811 N N . LYS B 1 130 ? 13.789 -25.625 -15.852 1 89.75 130 LYS B N 1
ATOM 2812 C CA . LYS B 1 130 ? 14.891 -25.75 -14.906 1 89.75 130 LYS B CA 1
ATOM 2813 C C . LYS B 1 130 ? 15.562 -27.109 -15.031 1 89.75 130 LYS B C 1
ATOM 2815 O O . LYS B 1 130 ? 16.797 -27.219 -14.992 1 89.75 130 LYS B O 1
ATOM 2820 N N . GLU B 1 131 ? 14.688 -28.109 -15.211 1 92.69 131 GLU B N 1
ATOM 2821 C CA . GLU B 1 131 ? 15.203 -29.469 -15.398 1 92.69 131 GLU B CA 1
ATOM 2822 C C . GLU B 1 131 ? 15.984 -29.578 -16.703 1 92.69 131 GLU B C 1
ATOM 2824 O O . GLU B 1 131 ? 17.016 -30.25 -16.75 1 92.69 131 GLU B O 1
ATOM 2829 N N . ALA B 1 132 ? 15.453 -28.984 -17.656 1 93.38 132 ALA B N 1
ATOM 2830 C CA . ALA B 1 132 ? 16.125 -29 -18.953 1 93.38 132 ALA B CA 1
ATOM 2831 C C . ALA B 1 132 ? 17.5 -28.359 -18.875 1 93.38 132 ALA B C 1
ATOM 2833 O O . ALA B 1 132 ? 18.453 -28.828 -19.5 1 93.38 132 ALA B O 1
ATOM 2834 N N . ILE B 1 133 ? 17.609 -27.328 -18.172 1 91.94 133 ILE B N 1
ATOM 2835 C CA . ILE B 1 133 ? 18.891 -26.625 -18 1 91.94 133 ILE B CA 1
ATOM 2836 C C . ILE B 1 133 ? 19.906 -27.578 -17.375 1 91.94 133 ILE B C 1
ATOM 2838 O O . ILE B 1 133 ? 21.062 -27.641 -17.812 1 91.94 133 ILE B O 1
ATOM 2842 N N . ILE B 1 134 ? 19.438 -28.344 -16.438 1 91.5 134 ILE B N 1
ATOM 2843 C CA . ILE B 1 134 ? 20.297 -29.297 -15.742 1 91.5 134 ILE B CA 1
ATOM 2844 C C . ILE B 1 134 ? 20.609 -30.469 -16.656 1 91.5 134 ILE B C 1
ATOM 2846 O O . ILE B 1 134 ? 21.766 -30.875 -16.766 1 91.5 134 ILE B O 1
ATOM 2850 N N . SER B 1 135 ? 19.641 -30.984 -17.234 1 95.06 135 SER B N 1
ATOM 2851 C CA . SER B 1 135 ? 19.797 -32.188 -18.078 1 95.06 135 SER B CA 1
ATOM 2852 C C . SER B 1 135 ? 20.719 -31.906 -19.25 1 95.06 135 SER B C 1
ATOM 2854 O O . SER B 1 135 ? 21.438 -32.812 -19.703 1 95.06 135 SER B O 1
ATOM 2856 N N . LEU B 1 136 ? 20.672 -30.75 -19.797 1 95.25 136 LEU B N 1
ATOM 2857 C CA . LEU B 1 136 ? 21.453 -30.406 -20.969 1 95.25 136 LEU B CA 1
ATOM 2858 C C . LEU B 1 136 ? 22.797 -29.828 -20.578 1 95.25 136 LEU B C 1
ATOM 2860 O O . LEU B 1 136 ? 23.562 -29.391 -21.438 1 95.25 136 LEU B O 1
ATOM 2864 N N . ASN B 1 137 ? 23.109 -29.797 -19.312 1 93.62 137 ASN B N 1
ATOM 2865 C CA . ASN B 1 137 ? 24.375 -29.328 -18.766 1 93.62 137 ASN B CA 1
ATOM 2866 C C . ASN B 1 137 ? 24.656 -27.891 -19.156 1 93.62 137 ASN B C 1
ATOM 2868 O O . ASN B 1 137 ? 25.797 -27.531 -19.5 1 93.62 137 ASN B O 1
ATOM 2872 N N . ILE B 1 138 ? 23.625 -27.156 -19.25 1 93 138 ILE B N 1
ATOM 2873 C CA . ILE B 1 138 ? 23.781 -25.719 -19.422 1 93 138 ILE B CA 1
ATOM 2874 C C . ILE B 1 138 ? 24.219 -25.078 -18.109 1 93 138 ILE B C 1
ATOM 2876 O O . ILE B 1 138 ? 23.672 -25.375 -17.047 1 93 138 ILE B O 1
ATOM 2880 N N . PRO B 1 139 ? 25.297 -24.25 -18.234 1 92.75 139 PRO B N 1
ATOM 2881 C CA . PRO B 1 139 ? 25.656 -23.547 -17 1 92.75 139 PRO B CA 1
ATOM 2882 C C . PRO B 1 139 ? 24.5 -22.781 -16.391 1 92.75 139 PRO B C 1
ATOM 2884 O O . PRO B 1 139 ? 23.75 -22.109 -17.109 1 92.75 139 PRO B O 1
ATOM 2887 N N . TRP B 1 140 ? 24.359 -22.828 -15.062 1 87.12 140 TRP B N 1
ATOM 2888 C CA . TRP B 1 140 ? 23.188 -22.297 -14.359 1 87.12 140 TRP B CA 1
ATOM 2889 C C . TRP B 1 140 ? 23 -20.812 -14.625 1 87.12 140 TRP B C 1
ATOM 2891 O O . TRP B 1 140 ? 21.891 -20.359 -14.875 1 87.12 140 TRP B O 1
ATOM 2901 N N . HIS B 1 141 ? 24.094 -20.109 -14.641 1 87 141 HIS B N 1
ATOM 2902 C CA . HIS B 1 141 ? 24.016 -18.672 -14.852 1 87 141 HIS B CA 1
ATOM 2903 C C . HIS B 1 141 ? 23.516 -18.359 -16.25 1 87 141 HIS B C 1
ATOM 2905 O O . HIS B 1 141 ? 22.766 -17.391 -16.453 1 87 141 HIS B O 1
ATOM 2911 N N . LYS B 1 142 ? 23.828 -19.203 -17.219 1 91.44 142 LYS B N 1
ATOM 2912 C CA . LYS B 1 142 ? 23.344 -19.016 -18.578 1 91.44 142 LYS B CA 1
ATOM 2913 C C . LYS B 1 142 ? 21.875 -19.375 -18.688 1 91.44 142 LYS B C 1
ATOM 2915 O O . LYS B 1 142 ? 21.109 -18.688 -19.375 1 91.44 142 LYS B O 1
ATOM 2920 N N . GLY B 1 143 ? 21.562 -20.422 -18.031 1 91.25 143 GLY B N 1
ATOM 2921 C CA . GLY B 1 143 ? 20.172 -20.844 -18.016 1 91.25 143 GLY B CA 1
ATOM 2922 C C . GLY B 1 143 ? 19.25 -19.844 -17.359 1 91.25 143 GLY B C 1
ATOM 2923 O O . GLY B 1 143 ? 18.188 -19.516 -17.906 1 91.25 143 GLY B O 1
ATOM 2924 N N . MET B 1 144 ? 19.734 -19.328 -16.281 1 87.81 144 MET B N 1
ATOM 2925 C CA . MET B 1 144 ? 18.953 -18.328 -15.547 1 87.81 144 MET B CA 1
ATOM 2926 C C . MET B 1 144 ? 18.766 -17.062 -16.375 1 87.81 144 MET B C 1
ATOM 2928 O O . MET B 1 144 ? 17.656 -16.547 -16.5 1 87.81 144 MET B O 1
ATOM 2932 N N . LEU B 1 145 ? 19.797 -16.625 -16.984 1 89.44 145 LEU B N 1
ATOM 2933 C CA . LEU B 1 145 ? 19.797 -15.344 -17.672 1 89.44 145 LEU B CA 1
ATOM 2934 C C . LEU B 1 145 ? 19.078 -15.453 -19.016 1 89.44 145 LEU B C 1
ATOM 2936 O O . LEU B 1 145 ? 18.422 -14.508 -19.453 1 89.44 145 LEU B O 1
ATOM 2940 N N . ARG B 1 146 ? 19.125 -16.656 -19.656 1 91.38 146 ARG B N 1
ATOM 2941 C CA . ARG B 1 146 ? 18.641 -16.75 -21.031 1 91.38 146 ARG B CA 1
ATOM 2942 C C . ARG B 1 146 ? 17.266 -17.422 -21.078 1 91.38 146 ARG B C 1
ATOM 2944 O O . ARG B 1 146 ? 16.531 -17.266 -22.062 1 91.38 146 ARG B O 1
ATOM 2951 N N . ILE B 1 147 ? 16.984 -18.094 -20.078 1 91.12 147 ILE B N 1
ATOM 2952 C CA . ILE B 1 147 ? 15.758 -18.875 -20.172 1 91.12 147 ILE B CA 1
ATOM 2953 C C . ILE B 1 147 ? 14.805 -18.453 -19.047 1 91.12 147 ILE B C 1
ATOM 2955 O O . ILE B 1 147 ? 13.719 -17.922 -19.312 1 91.12 147 ILE B O 1
ATOM 2959 N N . ILE B 1 148 ? 15.211 -18.531 -17.844 1 90.38 148 ILE B N 1
ATOM 2960 C CA . ILE B 1 148 ? 14.328 -18.375 -16.703 1 90.38 148 ILE B CA 1
ATOM 2961 C C . ILE B 1 148 ? 13.969 -16.906 -16.516 1 90.38 148 ILE B C 1
ATOM 2963 O O . ILE B 1 148 ? 12.789 -16.562 -16.391 1 90.38 148 ILE B O 1
ATOM 2967 N N . PHE B 1 149 ? 14.93 -16.047 -16.625 1 89.62 149 PHE B N 1
ATOM 2968 C CA . PHE B 1 149 ? 14.695 -14.633 -16.344 1 89.62 149 PHE B CA 1
ATOM 2969 C C . PHE B 1 149 ? 13.781 -14.008 -17.391 1 89.62 149 PHE B C 1
ATOM 2971 O O . PHE B 1 149 ? 12.797 -13.344 -17.047 1 89.62 149 PHE B O 1
ATOM 2978 N N . PRO B 1 150 ? 14.039 -14.297 -18.641 1 90.62 150 PRO B N 1
ATOM 2979 C CA . PRO B 1 150 ? 13.141 -13.727 -19.656 1 90.62 150 PRO B CA 1
ATOM 2980 C C . PRO B 1 150 ? 11.703 -14.219 -19.5 1 90.62 150 PRO B C 1
ATOM 2982 O O . PRO B 1 150 ? 10.758 -13.43 -19.625 1 90.62 150 PRO B O 1
ATOM 2985 N N . GLN B 1 151 ? 11.516 -15.453 -19.234 1 92.5 151 GLN B N 1
ATOM 2986 C CA . GLN B 1 151 ? 10.18 -16 -19.031 1 92.5 151 GLN B CA 1
ATOM 2987 C C . GLN B 1 151 ? 9.539 -15.445 -17.766 1 92.5 151 GLN B C 1
ATOM 2989 O O . GLN B 1 151 ? 8.344 -15.141 -17.75 1 92.5 151 GLN B O 1
ATOM 2994 N N . GLY B 1 152 ? 10.375 -15.289 -16.781 1 93.88 152 GLY B N 1
ATOM 2995 C CA . GLY B 1 152 ? 9.906 -14.719 -15.523 1 93.88 152 GLY B CA 1
ATOM 2996 C C . GLY B 1 152 ? 9.43 -13.281 -15.672 1 93.88 152 GLY B C 1
ATOM 2997 O O . GLY B 1 152 ? 8.484 -12.867 -15 1 93.88 152 GLY B O 1
ATOM 2998 N N . LEU B 1 153 ? 10.07 -12.586 -16.531 1 92.06 153 LEU B N 1
ATOM 2999 C CA . LEU B 1 153 ? 9.695 -11.188 -16.766 1 92.06 153 LEU B CA 1
ATOM 3000 C C . LEU B 1 153 ? 8.289 -11.094 -17.328 1 92.06 153 LEU B C 1
ATOM 3002 O O . LEU B 1 153 ? 7.535 -10.18 -16.984 1 92.06 153 LEU B O 1
ATOM 3006 N N . ILE B 1 154 ? 7.973 -12.008 -18.156 1 92.44 154 ILE B N 1
ATOM 3007 C CA . ILE B 1 154 ? 6.645 -12.031 -18.75 1 92.44 154 ILE B CA 1
ATOM 3008 C C . ILE B 1 154 ? 5.605 -12.383 -17.688 1 92.44 154 ILE B C 1
ATOM 3010 O O . ILE B 1 154 ? 4.543 -11.758 -17.609 1 92.44 154 ILE B O 1
ATOM 3014 N N . ILE B 1 155 ? 5.984 -13.281 -16.859 1 92.12 155 ILE B N 1
ATOM 3015 C CA . ILE B 1 155 ? 5.094 -13.734 -15.797 1 92.12 155 ILE B CA 1
ATOM 3016 C C . ILE B 1 155 ? 4.871 -12.594 -14.797 1 92.12 155 ILE B C 1
ATOM 3018 O O . ILE B 1 155 ? 3.783 -12.453 -14.242 1 92.12 155 ILE B O 1
ATOM 3022 N N . ALA B 1 156 ? 5.789 -11.703 -14.68 1 95.38 156 ALA B N 1
ATOM 3023 C CA . ALA B 1 156 ? 5.789 -10.648 -13.664 1 95.38 156 ALA B CA 1
ATOM 3024 C C . ALA B 1 156 ? 4.961 -9.453 -14.125 1 95.38 156 ALA B C 1
ATOM 3026 O O . ALA B 1 156 ? 4.629 -8.578 -13.32 1 95.38 156 ALA B O 1
ATOM 3027 N N . ILE B 1 157 ? 4.555 -9.406 -15.336 1 94.62 157 ILE B N 1
ATOM 3028 C CA . ILE B 1 157 ? 4.008 -8.211 -15.961 1 94.62 157 ILE B CA 1
ATOM 3029 C C . ILE B 1 157 ? 2.77 -7.746 -15.203 1 94.62 157 ILE B C 1
ATOM 3031 O O . ILE B 1 157 ? 2.666 -6.574 -14.82 1 94.62 157 ILE B O 1
ATOM 3035 N N . PRO B 1 158 ? 1.799 -8.578 -14.898 1 92.69 158 PRO B N 1
ATOM 3036 C CA . PRO B 1 158 ? 0.607 -8.109 -14.188 1 92.69 158 PRO B CA 1
ATOM 3037 C C . PRO B 1 158 ? 0.926 -7.559 -12.797 1 92.69 158 PRO B C 1
ATOM 3039 O O . PRO B 1 158 ? 0.409 -6.508 -12.414 1 92.69 158 PRO B O 1
ATOM 3042 N N . VAL B 1 159 ? 1.762 -8.25 -12.086 1 94.06 159 VAL B N 1
ATOM 3043 C CA . VAL B 1 159 ? 2.15 -7.82 -10.75 1 94.06 159 VAL B CA 1
ATOM 3044 C C . VAL B 1 159 ? 2.922 -6.508 -10.836 1 94.06 159 VAL B C 1
ATOM 3046 O O . VAL B 1 159 ? 2.758 -5.629 -9.984 1 94.06 159 VAL B O 1
ATOM 3049 N N . PHE B 1 160 ? 3.74 -6.391 -11.859 1 96.81 160 PHE B N 1
ATOM 3050 C CA . PHE B 1 160 ? 4.496 -5.164 -12.07 1 96.81 160 PHE B CA 1
ATOM 3051 C C . PHE B 1 160 ? 3.559 -3.979 -12.273 1 96.81 160 PHE B C 1
ATOM 3053 O O . PHE B 1 160 ? 3.787 -2.9 -11.719 1 96.81 160 PHE B O 1
ATOM 3060 N N . GLY B 1 161 ? 2.549 -4.168 -13.094 1 96 161 GLY B N 1
ATOM 3061 C CA . GLY B 1 161 ? 1.554 -3.125 -13.281 1 96 161 GLY B CA 1
ATOM 3062 C C . GLY B 1 161 ? 0.926 -2.658 -11.984 1 96 161 GLY B C 1
ATOM 3063 O O . GLY B 1 161 ? 0.797 -1.454 -11.742 1 96 161 GLY B O 1
ATOM 3064 N N . ASN B 1 162 ? 0.585 -3.588 -11.125 1 94.56 162 ASN B N 1
ATOM 3065 C CA . ASN B 1 162 ? -0.001 -3.256 -9.828 1 94.56 162 ASN B CA 1
ATOM 3066 C C . ASN B 1 162 ? 0.983 -2.492 -8.945 1 94.56 162 ASN B C 1
ATOM 3068 O O . ASN B 1 162 ? 0.592 -1.574 -8.227 1 94.56 162 ASN B O 1
ATOM 3072 N N . LEU B 1 163 ? 2.23 -2.887 -8.992 1 97.38 163 LEU B N 1
ATOM 3073 C CA . LEU B 1 163 ? 3.244 -2.205 -8.195 1 97.38 163 LEU B CA 1
ATOM 3074 C C . LEU B 1 163 ? 3.494 -0.796 -8.719 1 97.38 163 LEU B C 1
ATOM 3076 O O . LEU B 1 163 ? 3.783 0.118 -7.945 1 97.38 163 LEU B O 1
ATOM 3080 N N . LEU B 1 164 ? 3.369 -0.642 -10.031 1 97.62 164 LEU B N 1
ATOM 3081 C CA . LEU B 1 164 ? 3.49 0.693 -10.602 1 97.62 164 LEU B CA 1
ATOM 3082 C C . LEU B 1 164 ? 2.361 1.597 -10.117 1 97.62 164 LEU B C 1
ATOM 3084 O O . LEU B 1 164 ? 2.586 2.773 -9.828 1 97.62 164 LEU B O 1
ATOM 3088 N N . ILE B 1 165 ? 1.193 1.085 -10.102 1 96.75 165 ILE B N 1
ATOM 3089 C CA . ILE B 1 165 ? 0.046 1.826 -9.594 1 96.75 165 ILE B CA 1
ATOM 3090 C C . ILE B 1 165 ? 0.292 2.211 -8.133 1 96.75 165 ILE B C 1
ATOM 3092 O O . ILE B 1 165 ? 0.023 3.344 -7.73 1 96.75 165 ILE B O 1
ATOM 3096 N N . ASN B 1 166 ? 0.8 1.316 -7.336 1 96.44 166 ASN B N 1
ATOM 3097 C CA . ASN B 1 166 ? 1.141 1.591 -5.941 1 96.44 166 ASN B CA 1
ATOM 3098 C C . ASN B 1 166 ? 2.195 2.689 -5.828 1 96.44 166 ASN B C 1
ATOM 3100 O O . ASN B 1 166 ? 2.117 3.541 -4.941 1 96.44 166 ASN B O 1
ATOM 3104 N N . LEU B 1 167 ? 3.145 2.6 -6.703 1 97.81 167 LEU B N 1
ATOM 3105 C CA . LEU B 1 167 ? 4.223 3.584 -6.711 1 97.81 167 LEU B CA 1
ATOM 3106 C C . LEU B 1 167 ? 3.672 4.988 -6.934 1 97.81 167 LEU B C 1
ATOM 3108 O O . LEU B 1 167 ? 4.098 5.938 -6.273 1 97.81 167 LEU B O 1
ATOM 3112 N N . VAL B 1 168 ? 2.773 5.113 -7.852 1 97.31 168 VAL B N 1
ATOM 3113 C CA . VAL B 1 168 ? 2.148 6.402 -8.133 1 97.31 168 VAL B CA 1
ATOM 3114 C C . VAL B 1 168 ? 1.44 6.914 -6.879 1 97.31 168 VAL B C 1
ATOM 3116 O O . VAL B 1 168 ? 1.593 8.078 -6.508 1 97.31 168 VAL B O 1
ATOM 3119 N N . LYS B 1 169 ? 0.733 6.094 -6.211 1 95.75 169 LYS B N 1
ATOM 3120 C CA . LYS B 1 169 ? -0 6.492 -5.012 1 95.75 169 LYS B CA 1
ATOM 3121 C C . LYS B 1 169 ? 0.954 6.852 -3.875 1 95.75 169 LYS B C 1
ATOM 3123 O O . LYS B 1 169 ? 0.661 7.73 -3.066 1 95.75 169 LYS B O 1
ATOM 3128 N N . MET B 1 170 ? 2.062 6.156 -3.869 1 97.5 170 MET B N 1
ATOM 3129 C CA . MET B 1 170 ? 3.055 6.41 -2.828 1 97.5 170 MET B CA 1
ATOM 3130 C C . MET B 1 170 ? 3.582 7.836 -2.912 1 97.5 170 MET B C 1
ATOM 3132 O O . MET B 1 170 ? 3.916 8.438 -1.892 1 97.5 170 MET B O 1
ATOM 3136 N N . THR B 1 171 ? 3.594 8.414 -4.125 1 97.62 171 THR B N 1
ATOM 3137 C CA . THR B 1 171 ? 4.102 9.773 -4.301 1 97.62 171 THR B CA 1
ATOM 3138 C C . THR B 1 171 ? 3.238 10.781 -3.543 1 97.62 171 THR B C 1
ATOM 3140 O O . THR B 1 171 ? 3.701 11.867 -3.191 1 97.62 171 THR B O 1
ATOM 3143 N N . SER B 1 172 ? 2.01 10.43 -3.279 1 96.94 172 SER B N 1
ATOM 3144 C CA . SER B 1 172 ? 1.095 11.344 -2.6 1 96.94 172 SER B CA 1
ATOM 3145 C C . SER B 1 172 ? 1.592 11.68 -1.198 1 96.94 172 SER B C 1
ATOM 3147 O O . SER B 1 172 ? 1.179 12.688 -0.614 1 96.94 172 SER B O 1
ATOM 3149 N N . LEU B 1 173 ? 2.512 10.938 -0.641 1 97.5 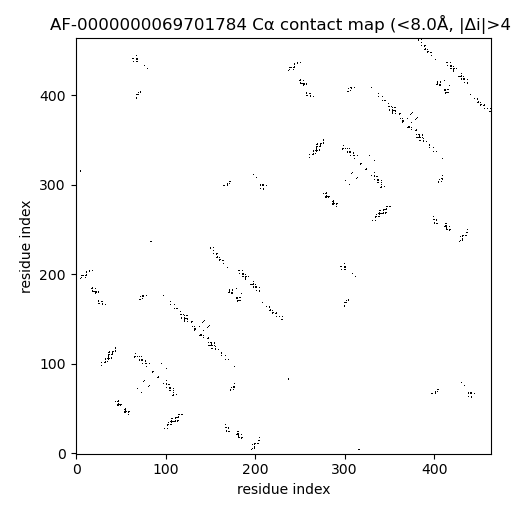173 LEU B N 1
ATOM 3150 C CA . LEU B 1 173 ? 2.928 11.109 0.747 1 97.5 173 LEU B CA 1
ATOM 3151 C C . LEU B 1 173 ? 4.133 12.039 0.842 1 97.5 173 LEU B C 1
ATOM 3153 O O . LEU B 1 173 ? 4.535 12.43 1.941 1 97.5 173 LEU B O 1
ATOM 3157 N N . VAL B 1 174 ? 4.652 12.453 -0.295 1 97.19 174 VAL B N 1
ATOM 3158 C CA . VAL B 1 174 ? 5.879 13.242 -0.248 1 97.19 174 VAL B CA 1
ATOM 3159 C C . VAL B 1 174 ? 5.574 14.633 0.299 1 97.19 174 VAL B C 1
ATOM 3161 O O . VAL B 1 174 ? 6.484 15.359 0.708 1 97.19 174 VAL B O 1
ATOM 3164 N N . ASN B 1 175 ? 4.34 15.016 0.337 1 94.69 175 ASN B N 1
ATOM 3165 C CA . ASN B 1 175 ? 3.969 16.328 0.834 1 94.69 175 ASN B CA 1
ATOM 3166 C C . ASN B 1 175 ? 4.258 16.469 2.326 1 94.69 175 ASN B C 1
ATOM 3168 O O . ASN B 1 175 ? 4.277 17.578 2.857 1 94.69 175 ASN B O 1
ATOM 3172 N N . ILE B 1 176 ? 4.449 15.367 3.016 1 93.12 176 ILE B N 1
ATOM 3173 C CA . ILE B 1 176 ? 4.742 15.406 4.445 1 93.12 176 ILE B CA 1
ATOM 3174 C C . ILE B 1 176 ? 6.059 16.156 4.68 1 93.12 176 ILE B C 1
ATOM 3176 O O . ILE B 1 176 ? 6.281 16.703 5.762 1 93.12 176 ILE B O 1
ATOM 3180 N N . ILE B 1 177 ? 6.902 16.141 3.641 1 94.06 177 ILE B N 1
ATOM 3181 C CA . ILE B 1 177 ? 8.164 16.844 3.795 1 94.06 177 ILE B CA 1
ATOM 3182 C C . ILE B 1 177 ? 8.164 18.094 2.902 1 94.06 177 ILE B C 1
ATOM 3184 O O . ILE B 1 177 ? 9.234 18.594 2.531 1 94.06 177 ILE B O 1
ATOM 3188 N N . GLY B 1 178 ? 7.035 18.516 2.439 1 93.88 178 GLY B N 1
ATOM 3189 C CA . GLY B 1 178 ? 6.875 19.812 1.82 1 93.88 178 GLY B CA 1
ATOM 3190 C C . GLY B 1 178 ? 6.914 19.766 0.304 1 93.88 178 GLY B C 1
ATOM 3191 O O . GLY B 1 178 ? 6.824 20.797 -0.358 1 93.88 178 GLY B O 1
ATOM 3192 N N . ILE B 1 179 ? 7.109 18.625 -0.298 1 96.31 179 ILE B N 1
ATOM 3193 C CA . ILE B 1 179 ? 7.102 18.5 -1.751 1 96.31 179 ILE B CA 1
ATOM 3194 C C . ILE B 1 179 ? 5.668 18.578 -2.27 1 96.31 179 ILE B C 1
ATOM 3196 O O . ILE B 1 179 ? 4.773 17.906 -1.74 1 96.31 179 ILE B O 1
ATOM 3200 N N . VAL B 1 180 ? 5.469 19.391 -3.275 1 96.69 180 VAL B N 1
ATOM 3201 C CA . VAL B 1 180 ? 4.121 19.594 -3.787 1 96.69 180 VAL B CA 1
ATOM 3202 C C . VAL B 1 180 ? 3.93 18.812 -5.082 1 96.69 180 VAL B C 1
ATOM 3204 O O . VAL B 1 180 ? 4.266 19.297 -6.168 1 96.69 180 VAL B O 1
ATOM 3207 N N . ASP B 1 181 ? 3.379 17.672 -4.93 1 97.38 181 ASP B N 1
ATOM 3208 C CA . ASP B 1 181 ? 2.955 16.906 -6.094 1 97.38 181 ASP B CA 1
ATOM 3209 C C . ASP B 1 181 ? 1.484 17.156 -6.414 1 97.38 181 ASP B C 1
ATOM 3211 O O . ASP B 1 181 ? 0.93 18.188 -6.031 1 97.38 181 ASP B O 1
ATOM 3215 N N . ILE B 1 182 ? 0.835 16.312 -7.148 1 96.62 182 ILE B N 1
ATOM 3216 C CA . ILE B 1 182 ? -0.561 16.5 -7.527 1 96.62 182 ILE B CA 1
ATOM 3217 C C . ILE B 1 182 ? -1.429 16.594 -6.277 1 96.62 182 ILE B C 1
ATOM 3219 O O . ILE B 1 182 ? -2.268 17.484 -6.156 1 96.62 182 ILE B O 1
ATOM 3223 N N . PHE B 1 183 ? -1.226 15.648 -5.359 1 95.44 183 PHE B N 1
ATOM 3224 C CA . PHE B 1 183 ? -2 15.656 -4.125 1 95.44 183 PHE B CA 1
ATOM 3225 C C . PHE B 1 183 ? -1.664 16.875 -3.277 1 95.44 183 PHE B C 1
ATOM 3227 O O . PHE B 1 183 ? -2.557 17.5 -2.709 1 95.44 183 PHE B O 1
ATOM 3234 N N . GLY B 1 184 ? -0.425 17.203 -3.189 1 95.25 184 GLY B N 1
ATOM 3235 C CA . GLY B 1 184 ? -0.017 18.391 -2.467 1 95.25 184 GLY B CA 1
ATOM 3236 C C . GLY B 1 184 ? -0.637 19.656 -3.016 1 95.25 184 GLY B C 1
ATOM 3237 O O . GLY B 1 184 ? -1.004 20.562 -2.254 1 95.25 184 GLY B O 1
ATOM 3238 N N . ARG B 1 185 ? -0.671 19.75 -4.277 1 95.44 185 ARG B N 1
ATOM 3239 C CA . ARG B 1 185 ? -1.294 20.906 -4.898 1 95.44 185 ARG B CA 1
ATOM 3240 C C . ARG B 1 185 ? -2.768 21.016 -4.516 1 95.44 185 ARG B C 1
ATOM 3242 O O . ARG B 1 185 ? -3.277 22.109 -4.273 1 95.44 185 ARG B O 1
ATOM 3249 N N . ALA B 1 186 ? -3.445 19.891 -4.516 1 94 186 ALA B N 1
ATOM 3250 C CA . ALA B 1 186 ? -4.848 19.875 -4.105 1 94 186 ALA B CA 1
ATOM 3251 C C . ALA B 1 186 ? -5 20.344 -2.66 1 94 186 ALA B C 1
ATOM 3253 O O . ALA B 1 186 ? -5.941 21.078 -2.332 1 94 186 ALA B O 1
ATOM 3254 N N . GLN B 1 187 ? -4.098 19.891 -1.831 1 92.56 187 GLN B N 1
ATOM 3255 C CA . GLN B 1 187 ? -4.129 20.312 -0.437 1 92.56 187 GLN B CA 1
ATOM 3256 C C . GLN B 1 187 ? -3.928 21.828 -0.321 1 92.56 187 GLN B C 1
ATOM 3258 O O . GLN B 1 187 ? -4.586 22.484 0.488 1 92.56 187 GLN B O 1
ATOM 3263 N N . LYS B 1 188 ? -3.047 22.344 -1.079 1 92.75 188 LYS B N 1
ATOM 3264 C CA . LYS B 1 188 ? -2.799 23.781 -1.075 1 92.75 188 LYS B CA 1
ATOM 3265 C C . LYS B 1 188 ? -4.023 24.562 -1.562 1 92.75 188 LYS B C 1
ATOM 3267 O O . LYS B 1 188 ? -4.375 25.594 -0.995 1 92.75 188 LYS B O 1
ATOM 3272 N N . ILE B 1 189 ? -4.578 24.078 -2.627 1 90.62 189 ILE B N 1
ATOM 3273 C CA . ILE B 1 189 ? -5.785 24.703 -3.156 1 90.62 189 ILE B CA 1
ATOM 3274 C C . ILE B 1 189 ? -6.879 24.703 -2.094 1 90.62 189 ILE B C 1
ATOM 3276 O O . ILE B 1 189 ? -7.586 25.688 -1.912 1 90.62 189 ILE B O 1
ATOM 3280 N N . SER B 1 190 ? -7.043 23.562 -1.395 1 86.5 190 SER B N 1
ATOM 3281 C CA . SER B 1 190 ? -8.016 23.438 -0.316 1 86.5 190 SER B CA 1
ATOM 3282 C C . SER B 1 190 ? -7.738 24.422 0.805 1 86.5 190 SER B C 1
ATOM 3284 O O . SER B 1 190 ? -8.656 25.078 1.305 1 86.5 190 SER B O 1
ATOM 3286 N N . GLN B 1 191 ? -6.504 24.547 1.175 1 85.19 191 GLN B N 1
ATOM 3287 C CA . GLN B 1 191 ? -6.105 25.438 2.258 1 85.19 191 GLN B CA 1
ATOM 3288 C C . GLN B 1 191 ? -6.305 26.906 1.869 1 85.19 191 GLN B C 1
ATOM 3290 O O . GLN B 1 191 ? -6.766 27.719 2.68 1 85.19 191 GLN B O 1
ATOM 3295 N N . ASN B 1 192 ? -5.996 27.172 0.629 1 84.38 192 ASN B N 1
ATOM 3296 C CA . ASN B 1 192 ? -6.066 28.547 0.147 1 84.38 192 ASN B CA 1
ATOM 3297 C C . ASN B 1 192 ? -7.512 29.016 -0.008 1 84.38 192 ASN B C 1
ATOM 3299 O O . ASN B 1 192 ? -7.785 30.219 -0.04 1 84.38 192 ASN B O 1
ATOM 3303 N N . SER B 1 193 ? -8.375 28.125 -0.179 1 78.12 193 SER B N 1
ATOM 3304 C CA . SER B 1 193 ? -9.781 28.469 -0.322 1 78.12 193 SER B CA 1
ATOM 3305 C C . SER B 1 193 ? -10.516 28.375 1.012 1 78.12 193 SER B C 1
ATOM 3307 O O . SER B 1 193 ? -11.742 28.297 1.046 1 78.12 193 SER B O 1
ATOM 3309 N N . TYR B 1 194 ? -9.789 28.219 1.971 1 73.38 194 TYR B N 1
ATOM 3310 C CA . TYR B 1 194 ? -10.32 28.109 3.322 1 73.38 194 TYR B CA 1
ATOM 3311 C C . TYR B 1 194 ? -11.305 26.938 3.422 1 73.38 194 TYR B C 1
ATOM 3313 O O . TYR B 1 194 ? -12.359 27.062 4.051 1 73.38 194 TYR B O 1
ATOM 3321 N N . GLY B 1 195 ? -11.039 26.016 2.65 1 74.69 195 GLY B N 1
ATOM 3322 C CA . GLY B 1 195 ? -11.805 24.781 2.752 1 74.69 195 GLY B CA 1
ATOM 3323 C C . GLY B 1 195 ? -12.984 24.719 1.799 1 74.69 195 GLY B C 1
ATOM 3324 O O . GLY B 1 195 ? -13.578 23.656 1.604 1 74.69 195 GLY B O 1
ATOM 3325 N N . ALA B 1 196 ? -13.352 25.766 1.145 1 73.19 196 ALA B N 1
ATOM 3326 C CA . ALA B 1 196 ? -14.555 25.844 0.313 1 73.19 196 ALA B CA 1
ATOM 3327 C C . ALA B 1 196 ? -14.453 24.906 -0.888 1 73.19 196 ALA B C 1
ATOM 3329 O O . ALA B 1 196 ? -15.453 24.375 -1.349 1 73.19 196 ALA B O 1
ATOM 3330 N N . LYS B 1 197 ? -13.266 24.703 -1.296 1 83.31 197 LYS B N 1
ATOM 3331 C CA . LYS B 1 197 ? -13.094 23.906 -2.5 1 83.31 197 LYS B CA 1
ATOM 3332 C C . LYS B 1 197 ? -12.438 22.562 -2.176 1 83.31 197 LYS B C 1
ATOM 3334 O O . LYS B 1 197 ? -11.93 21.875 -3.068 1 83.31 197 LYS B O 1
ATOM 3339 N N . GLN B 1 198 ? -12.5 22.203 -0.997 1 85.38 198 GLN B N 1
ATOM 3340 C CA . GLN B 1 198 ? -11.75 21.047 -0.526 1 85.38 198 GLN B CA 1
ATOM 3341 C C . GLN B 1 198 ? -12.258 19.75 -1.173 1 85.38 198 GLN B C 1
ATOM 3343 O O . GLN B 1 198 ? -11.477 18.984 -1.732 1 85.38 198 GLN B O 1
ATOM 3348 N N . VAL B 1 199 ? -13.562 19.594 -1.137 1 86.25 199 VAL B N 1
ATOM 3349 C CA . VAL B 1 199 ? -14.148 18.359 -1.668 1 86.25 199 VAL B CA 1
ATOM 3350 C C . VAL B 1 199 ? -13.914 18.281 -3.174 1 86.25 199 VAL B C 1
ATOM 3352 O O . VAL B 1 199 ? -13.523 17.25 -3.697 1 86.25 199 VAL B O 1
ATOM 3355 N N . ALA B 1 200 ? -14.062 19.391 -3.826 1 88.88 200 ALA B N 1
ATOM 3356 C CA . ALA B 1 200 ? -13.828 19.453 -5.266 1 88.88 200 ALA B CA 1
ATOM 3357 C C . ALA B 1 200 ? -12.367 19.141 -5.598 1 88.88 200 ALA B C 1
ATOM 3359 O O . ALA B 1 200 ? -12.078 18.453 -6.57 1 88.88 200 ALA B O 1
ATOM 3360 N N . ALA B 1 201 ? -11.469 19.703 -4.789 1 91.44 201 ALA B N 1
ATOM 3361 C CA . ALA B 1 201 ? -10.047 19.469 -5 1 91.44 201 ALA B CA 1
ATOM 3362 C C . ALA B 1 201 ? -9.688 18 -4.836 1 91.44 201 ALA B C 1
ATOM 3364 O O . ALA B 1 201 ? -8.961 17.438 -5.656 1 91.44 201 ALA B O 1
ATOM 3365 N N . PHE B 1 202 ? -10.273 17.391 -3.861 1 92.12 202 PHE B N 1
ATOM 3366 C CA . PHE B 1 202 ? -9.938 16 -3.57 1 92.12 202 PHE B CA 1
ATOM 3367 C C . PHE B 1 202 ? -10.57 15.07 -4.59 1 92.12 202 PHE B C 1
ATOM 3369 O O . PHE B 1 202 ? -9.969 14.07 -4.988 1 92.12 202 PHE B O 1
ATOM 3376 N N . ILE B 1 203 ? -11.711 15.352 -5.043 1 92.12 203 ILE B N 1
ATOM 3377 C CA . ILE B 1 203 ? -12.336 14.562 -6.102 1 92.12 203 ILE B CA 1
ATOM 3378 C C . ILE B 1 203 ? -11.516 14.688 -7.387 1 92.12 203 ILE B C 1
ATOM 3380 O O . ILE B 1 203 ? -11.352 13.711 -8.117 1 92.12 203 ILE B O 1
ATOM 3384 N N . SER B 1 204 ? -11.055 15.891 -7.609 1 93.94 204 SER B N 1
ATOM 3385 C CA . SER B 1 204 ? -10.219 16.109 -8.781 1 93.94 204 SER B CA 1
ATOM 3386 C C . SER B 1 204 ? -8.969 15.234 -8.734 1 93.94 204 SER B C 1
ATOM 3388 O O . SER B 1 204 ? -8.539 14.695 -9.758 1 93.94 204 SER B O 1
ATOM 3390 N N . VAL B 1 205 ? -8.375 15.109 -7.574 1 95.62 205 VAL B N 1
ATOM 3391 C CA . VAL B 1 205 ? -7.203 14.258 -7.41 1 95.62 205 VAL B CA 1
ATOM 3392 C C . VAL B 1 205 ? -7.566 12.805 -7.719 1 95.62 205 VAL B C 1
ATOM 3394 O O . VAL B 1 205 ? -6.809 12.102 -8.391 1 95.62 205 VAL B O 1
ATOM 3397 N N . ILE B 1 206 ? -8.703 12.352 -7.254 1 95.19 206 ILE B N 1
ATOM 3398 C CA . ILE B 1 206 ? -9.172 10.992 -7.5 1 95.19 206 ILE B CA 1
ATOM 3399 C C . ILE B 1 206 ? -9.273 10.742 -9.008 1 95.19 206 ILE B C 1
ATOM 3401 O O . ILE B 1 206 ? -8.859 9.695 -9.5 1 95.19 206 ILE B O 1
ATOM 3405 N N . ILE B 1 207 ? -9.773 11.68 -9.672 1 94.69 207 ILE B N 1
ATOM 3406 C CA . ILE B 1 207 ? -9.938 11.57 -11.117 1 94.69 207 ILE B CA 1
ATOM 3407 C C . ILE B 1 207 ? -8.57 11.461 -11.789 1 94.69 207 ILE B C 1
ATOM 3409 O O . ILE B 1 207 ? -8.359 10.594 -12.641 1 94.69 207 ILE B O 1
ATOM 3413 N N . VAL B 1 208 ? -7.664 12.312 -11.43 1 96.38 208 VAL B N 1
ATOM 3414 C CA . VAL B 1 208 ? -6.34 12.32 -12.039 1 96.38 208 VAL B CA 1
ATOM 3415 C C . VAL B 1 208 ? -5.645 10.984 -11.773 1 96.38 208 VAL B C 1
ATOM 3417 O O . VAL B 1 208 ? -5.082 10.383 -12.688 1 96.38 208 VAL B O 1
ATOM 3420 N N . TYR B 1 209 ? -5.684 10.562 -10.531 1 96.12 209 TYR B N 1
ATOM 3421 C CA . TYR B 1 209 ? -5.043 9.297 -10.195 1 96.12 209 TYR B CA 1
ATOM 3422 C C . TYR B 1 209 ? -5.719 8.133 -10.922 1 96.12 209 TYR B C 1
ATOM 3424 O O . TYR B 1 209 ? -5.051 7.195 -11.359 1 96.12 209 TYR B O 1
ATOM 3432 N N . TRP B 1 210 ? -6.98 8.188 -10.992 1 95.31 210 TRP B N 1
ATOM 3433 C CA . TRP B 1 210 ? -7.711 7.141 -11.695 1 95.31 210 TRP B CA 1
ATOM 3434 C C . TRP B 1 210 ? -7.293 7.066 -13.156 1 95.31 210 TRP B C 1
ATOM 3436 O O . TRP B 1 210 ? -7.109 5.977 -13.703 1 95.31 210 TRP B O 1
ATOM 3446 N N . VAL B 1 211 ? -7.188 8.188 -13.773 1 95.69 211 VAL B N 1
ATOM 3447 C CA . VAL B 1 211 ? -6.77 8.25 -15.164 1 95.69 211 VAL B CA 1
ATOM 3448 C C . VAL B 1 211 ? -5.355 7.691 -15.305 1 95.69 211 VAL B C 1
ATOM 3450 O O . VAL B 1 211 ? -5.086 6.879 -16.188 1 95.69 211 VAL B O 1
ATOM 3453 N N . LEU B 1 212 ? -4.445 8.117 -14.484 1 96 212 LEU B N 1
ATOM 3454 C CA . LEU B 1 212 ? -3.07 7.629 -14.516 1 96 212 LEU B CA 1
ATOM 3455 C C . LEU B 1 212 ? -3.031 6.113 -14.352 1 96 212 LEU B C 1
ATOM 3457 O O . LEU B 1 212 ? -2.33 5.422 -15.094 1 96 212 LEU B O 1
ATOM 3461 N N . ASN B 1 213 ? -3.785 5.645 -13.43 1 94.5 213 ASN B N 1
ATOM 3462 C CA . ASN B 1 213 ? -3.805 4.207 -13.18 1 94.5 213 ASN B CA 1
ATOM 3463 C C . ASN B 1 213 ? -4.414 3.439 -14.344 1 94.5 213 ASN B C 1
ATOM 3465 O O . ASN B 1 213 ? -3.996 2.318 -14.641 1 94.5 213 ASN B O 1
ATOM 3469 N N . SER B 1 214 ? -5.445 4.047 -14.945 1 95 214 SER B N 1
ATOM 3470 C CA . SER B 1 214 ? -6.059 3.43 -16.109 1 95 214 SER B CA 1
ATOM 3471 C C . SER B 1 214 ? -5.066 3.314 -17.266 1 95 214 SER B C 1
ATOM 3473 O O . SER B 1 214 ? -5.074 2.328 -18 1 95 214 SER B O 1
ATOM 3475 N N . ILE B 1 215 ? -4.25 4.258 -17.375 1 96.38 215 ILE B N 1
ATOM 3476 C CA . ILE B 1 215 ? -3.213 4.242 -18.406 1 96.38 215 ILE B CA 1
ATOM 3477 C C . ILE B 1 215 ? -2.219 3.117 -18.125 1 96.38 215 ILE B C 1
ATOM 3479 O O . ILE B 1 215 ? -1.86 2.354 -19.016 1 96.38 215 ILE B O 1
ATOM 3483 N N . ILE B 1 216 ? -1.816 2.975 -16.906 1 95.88 216 ILE B N 1
ATOM 3484 C CA . ILE B 1 216 ? -0.877 1.934 -16.5 1 95.88 216 ILE B CA 1
ATOM 3485 C C . ILE B 1 216 ? -1.491 0.559 -16.75 1 95.88 216 ILE B C 1
ATOM 3487 O O . ILE B 1 216 ? -0.844 -0.321 -17.328 1 95.88 216 ILE B O 1
ATOM 3491 N N . LEU B 1 217 ? -2.709 0.436 -16.344 1 92.94 217 LEU B N 1
ATOM 3492 C CA . LEU B 1 217 ? -3.396 -0.838 -16.516 1 92.94 217 LEU B CA 1
ATOM 3493 C C . LEU B 1 217 ? -3.539 -1.181 -17.984 1 92.94 217 LEU B C 1
ATOM 3495 O O . LEU B 1 217 ? -3.396 -2.342 -18.375 1 92.94 217 LEU B O 1
ATOM 3499 N N . TYR B 1 218 ? -3.836 -0.177 -18.75 1 94 218 TYR B N 1
ATOM 3500 C CA . TYR B 1 218 ? -3.984 -0.378 -20.188 1 94 218 TYR B CA 1
ATOM 3501 C C . TYR B 1 218 ? -2.695 -0.91 -20.797 1 94 218 TYR B C 1
ATOM 3503 O O . TYR B 1 218 ? -2.703 -1.929 -21.5 1 94 218 TYR B O 1
ATOM 3511 N N . PHE B 1 219 ? -1.647 -0.342 -20.484 1 94.75 219 PHE B N 1
ATOM 3512 C CA . PHE B 1 219 ? -0.372 -0.742 -21.078 1 94.75 219 PHE B CA 1
ATOM 3513 C C . PHE B 1 219 ? 0.083 -2.082 -20.516 1 94.75 219 PHE B C 1
ATOM 3515 O O . PHE B 1 219 ? 0.621 -2.918 -21.234 1 94.75 219 PHE B O 1
ATOM 3522 N N . THR B 1 220 ? -0.072 -2.256 -19.266 1 93.75 220 THR B N 1
ATOM 3523 C CA . THR B 1 220 ? 0.332 -3.52 -18.656 1 93.75 220 THR B CA 1
ATOM 3524 C C . THR B 1 220 ? -0.458 -4.68 -19.25 1 93.75 220 THR B C 1
ATOM 3526 O O . THR B 1 220 ? 0.112 -5.727 -19.578 1 93.75 220 THR B O 1
ATOM 3529 N N . THR B 1 221 ? -1.739 -4.492 -19.406 1 92 221 THR B N 1
ATOM 3530 C CA . THR B 1 221 ? -2.582 -5.535 -19.984 1 92 221 THR B CA 1
ATOM 3531 C C . THR B 1 221 ? -2.209 -5.789 -21.438 1 92 221 THR B C 1
ATOM 3533 O O . THR B 1 221 ? -2.195 -6.934 -21.891 1 92 221 THR B O 1
ATOM 3536 N N . ARG B 1 222 ? -1.953 -4.801 -22.188 1 93.38 222 ARG B N 1
ATOM 3537 C CA . ARG B 1 222 ? -1.566 -4.934 -23.578 1 93.38 222 ARG B CA 1
ATOM 3538 C C . ARG B 1 222 ? -0.25 -5.691 -23.719 1 93.38 222 ARG B C 1
ATOM 3540 O O . ARG B 1 222 ? -0.104 -6.543 -24.609 1 93.38 222 ARG B O 1
ATOM 3547 N N . ILE B 1 223 ? 0.65 -5.379 -22.875 1 93.19 223 ILE B N 1
ATOM 3548 C CA . ILE B 1 223 ? 1.946 -6.047 -22.891 1 93.19 223 ILE B CA 1
ATOM 3549 C C . ILE B 1 223 ? 1.78 -7.512 -22.5 1 93.19 223 ILE B C 1
ATOM 3551 O O . ILE B 1 223 ? 2.393 -8.398 -23.094 1 93.19 223 ILE B O 1
ATOM 3555 N N . GLU B 1 224 ? 1.017 -7.699 -21.5 1 89.75 224 GLU B N 1
ATOM 3556 C CA . GLU B 1 224 ? 0.736 -9.055 -21.047 1 89.75 224 GLU B CA 1
ATOM 3557 C C . GLU B 1 224 ? 0.167 -9.906 -22.172 1 89.75 224 GLU B C 1
ATOM 3559 O O . GLU B 1 224 ? 0.614 -11.039 -22.391 1 89.75 224 GLU B O 1
ATOM 3564 N N . LYS B 1 225 ? -0.744 -9.406 -22.906 1 90 225 LYS B N 1
ATOM 3565 C CA . LYS B 1 225 ? -1.395 -10.133 -24 1 90 225 LYS B CA 1
ATOM 3566 C C . LYS B 1 225 ? -0.429 -10.375 -25.156 1 90 225 LYS B C 1
ATOM 3568 O O . LYS B 1 225 ? -0.485 -11.422 -25.812 1 90 225 LYS B O 1
ATOM 3573 N N . LYS B 1 226 ? 0.384 -9.469 -25.344 1 90.31 226 LYS B N 1
ATOM 3574 C CA . LYS B 1 226 ? 1.333 -9.562 -26.453 1 90.31 226 LYS B CA 1
ATOM 3575 C C . LYS B 1 226 ? 2.348 -10.68 -26.203 1 90.31 226 LYS B C 1
ATOM 3577 O O . LYS B 1 226 ? 2.777 -11.352 -27.156 1 90.31 226 LYS B O 1
ATOM 3582 N N . TYR B 1 227 ? 2.684 -10.891 -24.969 1 86.62 227 TYR B N 1
ATOM 3583 C CA . TYR B 1 227 ? 3.791 -11.805 -24.719 1 86.62 227 TYR B CA 1
ATOM 3584 C C . TYR B 1 227 ? 3.303 -13.07 -24.031 1 86.62 227 TYR B C 1
ATOM 3586 O O . TYR B 1 227 ? 4.086 -13.992 -23.781 1 86.62 227 TYR B O 1
ATOM 3594 N N . GLN B 1 228 ? 2.086 -13.102 -23.766 1 81.81 228 GLN B N 1
ATOM 3595 C CA . GLN B 1 228 ? 1.522 -14.258 -23.078 1 81.81 228 GLN B CA 1
ATOM 3596 C C . GLN B 1 228 ? 1.723 -15.531 -23.891 1 81.81 228 GLN B C 1
ATOM 3598 O O . GLN B 1 228 ? 1.877 -16.625 -23.328 1 81.81 228 GLN B O 1
ATOM 3603 N N . PHE B 1 229 ? 1.813 -15.398 -25.234 1 77.06 229 PHE B N 1
ATOM 3604 C CA . PHE B 1 229 ? 1.971 -16.547 -26.125 1 77.06 229 PHE B CA 1
ATOM 3605 C C . PHE B 1 229 ? 3.346 -17.188 -25.938 1 77.06 229 PHE B C 1
ATOM 3607 O O . PHE B 1 229 ? 3.525 -18.375 -26.203 1 77.06 229 PHE B O 1
ATOM 3614 N N . LEU B 1 230 ? 4.266 -16.438 -25.375 1 74.56 230 LEU B N 1
ATOM 3615 C CA . LEU B 1 230 ? 5.625 -16.938 -25.188 1 74.56 230 LEU B CA 1
ATOM 3616 C C . LEU B 1 230 ? 5.699 -17.875 -24 1 74.56 230 LEU B C 1
ATOM 3618 O O . LEU B 1 230 ? 6.668 -18.625 -23.844 1 74.56 230 LEU B O 1
ATOM 3622 N N . LEU B 1 231 ? 4.656 -17.891 -23.188 1 73.25 231 LEU B N 1
ATOM 3623 C CA . LEU B 1 231 ? 4.621 -18.766 -22.016 1 73.25 231 LEU B CA 1
ATOM 3624 C C . LEU B 1 231 ? 3.988 -20.109 -22.359 1 73.25 231 LEU B C 1
ATOM 3626 O O . LEU B 1 231 ? 4.098 -21.062 -21.578 1 73.25 231 LEU B O 1
ATOM 3630 N N . GLU B 1 232 ? 3.191 -20.25 -23.438 1 64.75 232 GLU B N 1
ATOM 3631 C CA . GLU B 1 232 ? 2.586 -21.484 -23.906 1 64.75 232 GLU B CA 1
ATOM 3632 C C . GLU B 1 232 ? 3.564 -22.281 -24.766 1 64.75 232 GLU B C 1
ATOM 3634 O O . GLU B 1 232 ? 4.355 -21.703 -25.516 1 64.75 232 GLU B O 1
#

Nearest PDB structures (foldseek):
  3dhw-assemb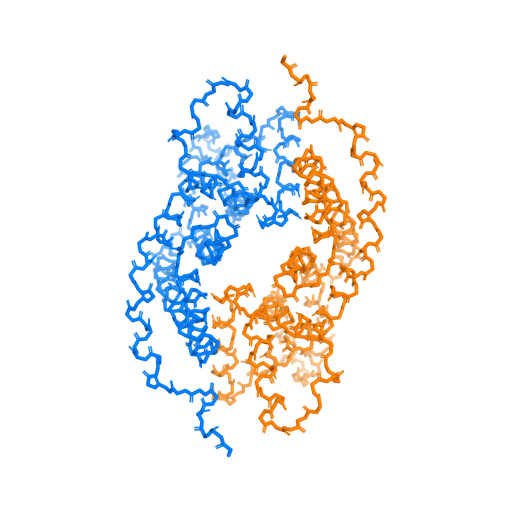ly1_B  TM=7.921E-01  e=2.327E-04  Escherichia coli K-12
  2onk-assembly2_I  TM=7.116E-01  e=5.147E-03  Archaeoglobus fulgidus
  8wm7-assembly1_B  TM=7.574E-01  e=1.066E-02  Nostoc sp. PCC 7120 = FACHB-418
  8wm8-assembly1_A  TM=7.669E-01  e=1.401E-02  Nostoc sp. PCC 7120 = FACHB-418
  7ahd-assembly1_A  TM=6.617E-01  e=7.409E-03  Lactococcus lactis subsp. lactis

InterPro domains:
  IPR000515 ABC transporter type 1, transmembrane domain MetI-like [PF00528] (35-227)
  IPR000515 ABC transporter type 1, transmembrane domain MetI-like [PS50928] (23-218)
  IPR000515 ABC transporter type 1, transmembrane domain MetI-like [cd06261] (23-216)
  IPR010065 Amino acid ABC transporter, permease protein, 3-TM domain [TIGR01726] (16-120)
  IPR035906 MetI-like superfamily [G3DSA:1.10.3720.10] (6-228)
  IPR035906 MetI-like superfamily [SSF161098] (18-213)
  IPR043429 ABC transporter membrane protein permease protein ArtM/GltK/GlnP/TcyL/YhdX-like [PTHR30614] (15-228)